Protein AF-A0A433KD95-F1 (afdb_monomer_lite)

Secondary structure (DSSP, 8-state):
-PPPHHHHHHHHHHHHHHHHHTSTT--HHHHHHHHHHHHHHHHT-TT--HHHHHHHHHHHHHHHHHHHHT-SSTHHHHHHHT-TTS-HHHHHHHHHHHHHSPTT-HHHHHHHHHHHHTT-THHHHSB------------SS------------BHHHHHHHHHHHS-GGGHHHHHHHHHHH---HHHHHHHHHHHHHTTT-TT--HHHHHHHGGGTT-HHHHHHHHHHHHHHHHTT--SHHHHHHHHTTGGGHHHHHHHHHHTHHHHHSTTTHHHHHHHHHHHHHHTPPPTT--S---TT--HHHHHHHTT-HHHHHHHHHT--HHHHH--BTTB-HHHHHHHTT-HHHHHHHHHHHHHTT-----B-TTS-BHHHHHHHTT-HHHHHHHHHTT--TT---TTS--HHHHHHS---TTTTSBTTBPP-TT----SSGGGTHHHHHHHHHHHHTTSS-HHHHHHHHHH-HHHHH-HHHHHHHHHHHHHHHHHHHHHHHHTSGGGGS-------

Radius of gyration: 33.16 Å; chains: 1; bounding box: 65×56×104 Å

pLDDT: mean 85.85, std 14.9, range [34.12, 98.81]

Foldseek 3Di:
DDDPPQVVVVVVVLVVLLVQLPDPPDDLVNSLVVLVVVLVVQVVDPVDDVVVNVLSVLLNLLSVLLVVQVEPCSSLLVCLLSDPPFDPLLSVLLSQLSNPDHRHLNLLNVLSSLCRNLNNSNLQSDFPPPDDPPDDPPDVDDPDPDDDDDDTDGSSVLSVLQSVLDDSLCSVVVSVLCSVAVDDPLLSVLVSLLSVLCPPPPLPDNVLVNLCSVQSNDSVLSNLVSLLVNLCVVQVVRDDVLSVLCSVPSVLSLLSSVLCVQCVVLCNDPVRVVVSSVCSVVFSVLLDADPPDPDDRQSQDGSLQRCLLVVPPVSNVVCLVSDALSQQPRDGQQDGSLFSCLLLLQPVSNVVSLVSCLVRLHDQAGAHPFQDGSLLSCLLLVVVVSNVSVVVSVHDQCGATNVRDGSVCSNPDQDDVCQCDDVSDHDDFDDQAGPRNVCSVCLLNVLSSCVSLVVDDPVRLVVQCVVDPVLSVDSRVVSSSSCVVRVNVVSVSSVVSVPDPPVPDDCPPPDD

Sequence (512 aa):
MSASASVIKKKILHDKLILIINREFIQLDEIDQIVQEELHYYGSNPDMVSYELDLLTHLGHLVSFIRQRQFTNPLWALHIFLDKNTRPETNKALISAILMTQEKDDKSYEVICRLAQENKLEYYTNISMVPPVRIYRRSEHDEYDEYDEYTEWYFLFELFSLTRIAPPELIPIIADWLIETTPSIMHFSAIINFLNTMRGTLVVHQKIFKELMSCFHSTAQIETLESVFKFLLKHDLLHEKVLQLVISRLEHINSIRTFFTVYHLELQQNHTQLSILEFLPLYCQLTQVSAESYDDKISSNTPLHLSVIERNRANLETSLSLANHKLLIRASYENTALLLACKLGDRAAARLILAKMRELDCDVNQQDSHGMSALHWACFYHFDDLIEELRVAGANDQLKNTDGKDCFFFYHHRFTLRDFKRNGREIIDGEVKLENPGLTDLCFHMEKIALNLNLTTPDELMTLYRSDELAQIRSASRFQLFFLAFRTRLVDWLEKQHGSEAQATLSLTGPS

Structure (mmCIF, N/CA/C/O backbone):
data_AF-A0A433KD95-F1
#
_entry.id   AF-A0A433KD95-F1
#
loop_
_atom_site.group_PDB
_atom_site.id
_atom_site.type_symbol
_atom_site.label_atom_id
_atom_site.label_alt_id
_atom_site.label_comp_id
_atom_site.label_asym_id
_atom_site.label_entity_id
_atom_site.label_seq_id
_atom_site.pdbx_PDB_ins_code
_atom_site.Cartn_x
_atom_site.Cartn_y
_atom_site.Cartn_z
_atom_site.occupancy
_atom_site.B_iso_or_equiv
_atom_site.auth_seq_id
_atom_site.auth_comp_id
_atom_site.auth_asym_id
_atom_site.auth_atom_id
_atom_site.pdbx_PDB_model_num
ATOM 1 N N . MET A 1 1 ? 4.679 7.798 62.118 1.00 36.31 1 MET A N 1
ATOM 2 C CA . MET A 1 1 ? 4.401 9.236 61.911 1.00 36.31 1 MET A CA 1
ATOM 3 C C . MET A 1 1 ? 2.937 9.361 61.522 1.00 36.31 1 MET A C 1
ATOM 5 O O . MET A 1 1 ? 2.501 8.623 60.650 1.00 36.31 1 MET A O 1
ATOM 9 N N . SER A 1 2 ? 2.164 10.133 62.287 1.00 44.69 2 SER A N 1
ATOM 10 C CA . SER A 1 2 ? 0.696 10.101 62.302 1.00 44.69 2 SER A CA 1
ATOM 11 C C . SER A 1 2 ? 0.087 10.638 61.007 1.00 44.69 2 SER A C 1
ATOM 13 O O . SER A 1 2 ? 0.398 11.758 60.608 1.00 44.69 2 SER A O 1
ATOM 15 N N . ALA A 1 3 ? -0.823 9.876 60.396 1.00 42.84 3 ALA A N 1
ATOM 16 C CA . ALA A 1 3 ? -1.754 10.425 59.414 1.00 42.84 3 ALA A CA 1
ATOM 17 C C . ALA A 1 3 ? -2.521 11.597 60.058 1.00 42.84 3 ALA A C 1
ATOM 19 O O . ALA A 1 3 ? -2.964 11.478 61.202 1.00 42.84 3 ALA A O 1
ATOM 20 N N . SER A 1 4 ? -2.638 12.736 59.368 1.00 60.84 4 SER A N 1
ATOM 21 C CA . SER A 1 4 ? -3.397 13.889 59.869 1.00 60.84 4 SER A CA 1
ATOM 22 C C . SER A 1 4 ? -4.862 13.500 60.124 1.00 60.84 4 SER A C 1
ATOM 24 O O . SER A 1 4 ? -5.412 12.636 59.441 1.00 60.84 4 SER A O 1
ATOM 26 N N . ALA A 1 5 ? -5.529 14.147 61.086 1.00 60.56 5 ALA A N 1
ATOM 27 C CA . ALA A 1 5 ? -6.934 13.872 61.416 1.00 60.56 5 ALA A CA 1
ATOM 28 C C . ALA A 1 5 ? -7.887 13.989 60.202 1.00 60.56 5 ALA A C 1
ATOM 30 O O . ALA A 1 5 ? -8.896 13.287 60.142 1.00 60.56 5 ALA A O 1
ATOM 31 N N . SER A 1 6 ? -7.535 14.815 59.208 1.00 55.44 6 SER A N 1
ATOM 32 C CA . SER A 1 6 ? -8.237 14.923 57.921 1.00 55.44 6 SER A CA 1
ATOM 33 C C . SER A 1 6 ? -8.138 13.650 57.070 1.00 55.44 6 SER A C 1
ATOM 35 O O . SER A 1 6 ? -9.139 13.182 56.542 1.00 55.44 6 SER A O 1
ATOM 37 N N . VAL A 1 7 ? -6.962 13.018 56.997 1.00 58.00 7 VAL A N 1
ATOM 38 C CA . VAL A 1 7 ? -6.760 11.760 56.252 1.00 58.00 7 VAL A CA 1
ATOM 39 C C . VAL A 1 7 ? -7.570 10.617 56.871 1.00 58.00 7 VAL A C 1
ATOM 41 O O . VAL A 1 7 ? -8.087 9.762 56.152 1.00 58.00 7 VAL A O 1
ATOM 44 N N . ILE A 1 8 ? -7.722 10.617 58.198 1.00 62.28 8 ILE A N 1
ATOM 45 C CA . ILE A 1 8 ? -8.523 9.624 58.925 1.00 62.28 8 ILE A CA 1
ATOM 46 C C . ILE A 1 8 ? -10.022 9.825 58.649 1.00 62.28 8 ILE A C 1
ATOM 48 O O . ILE A 1 8 ? -10.702 8.857 58.314 1.00 62.28 8 ILE A O 1
ATOM 52 N N . LYS A 1 9 ? -10.533 11.064 58.721 1.00 64.56 9 LYS A N 1
ATOM 53 C CA . LYS A 1 9 ? -11.945 11.381 58.426 1.00 64.56 9 LYS A CA 1
ATOM 54 C C . LYS A 1 9 ? -12.329 11.067 56.974 1.00 64.56 9 LYS A C 1
ATOM 56 O O . LYS A 1 9 ? -13.332 10.387 56.762 1.00 64.56 9 LYS A O 1
ATOM 61 N N . LYS A 1 10 ? -11.490 11.447 56.002 1.00 62.03 10 LYS A N 1
ATOM 62 C CA . LYS A 1 10 ? -11.648 11.093 54.581 1.00 62.03 10 LYS A CA 1
ATOM 63 C C . LYS A 1 10 ? -11.792 9.585 54.375 1.00 62.03 10 LYS A C 1
ATOM 65 O O . LYS A 1 10 ? -12.674 9.135 53.649 1.00 62.03 10 LYS A O 1
ATOM 70 N N . LYS A 1 11 ? -10.934 8.796 55.028 1.00 65.56 11 LYS A N 1
ATOM 71 C CA . LYS A 1 11 ? -10.944 7.333 54.917 1.00 65.56 11 LYS A CA 1
ATOM 72 C C . LYS A 1 11 ? -12.232 6.723 55.483 1.00 65.56 11 LYS A C 1
ATOM 74 O O . LYS A 1 11 ? -12.790 5.829 54.861 1.00 65.56 11 LYS A O 1
ATOM 79 N N . ILE A 1 12 ? -12.739 7.250 56.601 1.00 77.25 12 ILE A N 1
ATOM 80 C CA . ILE A 1 12 ? -13.977 6.777 57.242 1.00 77.25 12 ILE A CA 1
ATOM 81 C C . ILE A 1 12 ? -15.208 7.020 56.357 1.00 77.25 12 ILE A C 1
ATOM 83 O O . ILE A 1 12 ? -15.992 6.094 56.157 1.00 77.25 12 ILE A O 1
ATOM 87 N N . LEU A 1 13 ? -15.378 8.232 55.812 1.00 78.25 13 LEU A N 1
ATOM 88 C CA . LEU A 1 13 ? -16.517 8.550 54.937 1.00 78.25 13 LEU A CA 1
ATOM 89 C C . LEU A 1 13 ? -16.493 7.695 53.665 1.00 78.25 13 LEU A C 1
ATOM 91 O O . LEU A 1 13 ? -17.499 7.113 53.270 1.00 78.25 13 LEU A O 1
ATOM 95 N N . HIS A 1 14 ? -15.321 7.577 53.051 1.00 80.38 14 HIS A N 1
ATOM 96 C CA . HIS A 1 14 ? -15.147 6.817 51.824 1.00 80.38 14 HIS A CA 1
ATOM 97 C C . HIS A 1 14 ? -15.387 5.310 52.025 1.00 80.38 14 HIS A C 1
ATOM 99 O O . HIS A 1 14 ? -16.093 4.689 51.234 1.00 80.38 14 HIS A O 1
ATOM 105 N N . ASP A 1 15 ? -14.855 4.717 53.100 1.00 81.44 15 ASP A N 1
ATOM 106 C CA . ASP A 1 15 ? -15.092 3.304 53.424 1.00 81.44 15 ASP A CA 1
ATOM 107 C C . ASP A 1 15 ? -16.580 3.056 53.788 1.00 81.44 15 ASP A C 1
ATOM 109 O O . ASP A 1 15 ? -17.129 2.012 53.433 1.00 81.44 15 ASP A O 1
ATOM 113 N N . LYS A 1 16 ? -17.271 4.028 54.414 1.00 83.69 16 LYS A N 1
ATOM 114 C CA . LYS A 1 16 ? -18.727 3.980 54.669 1.00 83.69 16 LYS A CA 1
ATOM 115 C C . LYS A 1 16 ? -19.535 3.953 53.367 1.00 83.69 16 LYS A C 1
ATOM 117 O O . LYS A 1 16 ? -20.417 3.108 53.231 1.00 83.69 16 LYS A O 1
ATOM 122 N N . LEU A 1 17 ? -19.226 4.838 52.415 1.00 84.44 17 LEU A N 1
ATOM 123 C CA . LEU A 1 17 ? -19.910 4.907 51.117 1.00 84.44 17 LEU A CA 1
ATOM 124 C C . LEU A 1 17 ? -19.720 3.620 50.305 1.00 84.44 17 LEU A C 1
ATOM 126 O O . LEU A 1 17 ? -20.696 3.076 49.800 1.00 84.44 17 LEU A O 1
ATOM 130 N N . ILE A 1 18 ? -18.500 3.071 50.256 1.00 83.88 18 ILE A N 1
ATOM 131 C CA . ILE A 1 18 ? -18.233 1.781 49.594 1.00 83.88 18 ILE A CA 1
ATOM 132 C C . ILE A 1 18 ? -19.111 0.671 50.183 1.00 83.88 18 ILE A C 1
ATOM 134 O O . ILE A 1 18 ? -19.707 -0.112 49.447 1.00 83.88 18 ILE A O 1
ATOM 138 N N . LEU A 1 19 ? -19.208 0.602 51.513 1.00 83.44 19 LEU A N 1
ATOM 139 C CA . LEU A 1 19 ? -19.973 -0.439 52.199 1.00 83.44 19 LEU A CA 1
ATOM 140 C C . LEU A 1 19 ? -21.472 -0.345 51.890 1.00 83.44 19 LEU A C 1
ATOM 142 O O . LEU A 1 19 ? -22.134 -1.373 51.797 1.00 83.44 19 LEU A O 1
ATOM 146 N N . ILE A 1 20 ? -21.993 0.870 51.709 1.00 82.81 20 ILE A N 1
ATOM 147 C CA . ILE A 1 20 ? -23.382 1.115 51.309 1.00 82.81 20 ILE A CA 1
ATOM 148 C C . ILE A 1 20 ? -23.613 0.644 49.874 1.00 82.81 20 ILE A C 1
ATOM 150 O O . ILE A 1 20 ? -24.505 -0.166 49.652 1.00 82.81 20 ILE A O 1
ATOM 154 N N . ILE A 1 21 ? -22.794 1.093 48.920 1.00 84.50 21 ILE A N 1
ATOM 155 C CA . ILE A 1 21 ? -22.991 0.779 47.494 1.00 84.50 21 ILE A CA 1
ATOM 156 C C . ILE A 1 21 ? -22.796 -0.720 47.213 1.00 84.50 21 ILE A C 1
ATOM 158 O O . ILE A 1 21 ? -23.447 -1.269 46.333 1.00 84.50 21 ILE A O 1
ATOM 162 N N . ASN A 1 22 ? -21.969 -1.410 48.002 1.00 84.12 22 ASN A N 1
ATOM 163 C CA . ASN A 1 22 ? -21.770 -2.857 47.895 1.00 84.12 22 ASN A CA 1
ATOM 164 C C . ASN A 1 22 ? -22.878 -3.704 48.556 1.00 84.12 22 ASN A C 1
ATOM 166 O O . ASN A 1 22 ? -22.757 -4.930 48.580 1.00 84.12 22 ASN A O 1
ATOM 170 N N . ARG A 1 23 ? -23.930 -3.105 49.135 1.00 84.81 23 ARG A N 1
ATOM 171 C CA . ARG A 1 23 ? -25.052 -3.880 49.691 1.00 84.81 23 ARG A CA 1
ATOM 172 C C . ARG A 1 23 ? -25.816 -4.579 48.570 1.00 84.81 23 ARG A C 1
ATOM 174 O O . ARG A 1 23 ? -26.182 -3.958 47.575 1.00 84.81 23 ARG A O 1
ATOM 181 N N . GLU A 1 24 ? -26.103 -5.864 48.762 1.00 71.88 24 GLU A N 1
ATOM 182 C CA . GLU A 1 24 ? -26.959 -6.610 47.840 1.00 71.88 24 GLU A CA 1
ATOM 183 C C . GLU A 1 24 ? -28.331 -5.927 47.717 1.00 71.88 24 GLU A C 1
ATOM 185 O O . GLU A 1 24 ? -28.947 -5.575 48.723 1.00 71.88 24 GLU A O 1
ATOM 190 N N . PHE A 1 25 ? -28.806 -5.758 46.479 1.00 73.62 25 PHE A N 1
ATOM 191 C CA . PHE A 1 25 ? -30.112 -5.174 46.137 1.00 73.62 25 PHE A CA 1
ATOM 192 C C . PHE A 1 25 ? -30.322 -3.695 46.506 1.00 73.62 25 PHE A C 1
ATOM 194 O O . PHE A 1 25 ? -31.468 -3.244 46.525 1.00 73.62 25 PHE A O 1
ATOM 201 N N . ILE A 1 26 ? -29.258 -2.924 46.760 1.00 81.19 26 ILE A N 1
ATOM 202 C CA . ILE A 1 26 ? -29.408 -1.492 47.042 1.00 81.19 26 ILE A CA 1
ATOM 203 C C . ILE A 1 26 ? -30.013 -0.735 45.852 1.00 81.19 26 ILE A C 1
ATOM 205 O O . ILE A 1 26 ? -29.600 -0.909 44.702 1.00 81.19 26 ILE A O 1
ATOM 209 N N . GLN A 1 27 ? -30.994 0.123 46.132 1.00 82.44 27 GLN A N 1
ATOM 210 C CA . GLN A 1 27 ? -31.609 0.980 45.120 1.00 82.44 27 GLN A CA 1
ATOM 211 C C . GLN A 1 27 ? -30.909 2.338 45.034 1.00 82.44 27 GLN A C 1
ATOM 213 O O . GLN A 1 27 ? -30.426 2.873 46.031 1.00 82.44 27 GLN A O 1
ATOM 218 N N . LEU A 1 28 ? -30.892 2.932 43.836 1.00 84.12 28 LEU A N 1
ATOM 219 C CA . LEU A 1 28 ? -30.319 4.267 43.612 1.00 84.12 28 LEU A CA 1
ATOM 220 C C . LEU A 1 28 ? -30.952 5.340 44.507 1.00 84.12 28 LEU A C 1
ATOM 222 O O . LEU A 1 28 ? -30.243 6.241 44.943 1.00 84.12 28 LEU A O 1
ATOM 226 N N . ASP A 1 29 ? -32.250 5.236 44.800 1.00 82.31 29 ASP A N 1
ATOM 227 C CA . ASP A 1 29 ? -32.950 6.202 45.653 1.00 82.31 29 ASP A CA 1
ATOM 228 C C . ASP A 1 29 ? -32.486 6.134 47.115 1.00 82.31 29 ASP A C 1
ATOM 230 O O . ASP A 1 29 ? -32.384 7.166 47.775 1.00 82.31 29 ASP A O 1
ATOM 234 N N . GLU A 1 30 ? -32.118 4.945 47.606 1.00 83.50 30 GLU A N 1
ATOM 235 C CA . GLU A 1 30 ? -31.513 4.796 48.936 1.00 83.50 30 GLU A CA 1
ATOM 236 C C . GLU A 1 30 ? -30.118 5.430 48.980 1.00 83.50 30 GLU A C 1
ATOM 238 O O . GLU A 1 30 ? -29.758 6.085 49.958 1.00 83.50 30 GLU A O 1
ATOM 243 N N . ILE A 1 31 ? -29.334 5.275 47.906 1.00 84.31 31 ILE A N 1
ATOM 244 C CA . ILE A 1 31 ? -28.013 5.904 47.788 1.00 84.31 31 ILE A CA 1
ATOM 245 C C . ILE A 1 31 ? -28.157 7.430 47.749 1.00 84.31 31 ILE A C 1
ATOM 247 O O . ILE A 1 31 ? -27.443 8.117 48.476 1.00 84.31 31 ILE A O 1
ATOM 251 N N . ASP A 1 32 ? -29.083 7.959 46.942 1.00 85.06 32 ASP A N 1
ATOM 252 C CA . ASP A 1 32 ? -29.354 9.400 46.838 1.00 85.06 32 ASP A CA 1
ATOM 253 C C . ASP A 1 32 ? -29.741 9.977 48.207 1.00 85.06 32 ASP A C 1
ATOM 255 O O . ASP A 1 32 ? -29.135 10.947 48.661 1.00 85.06 32 ASP A O 1
ATOM 259 N N . GLN A 1 33 ? -30.664 9.323 48.923 1.00 84.88 33 GLN A N 1
ATOM 260 C CA . GLN A 1 33 ? -31.073 9.746 50.262 1.00 84.88 33 GLN A CA 1
ATOM 261 C C . GLN A 1 33 ? -29.882 9.823 51.228 1.00 84.88 33 GLN A C 1
ATOM 263 O O . GLN A 1 33 ? -29.701 10.840 51.900 1.00 84.88 33 GLN A O 1
ATOM 268 N N . ILE A 1 34 ? -29.037 8.789 51.270 1.00 83.94 34 ILE A N 1
ATOM 269 C CA . ILE A 1 34 ? -27.879 8.768 52.170 1.00 83.94 34 ILE A CA 1
ATOM 270 C C . ILE A 1 34 ? -26.863 9.854 51.791 1.00 83.94 34 ILE A C 1
ATOM 272 O O . ILE A 1 34 ? -26.316 10.518 52.671 1.00 83.94 34 ILE A O 1
ATOM 276 N N . VAL A 1 35 ? -26.615 10.080 50.498 1.00 85.06 35 VAL A N 1
ATOM 277 C CA . VAL A 1 35 ? -25.706 11.146 50.047 1.00 85.06 35 VAL A CA 1
ATOM 278 C C . VAL A 1 35 ? -26.226 12.525 50.466 1.00 85.06 35 VAL A C 1
ATOM 280 O O . VAL A 1 35 ? -25.432 13.343 50.930 1.00 85.06 35 VAL A O 1
ATOM 283 N N . GLN A 1 36 ? -27.537 12.777 50.380 1.00 83.69 36 GLN A N 1
ATOM 284 C CA . GLN A 1 36 ? -28.142 14.035 50.840 1.00 83.69 36 GLN A CA 1
ATOM 285 C C . GLN A 1 36 ? -28.063 14.212 52.365 1.00 83.69 36 GLN A C 1
ATOM 287 O O . GLN A 1 36 ? -27.760 15.308 52.843 1.00 83.69 36 GLN A O 1
ATOM 292 N N . GLU A 1 37 ? -28.295 13.149 53.139 1.00 84.50 37 GLU A N 1
ATOM 293 C CA . GLU A 1 37 ? -28.171 13.172 54.603 1.00 84.50 37 GLU A CA 1
ATOM 294 C C . GLU A 1 37 ? -26.735 13.502 55.042 1.00 84.50 37 GLU A C 1
ATOM 296 O O . GLU A 1 37 ? -26.525 14.374 55.892 1.00 84.50 37 GLU A O 1
ATOM 301 N N . GLU A 1 38 ? -25.734 12.873 54.418 1.00 83.00 38 GLU A N 1
ATOM 302 C CA . GLU A 1 38 ? -24.328 13.179 54.690 1.00 83.00 38 GLU A CA 1
ATOM 303 C C . GLU A 1 38 ? -23.977 14.604 54.231 1.00 83.00 38 GLU A C 1
ATOM 305 O O . GLU A 1 38 ? -23.366 15.351 54.993 1.00 83.00 38 GLU A O 1
ATOM 310 N N . LEU A 1 39 ? -24.409 15.042 53.041 1.00 83.56 39 LEU A N 1
ATOM 311 C CA . LEU A 1 39 ? -24.209 16.424 52.577 1.00 83.56 39 LEU A CA 1
ATOM 312 C C . LEU A 1 39 ? -24.733 17.450 53.586 1.00 83.56 39 LEU A C 1
ATOM 314 O O . LEU A 1 39 ? -24.042 18.425 53.884 1.00 83.56 39 LEU A O 1
ATOM 318 N N . HIS A 1 40 ? -25.921 17.222 54.150 1.00 82.38 40 HIS A N 1
ATOM 319 C CA . HIS A 1 40 ? -26.503 18.104 55.157 1.00 82.38 40 HIS A CA 1
ATOM 320 C C . HIS A 1 40 ? -25.695 18.109 56.465 1.00 82.38 40 HIS A C 1
ATOM 322 O O . HIS A 1 40 ? -25.435 19.173 57.037 1.00 82.38 40 HIS A O 1
ATOM 328 N N . TYR A 1 41 ? -25.254 16.931 56.919 1.00 80.31 41 TYR A N 1
ATOM 329 C CA . TYR A 1 41 ? -24.437 16.778 58.124 1.00 80.31 41 TYR A CA 1
ATOM 330 C C . TYR A 1 41 ? -23.082 17.491 58.001 1.00 80.31 41 TYR A C 1
ATOM 332 O O . TYR A 1 41 ? -22.682 18.235 58.900 1.00 80.31 41 TYR A O 1
ATOM 340 N N . TYR A 1 42 ? -22.386 17.299 56.879 1.00 75.06 42 TYR A N 1
ATOM 341 C CA . TYR A 1 42 ? -21.072 17.893 56.629 1.00 75.06 42 TYR A CA 1
ATOM 342 C C . TYR A 1 42 ? -21.155 19.383 56.258 1.00 75.06 42 TYR A C 1
ATOM 344 O O . TYR A 1 42 ? -20.295 20.151 56.683 1.00 75.06 42 TYR A O 1
ATOM 352 N N . GLY A 1 43 ? -22.197 19.821 55.541 1.00 71.06 43 GLY A N 1
ATOM 353 C CA . GLY A 1 43 ? -22.407 21.229 55.173 1.00 71.06 43 GLY A CA 1
ATOM 354 C C . GLY A 1 43 ? -22.770 22.143 56.350 1.00 71.06 43 GLY A C 1
ATOM 355 O O . GLY A 1 43 ? -22.545 23.349 56.288 1.00 71.06 43 GLY A O 1
ATOM 356 N N . SER A 1 44 ? -23.280 21.576 57.445 1.00 72.81 44 SER A N 1
ATOM 357 C CA . SER A 1 44 ? -23.646 22.318 58.661 1.00 72.81 44 SER A CA 1
ATOM 358 C C . SER A 1 44 ? -22.481 22.487 59.654 1.00 72.81 44 SER A C 1
ATOM 360 O O . SER A 1 44 ? -22.676 23.057 60.728 1.00 72.81 44 SER A O 1
ATOM 362 N N . ASN A 1 45 ? -21.279 21.983 59.336 1.00 70.06 45 ASN A N 1
ATOM 363 C CA . ASN A 1 45 ? -20.145 21.919 60.259 1.00 70.06 45 ASN A CA 1
ATOM 364 C C . ASN A 1 45 ? -19.002 22.880 59.840 1.00 70.06 45 ASN A C 1
ATOM 366 O O . ASN A 1 45 ? -18.349 22.626 58.828 1.00 70.06 45 ASN A O 1
ATOM 370 N N . PRO A 1 46 ? -18.718 23.965 60.593 1.00 58.41 46 PRO A N 1
ATOM 371 C CA . PRO A 1 46 ? -17.765 25.010 60.185 1.00 58.41 46 PRO A CA 1
ATOM 372 C C . PRO A 1 46 ? -16.289 24.578 60.128 1.00 58.41 46 PRO A C 1
ATOM 374 O O . PRO A 1 46 ? -15.492 25.222 59.453 1.00 58.41 46 PRO A O 1
ATOM 377 N N . ASP A 1 47 ? -15.914 23.501 60.827 1.00 60.53 47 ASP A N 1
ATOM 378 C CA . ASP A 1 47 ? -14.520 23.055 61.011 1.00 60.53 47 ASP A CA 1
ATOM 379 C C . ASP A 1 47 ? -13.997 22.132 59.882 1.00 60.53 47 ASP A C 1
ATOM 381 O O . ASP A 1 47 ? -13.037 21.375 60.073 1.00 60.53 47 ASP A O 1
ATOM 385 N N . MET A 1 48 ? -14.650 22.116 58.716 1.00 58.59 48 MET A N 1
ATOM 386 C CA . MET A 1 48 ? -14.453 21.080 57.693 1.00 58.59 48 MET A CA 1
ATOM 387 C C . MET A 1 48 ? -13.578 21.476 56.499 1.00 58.59 48 MET A C 1
ATOM 389 O O . MET A 1 48 ? -13.493 22.624 56.070 1.00 58.59 48 MET A O 1
ATOM 393 N N . VAL A 1 49 ? -12.922 20.441 55.971 1.00 60.88 49 VAL A N 1
ATOM 394 C CA . VAL A 1 49 ? -11.975 20.440 54.854 1.00 60.88 49 VAL A CA 1
ATOM 395 C C . VAL A 1 49 ? -12.771 20.415 53.542 1.00 60.88 49 VAL A C 1
ATOM 397 O O . VAL A 1 49 ? -13.716 19.644 53.416 1.00 60.88 49 VAL A O 1
ATOM 400 N N . SER A 1 50 ? -12.400 21.236 52.551 1.00 68.81 50 SER A N 1
ATOM 401 C CA . SER A 1 50 ? -13.147 21.374 51.280 1.00 68.81 50 SER A CA 1
ATOM 402 C C . SER A 1 50 ? -13.355 20.052 50.523 1.00 68.81 50 SER A C 1
ATOM 404 O O . SER A 1 50 ? -14.279 19.915 49.730 1.00 68.81 50 SER A O 1
ATOM 406 N N . TYR A 1 51 ? -12.504 19.062 50.788 1.00 74.12 51 TYR A N 1
ATOM 407 C CA . TYR A 1 51 ? -12.426 17.814 50.046 1.00 74.12 51 TYR A CA 1
ATOM 408 C C . TYR A 1 51 ? -13.631 16.877 50.245 1.00 74.12 51 TYR A C 1
ATOM 410 O O . TYR A 1 51 ? -14.132 16.316 49.273 1.00 74.12 51 TYR A O 1
ATOM 418 N N . GLU A 1 52 ? -14.094 16.656 51.479 1.00 78.69 52 GLU A N 1
ATOM 419 C CA . GLU A 1 52 ? -15.224 15.757 51.759 1.00 78.69 52 GLU A CA 1
ATOM 420 C C . GLU A 1 52 ? -16.534 16.296 51.170 1.00 78.69 52 GLU A C 1
ATOM 422 O O . GLU A 1 52 ? -17.342 15.528 50.645 1.00 78.69 52 GLU A O 1
ATOM 427 N N . LEU A 1 53 ? -16.709 17.619 51.209 1.00 81.06 53 LEU A N 1
ATOM 428 C CA . LEU A 1 53 ? -17.853 18.297 50.609 1.00 81.06 53 LEU A CA 1
ATOM 429 C C . LEU A 1 53 ? -17.827 18.176 49.078 1.00 81.06 53 LEU A C 1
ATOM 431 O O . LEU A 1 53 ? -18.851 17.861 48.470 1.00 81.06 53 LEU A O 1
ATOM 435 N N . ASP A 1 54 ? -16.651 18.341 48.461 1.00 82.50 54 ASP A N 1
ATOM 436 C CA . ASP A 1 54 ? -16.466 18.124 47.025 1.00 82.50 54 ASP A CA 1
ATOM 437 C C . ASP A 1 54 ? -16.799 16.678 46.635 1.00 82.50 54 ASP A C 1
ATOM 439 O O . ASP A 1 54 ? -17.518 16.458 45.662 1.00 82.50 54 ASP A O 1
ATOM 443 N N . LEU A 1 55 ? -16.313 15.681 47.385 1.00 84.69 55 LEU A N 1
ATOM 444 C CA . LEU A 1 55 ? -16.583 14.263 47.116 1.00 84.69 55 LEU A CA 1
ATOM 445 C C . LEU A 1 55 ? -18.088 13.965 47.117 1.00 84.69 55 LEU A C 1
ATOM 447 O O . LEU A 1 55 ? -18.594 13.361 46.172 1.00 84.69 55 LEU A O 1
ATOM 451 N N . LEU A 1 56 ? -18.792 14.396 48.166 1.00 86.44 56 LEU A N 1
ATOM 452 C CA . LEU A 1 56 ? -20.227 14.167 48.314 1.00 86.44 56 LEU A CA 1
ATOM 453 C C . LEU A 1 56 ? -21.044 14.905 47.246 1.00 86.44 56 LEU A C 1
ATOM 455 O O . LEU A 1 56 ? -22.002 14.346 46.719 1.00 86.44 56 LEU A O 1
ATOM 459 N N . THR A 1 57 ? -20.642 16.123 46.877 1.00 88.31 57 THR A N 1
ATOM 460 C CA . THR A 1 57 ? -21.314 16.907 45.828 1.00 88.31 57 THR A CA 1
ATOM 461 C C . THR A 1 57 ? -21.180 16.229 44.465 1.00 88.31 57 THR A C 1
ATOM 463 O O . THR A 1 57 ? -22.168 16.031 43.758 1.00 88.31 57 THR A O 1
ATOM 466 N N . HIS A 1 58 ? -19.964 15.813 44.105 1.00 89.81 58 HIS A N 1
ATOM 467 C CA . HIS A 1 58 ? -19.702 15.092 42.860 1.00 89.81 58 HIS A CA 1
ATOM 468 C C . HIS A 1 58 ? -20.432 13.740 42.814 1.00 89.81 58 HIS A C 1
ATOM 470 O O . HIS A 1 58 ? -21.028 13.407 41.789 1.00 89.81 58 HIS A O 1
ATOM 476 N N . LEU A 1 59 ? -20.446 12.993 43.924 1.00 89.94 59 LEU A N 1
ATOM 477 C CA . LEU A 1 59 ? -21.194 11.740 44.030 1.00 89.94 59 LEU A CA 1
ATOM 478 C C . LEU A 1 59 ? -22.706 11.970 43.887 1.00 89.94 59 LEU A C 1
ATOM 480 O O . LEU A 1 59 ? -23.366 11.227 43.167 1.00 89.94 59 LEU A O 1
ATOM 484 N N . GLY A 1 60 ? -23.249 13.022 44.506 1.00 89.69 60 GLY A N 1
ATOM 485 C CA . GLY A 1 60 ? -24.659 13.396 44.374 1.00 89.69 60 GLY A CA 1
ATOM 486 C C . GLY A 1 60 ? -25.049 13.724 42.930 1.00 89.69 60 GLY A C 1
ATOM 487 O O . GLY A 1 60 ? -26.065 13.234 42.436 1.00 89.69 60 GLY A O 1
ATOM 488 N N . HIS A 1 61 ? -24.215 14.482 42.207 1.00 92.19 61 HIS A N 1
ATOM 489 C CA . HIS A 1 61 ? -24.421 14.722 40.774 1.00 92.19 61 HIS A CA 1
ATOM 490 C C . HIS A 1 61 ? -24.422 13.417 39.972 1.00 92.19 61 HIS A C 1
ATOM 492 O O . HIS A 1 61 ? -25.320 13.196 39.160 1.00 92.19 61 HIS A O 1
ATOM 498 N N . LEU A 1 62 ? -23.450 12.536 40.225 1.00 93.12 62 LEU A N 1
ATOM 499 C CA . LEU A 1 62 ? -23.332 11.256 39.535 1.00 93.12 62 LEU A CA 1
ATOM 500 C C . LEU A 1 62 ? -24.575 10.376 39.737 1.00 93.12 62 LEU A C 1
ATOM 502 O O . LEU A 1 62 ? -25.141 9.891 38.759 1.00 93.12 62 LEU A O 1
ATOM 506 N N . VAL A 1 63 ? -25.029 10.213 40.984 1.00 92.19 63 VAL A N 1
ATOM 507 C CA . VAL A 1 63 ? -26.236 9.441 41.329 1.00 92.19 63 VAL A CA 1
ATOM 508 C C . VAL A 1 63 ? -27.467 10.023 40.632 1.00 92.19 63 VAL A C 1
ATOM 510 O O . VAL A 1 63 ? -28.232 9.284 40.009 1.00 92.19 63 VAL A O 1
ATOM 513 N N . SER A 1 64 ? -27.626 11.349 40.667 1.00 92.06 64 SER A N 1
ATOM 514 C CA . SER A 1 64 ? -28.741 12.040 40.015 1.00 92.06 64 SER A CA 1
ATOM 515 C C . SER A 1 64 ? -28.765 11.799 38.502 1.00 92.06 64 SER A C 1
ATOM 517 O O . SER A 1 64 ? -29.809 11.437 37.953 1.00 92.06 64 SER A O 1
ATOM 519 N N . PHE A 1 65 ? -27.620 11.926 37.822 1.00 93.38 65 PHE A N 1
ATOM 520 C CA . PHE A 1 65 ? -27.540 11.696 36.379 1.00 93.38 65 PHE A CA 1
ATOM 521 C C . PHE A 1 65 ? -27.779 10.229 36.017 1.00 93.38 65 PHE A C 1
ATOM 523 O O . PHE A 1 65 ? -28.574 9.955 35.123 1.00 93.38 65 PHE A O 1
ATOM 530 N N . ILE A 1 66 ? -27.180 9.276 36.736 1.00 91.50 66 ILE A N 1
ATOM 531 C CA . ILE A 1 66 ? -27.414 7.840 36.510 1.00 91.50 66 ILE A CA 1
ATOM 532 C C . ILE A 1 66 ? -28.904 7.502 36.648 1.00 91.50 66 ILE A C 1
ATOM 534 O O . ILE A 1 66 ? -29.458 6.806 35.793 1.00 91.50 66 ILE A O 1
ATOM 538 N N . ARG A 1 67 ? -29.576 8.045 37.672 1.00 89.62 67 ARG A N 1
ATOM 539 C CA . ARG A 1 67 ? -31.020 7.862 37.872 1.00 89.62 67 ARG A CA 1
ATOM 540 C C . ARG A 1 67 ? -31.834 8.405 36.699 1.00 89.62 67 ARG A C 1
ATOM 542 O O . ARG A 1 67 ? -32.741 7.727 36.227 1.00 89.62 67 ARG A O 1
ATOM 549 N N . GLN A 1 68 ? -31.508 9.601 36.207 1.00 90.69 68 GLN A N 1
ATOM 550 C CA . GLN A 1 68 ? -32.198 10.199 35.058 1.00 90.69 68 GLN A CA 1
ATOM 551 C C . GLN A 1 68 ? -32.013 9.387 33.766 1.00 90.69 68 GLN A C 1
ATOM 553 O O . GLN A 1 68 ? -32.921 9.352 32.940 1.00 90.69 68 GLN A O 1
ATOM 558 N N . ARG A 1 69 ? -30.856 8.737 33.581 1.00 91.19 69 ARG A N 1
ATOM 559 C CA . ARG A 1 69 ? -30.511 8.017 32.343 1.00 91.19 69 ARG A CA 1
ATOM 560 C C . ARG A 1 69 ? -31.015 6.571 32.282 1.00 91.19 69 ARG A C 1
ATOM 562 O O . ARG A 1 69 ? -31.109 6.046 31.178 1.00 91.19 69 ARG A O 1
ATOM 569 N N . GLN A 1 70 ? -31.383 5.953 33.409 1.00 90.94 70 GLN A N 1
ATOM 570 C CA . GLN A 1 70 ? -31.976 4.601 33.477 1.00 90.94 70 GLN A CA 1
ATOM 571 C C . GLN A 1 70 ? -31.129 3.495 32.805 1.00 90.94 70 GLN A C 1
ATOM 573 O O . GLN A 1 70 ? -31.648 2.699 32.023 1.00 90.94 70 GLN A O 1
ATOM 578 N N . PHE A 1 71 ? -29.825 3.442 33.092 1.00 91.88 71 PHE A N 1
ATOM 579 C CA . PHE A 1 71 ? -28.951 2.368 32.596 1.00 91.88 71 PHE A CA 1
ATOM 580 C C . PHE A 1 71 ? -29.278 1.009 33.222 1.00 91.88 71 PHE A C 1
ATOM 582 O O . PHE A 1 71 ? -29.741 0.935 34.361 1.00 91.88 71 PHE A O 1
ATOM 589 N N . THR A 1 72 ? -28.946 -0.071 32.516 1.00 90.38 72 THR A N 1
ATOM 590 C CA . THR A 1 72 ? -29.169 -1.450 32.976 1.00 90.38 72 THR A CA 1
ATOM 591 C C . THR A 1 72 ? -28.269 -1.831 34.161 1.00 90.38 72 THR A C 1
ATOM 593 O O . THR A 1 72 ? -28.698 -2.574 35.043 1.00 90.38 72 THR A O 1
ATOM 596 N N . ASN A 1 73 ? -27.038 -1.305 34.230 1.00 89.44 73 ASN A N 1
ATOM 597 C CA . ASN A 1 73 ? -26.103 -1.533 35.344 1.00 89.44 73 ASN A CA 1
ATOM 598 C C . ASN A 1 73 ? -25.646 -0.210 35.992 1.00 89.44 73 ASN A C 1
ATOM 600 O O . ASN A 1 73 ? -24.494 0.190 35.834 1.00 89.44 73 ASN A O 1
ATOM 604 N N . PRO A 1 74 ? -26.521 0.489 36.728 1.00 88.38 74 PRO A N 1
ATOM 605 C CA . PRO A 1 74 ? -26.252 1.848 37.195 1.00 88.38 74 PRO A CA 1
ATOM 606 C C . PRO A 1 74 ? -25.141 1.948 38.253 1.00 88.38 74 PRO A C 1
ATOM 608 O O . PRO A 1 74 ? -24.548 3.012 38.424 1.00 88.38 74 PRO A O 1
ATOM 611 N N . LEU A 1 75 ? -24.850 0.862 38.975 1.00 92.31 75 LEU A N 1
ATOM 612 C CA . LEU A 1 75 ? -23.886 0.874 40.079 1.00 92.31 75 LEU A CA 1
ATOM 613 C C . LEU A 1 75 ? -22.430 0.880 39.599 1.00 92.31 75 LEU A C 1
ATOM 615 O O . LEU A 1 75 ? -21.544 1.281 40.351 1.00 92.31 75 LEU A O 1
ATOM 619 N N . TRP A 1 76 ? -22.162 0.485 38.351 1.00 93.88 76 TRP A N 1
ATOM 620 C CA . TRP A 1 76 ? -20.798 0.353 37.839 1.00 93.88 76 TRP A CA 1
ATOM 621 C C . TRP A 1 76 ? -20.013 1.668 37.921 1.00 93.88 76 TRP A C 1
ATOM 623 O O . TRP A 1 76 ? -18.934 1.712 38.512 1.00 93.88 76 TRP A O 1
ATOM 633 N N . ALA A 1 77 ? -20.589 2.763 37.423 1.00 93.38 77 ALA A N 1
ATOM 634 C CA . ALA A 1 77 ? -19.981 4.089 37.512 1.00 93.38 77 ALA A CA 1
ATOM 635 C C . ALA A 1 77 ? -19.763 4.552 38.964 1.00 93.38 77 ALA A C 1
ATOM 637 O O . ALA A 1 77 ? -18.763 5.209 39.251 1.00 93.38 77 ALA A O 1
ATOM 638 N N . LEU A 1 78 ? -20.653 4.186 39.894 1.00 93.44 78 LEU A N 1
ATOM 639 C CA . LEU A 1 78 ? -20.498 4.522 41.313 1.00 93.44 78 LEU A CA 1
ATOM 640 C C . LEU A 1 78 ? -19.327 3.765 41.949 1.00 93.44 78 LEU A C 1
ATOM 642 O O . LEU A 1 78 ? -18.546 4.357 42.694 1.00 93.44 78 LEU A O 1
ATOM 646 N N . HIS A 1 79 ? -19.170 2.480 41.621 1.00 93.62 79 HIS A N 1
ATOM 647 C CA . HIS A 1 79 ? -18.019 1.694 42.062 1.00 93.62 79 HIS A CA 1
ATOM 648 C C . HIS A 1 79 ? -16.707 2.270 41.529 1.00 93.62 79 HIS A C 1
ATOM 650 O O . HIS A 1 79 ? -15.751 2.370 42.289 1.00 93.62 79 HIS A O 1
ATOM 656 N N . ILE A 1 80 ? -16.673 2.699 40.262 1.00 93.25 80 ILE A N 1
ATOM 657 C CA . ILE A 1 80 ? -15.490 3.341 39.671 1.00 93.25 80 ILE A CA 1
ATOM 658 C C . ILE A 1 80 ? -15.175 4.652 40.392 1.00 93.25 80 ILE A C 1
ATOM 660 O O . ILE A 1 80 ? -14.026 4.894 40.751 1.00 93.25 80 ILE A O 1
ATOM 664 N N . PHE A 1 81 ? -16.189 5.482 40.643 1.00 93.00 81 PHE A N 1
ATOM 665 C CA . PHE A 1 81 ? -16.009 6.780 41.290 1.00 93.00 81 PHE A CA 1
ATOM 666 C C . PHE A 1 81 ? -15.402 6.668 42.698 1.00 93.00 81 PHE A C 1
ATOM 668 O O . PHE A 1 81 ? -14.594 7.509 43.103 1.00 93.00 81 PHE A O 1
ATOM 675 N N . LEU A 1 82 ? -15.784 5.618 43.433 1.00 91.12 82 LEU A N 1
ATOM 676 C CA . LEU A 1 82 ? -15.275 5.293 44.766 1.00 91.12 82 LEU A CA 1
ATOM 677 C C . LEU A 1 82 ? -14.083 4.322 44.749 1.00 91.12 82 LEU A C 1
ATOM 679 O O . LEU A 1 82 ? -13.669 3.858 45.812 1.00 91.12 82 LEU A O 1
ATOM 683 N N . ASP A 1 83 ? -13.524 3.965 43.594 1.00 89.88 83 ASP A N 1
ATOM 684 C CA . ASP A 1 83 ? -12.319 3.139 43.564 1.00 89.88 83 ASP A CA 1
ATOM 685 C C . ASP A 1 83 ? -11.104 3.990 43.962 1.00 89.88 83 ASP A C 1
ATOM 687 O O . ASP A 1 83 ? -10.913 5.121 43.512 1.00 89.88 83 ASP A O 1
ATOM 691 N N . LYS A 1 84 ? -10.247 3.435 44.823 1.00 87.06 84 LYS A N 1
ATOM 692 C CA . LYS A 1 84 ? -9.043 4.114 45.325 1.00 87.06 84 LYS A CA 1
ATOM 693 C C . LYS A 1 84 ? -8.006 4.357 44.221 1.00 87.06 84 LYS A C 1
ATOM 695 O O . LYS A 1 84 ? -7.132 5.203 44.404 1.00 87.06 84 LYS A O 1
ATOM 700 N N . ASN A 1 85 ? -8.091 3.621 43.115 1.00 91.06 85 ASN A N 1
ATOM 701 C CA . ASN A 1 85 ? -7.212 3.730 41.956 1.00 91.06 85 ASN A CA 1
ATOM 702 C C . ASN A 1 85 ? -7.732 4.718 40.898 1.00 91.06 85 ASN A C 1
ATOM 704 O O . ASN A 1 85 ? -7.000 5.038 39.957 1.00 91.06 85 ASN A O 1
ATOM 708 N N . THR A 1 86 ? -8.962 5.221 41.035 1.00 92.38 86 THR A N 1
ATOM 709 C CA . THR A 1 86 ? -9.520 6.204 40.101 1.00 92.38 86 THR A CA 1
ATOM 710 C C . THR A 1 86 ? -8.968 7.595 40.393 1.00 92.38 86 THR A C 1
ATOM 712 O O . THR A 1 86 ? -8.968 8.078 41.528 1.00 92.38 86 THR A O 1
ATOM 715 N N . ARG A 1 87 ? -8.474 8.265 39.351 1.00 93.06 87 ARG A N 1
ATOM 716 C CA . ARG A 1 87 ? -7.920 9.617 39.441 1.00 93.06 87 ARG A CA 1
ATOM 717 C C . ARG A 1 87 ? -9.032 10.661 39.604 1.00 93.06 87 ARG A C 1
ATOM 719 O O . ARG A 1 87 ? -10.122 10.493 39.050 1.00 93.06 87 ARG A O 1
ATOM 726 N N . PRO A 1 88 ? -8.773 11.780 40.303 1.00 89.88 88 PRO A N 1
ATOM 727 C CA . PRO A 1 88 ? -9.735 12.876 40.423 1.00 89.88 88 PRO A CA 1
ATOM 728 C C . PRO A 1 88 ? -10.215 13.433 39.074 1.00 89.88 88 PRO A C 1
ATOM 730 O O . PRO A 1 88 ? -11.380 13.805 38.938 1.00 89.88 88 PRO A O 1
ATOM 733 N N . GLU A 1 89 ? -9.333 13.483 38.078 1.00 90.62 89 GLU A N 1
ATOM 734 C CA . GLU A 1 89 ? -9.621 13.932 36.715 1.00 90.62 89 GLU A CA 1
ATOM 735 C C . GLU A 1 89 ? -10.607 12.983 36.025 1.00 90.62 89 GLU A C 1
ATOM 737 O O . GLU A 1 89 ? -11.639 13.428 35.522 1.00 90.62 89 GLU A O 1
ATOM 742 N N . THR A 1 90 ? -10.362 11.673 36.116 1.00 93.44 90 THR A N 1
ATOM 743 C CA . THR A 1 90 ? -11.283 10.629 35.653 1.00 93.44 90 THR A CA 1
ATOM 744 C C . THR A 1 90 ? -12.651 10.734 36.322 1.00 93.44 90 THR A C 1
ATOM 746 O O . THR A 1 90 ? -13.666 10.595 35.649 1.00 93.44 90 THR A O 1
ATOM 749 N N . ASN A 1 91 ? -12.714 11.036 37.622 1.00 92.62 91 ASN A N 1
ATOM 750 C CA . ASN A 1 91 ? -13.985 11.218 38.329 1.00 92.62 91 ASN A CA 1
ATOM 751 C C . ASN A 1 91 ? -14.800 12.398 37.777 1.00 92.62 91 ASN A C 1
ATOM 753 O O . ASN A 1 91 ? -16.010 12.281 37.580 1.00 92.62 91 ASN A O 1
ATOM 757 N N . LYS A 1 92 ? -14.145 13.524 37.472 1.00 91.50 92 LYS A N 1
ATOM 758 C CA . LYS A 1 92 ? -14.797 14.675 36.821 1.00 91.50 92 LYS A CA 1
ATOM 759 C C . LYS A 1 92 ? -15.231 14.349 35.391 1.00 91.50 92 LYS A C 1
ATOM 761 O O . LYS A 1 92 ? -16.339 14.712 34.985 1.00 91.50 92 LYS A O 1
ATOM 766 N N . ALA A 1 93 ? -14.379 13.643 34.649 1.00 92.44 93 ALA A N 1
ATOM 767 C CA . ALA A 1 93 ? -14.665 13.160 33.304 1.00 92.44 93 ALA A CA 1
ATOM 768 C C . ALA A 1 93 ? -15.879 12.218 33.294 1.00 92.44 93 ALA A C 1
ATOM 770 O O . ALA A 1 93 ? -16.773 12.387 32.475 1.00 92.44 93 ALA A O 1
ATOM 771 N N . LEU A 1 94 ? -15.963 11.290 34.251 1.00 94.94 94 LEU A N 1
ATOM 772 C CA . LEU A 1 94 ? -17.052 10.321 34.392 1.00 94.94 94 LEU A CA 1
ATOM 773 C C . LEU A 1 94 ? -18.404 11.007 34.594 1.00 94.94 94 LEU A C 1
ATOM 775 O O . LEU A 1 94 ? -19.365 10.691 33.894 1.00 94.94 94 LEU A O 1
ATOM 779 N N . ILE A 1 95 ? -18.464 11.992 35.493 1.00 93.38 95 ILE A N 1
ATOM 780 C CA . ILE A 1 95 ? -19.677 12.788 35.732 1.00 93.38 95 ILE A CA 1
ATOM 781 C C . ILE A 1 95 ? -20.091 13.533 34.462 1.00 93.38 95 ILE A C 1
ATOM 783 O O . ILE A 1 95 ? -21.254 13.477 34.064 1.00 93.38 95 ILE A O 1
ATOM 787 N N . SER A 1 96 ? -19.133 14.202 33.814 1.00 91.56 96 SER A N 1
ATOM 788 C CA . SER A 1 96 ? -19.380 14.981 32.596 1.00 91.56 96 SER A CA 1
ATOM 789 C C . SER A 1 96 ? -19.848 14.091 31.444 1.00 91.56 96 SER A C 1
ATOM 791 O O . SER A 1 96 ? -20.801 14.427 30.746 1.00 91.56 96 SER A O 1
ATOM 793 N N . ALA A 1 97 ? -19.230 12.920 31.277 1.00 93.06 97 ALA A N 1
ATOM 794 C CA . ALA A 1 97 ? -19.581 11.980 30.228 1.00 93.06 97 ALA A CA 1
ATOM 795 C C . ALA A 1 97 ? -20.988 11.411 30.426 1.00 93.06 97 ALA A C 1
ATOM 797 O O . ALA A 1 97 ? -21.788 11.435 29.494 1.00 93.06 97 ALA A O 1
ATOM 798 N N . ILE A 1 98 ? -21.322 10.972 31.646 1.00 94.12 98 ILE A N 1
ATOM 799 C CA . ILE A 1 98 ? -22.658 10.454 31.976 1.00 94.12 98 ILE A CA 1
ATOM 800 C C . ILE A 1 98 ? -23.724 11.536 31.795 1.00 94.12 98 ILE A C 1
ATOM 802 O O . ILE A 1 98 ? -24.786 11.257 31.235 1.00 94.12 98 ILE A O 1
ATOM 806 N N . LEU A 1 99 ? -23.438 12.782 32.181 1.00 92.94 99 LEU A N 1
ATOM 807 C CA . LEU A 1 99 ? -24.329 13.908 31.912 1.00 92.94 99 LEU A CA 1
ATOM 808 C C . LEU A 1 99 ? -24.634 14.052 30.412 1.00 92.94 99 LEU A C 1
ATOM 810 O O . LEU A 1 99 ? -25.774 14.344 30.059 1.00 92.94 99 LEU A O 1
ATOM 814 N N . MET A 1 100 ? -23.659 13.820 29.532 1.00 90.44 100 MET A N 1
ATOM 815 C CA . MET A 1 100 ? -23.807 13.980 28.079 1.00 90.44 100 MET A CA 1
ATOM 816 C C . MET A 1 100 ? -24.412 12.762 27.354 1.00 90.44 100 MET A C 1
ATOM 818 O O . MET A 1 100 ? -24.749 12.874 26.176 1.00 90.44 100 MET A O 1
ATOM 822 N N . THR A 1 101 ? -24.575 11.613 28.020 1.00 92.06 101 THR A N 1
ATOM 823 C CA . THR A 1 101 ? -25.225 10.422 27.428 1.00 92.06 101 THR A CA 1
ATOM 824 C C . THR A 1 101 ? -26.733 10.599 27.205 1.00 92.06 101 THR A C 1
ATOM 826 O O . THR A 1 101 ? -27.370 11.481 27.785 1.00 92.06 101 THR A O 1
ATOM 829 N N . GLN A 1 102 ? -27.328 9.733 26.378 1.00 91.12 102 GLN A N 1
ATOM 830 C CA . GLN A 1 102 ? -28.782 9.652 26.192 1.00 91.12 102 GLN A CA 1
ATOM 831 C C . GLN A 1 102 ? -29.434 8.678 27.191 1.00 91.12 102 GLN A C 1
ATOM 833 O O . GLN A 1 102 ? -28.767 7.848 27.806 1.00 91.12 102 GLN A O 1
ATOM 838 N N . GLU A 1 103 ? -30.753 8.786 27.372 1.00 92.38 103 GLU A N 1
ATOM 839 C CA . GLU A 1 103 ? -31.521 7.840 28.196 1.00 92.38 103 GLU A CA 1
ATOM 840 C C . GLU A 1 103 ? -31.445 6.424 27.593 1.00 92.38 103 GLU A C 1
ATOM 842 O O . GLU A 1 103 ? -31.626 6.259 26.386 1.00 92.38 103 GLU A O 1
ATOM 847 N N . LYS A 1 104 ? -31.184 5.411 28.431 1.00 91.44 104 LYS A N 1
ATOM 848 C CA . LYS A 1 104 ? -31.040 3.987 28.060 1.00 91.44 104 LYS A CA 1
ATOM 849 C C . LYS A 1 104 ? -29.921 3.693 27.052 1.00 91.44 104 LYS A C 1
ATOM 851 O O . LYS A 1 104 ? -29.951 2.671 26.366 1.00 91.44 104 LYS A O 1
ATOM 856 N N . ASP A 1 105 ? -28.911 4.557 26.964 1.00 93.38 105 ASP A N 1
ATOM 857 C CA . ASP A 1 105 ? -27.723 4.315 26.140 1.00 93.38 105 ASP A CA 1
ATOM 858 C C . ASP A 1 105 ? -26.682 3.458 26.881 1.00 93.38 105 ASP A C 1
ATOM 860 O O . ASP A 1 105 ? -25.614 3.926 27.286 1.00 93.38 105 ASP A O 1
ATOM 864 N N . ASP A 1 106 ? -27.007 2.176 27.064 1.00 94.38 106 ASP A N 1
ATOM 865 C CA . ASP A 1 106 ? -26.135 1.219 27.758 1.00 94.38 106 ASP A CA 1
ATOM 866 C C . ASP A 1 106 ? -24.797 1.003 27.034 1.00 94.38 106 ASP A C 1
ATOM 868 O O . ASP A 1 106 ? -23.778 0.754 27.677 1.00 94.38 106 ASP A O 1
ATOM 872 N N . LYS A 1 107 ? -24.770 1.145 25.700 1.00 95.12 107 LYS A N 1
ATOM 873 C CA . LYS A 1 107 ? -23.550 0.970 24.898 1.00 95.12 107 LYS A CA 1
ATOM 874 C C . LYS A 1 107 ? -22.534 2.066 25.197 1.00 95.12 107 LYS A C 1
ATOM 876 O O . LYS A 1 107 ? -21.375 1.764 25.471 1.00 95.12 107 LYS A O 1
ATOM 881 N N . SER A 1 108 ? -22.954 3.332 25.166 1.00 95.56 108 SER A N 1
ATOM 882 C CA . SER A 1 108 ? -22.067 4.442 25.533 1.00 95.56 108 SER A CA 1
ATOM 883 C C . SER A 1 108 ? -21.685 4.389 27.008 1.00 95.56 108 SER A C 1
ATOM 885 O O . SER A 1 108 ? -20.526 4.633 27.340 1.00 95.56 108 SER A O 1
ATOM 887 N N . TYR A 1 109 ? -22.626 4.024 27.884 1.00 96.12 109 TYR A N 1
ATOM 888 C CA . TYR A 1 109 ? -22.363 3.864 29.312 1.00 96.12 109 TYR A CA 1
ATOM 889 C C . TYR A 1 109 ? -21.281 2.816 29.597 1.00 96.12 109 TYR A C 1
ATOM 891 O O . TYR A 1 109 ? -20.363 3.084 30.374 1.00 96.12 109 TYR A O 1
ATOM 899 N N . GLU A 1 110 ? -21.333 1.657 28.934 1.00 96.38 110 GLU A N 1
ATOM 900 C CA . GLU A 1 110 ? -20.314 0.616 29.076 1.00 96.38 110 GLU A CA 1
ATOM 901 C C . GLU A 1 110 ? -18.925 1.112 28.648 1.00 96.38 110 GLU A C 1
ATOM 903 O O . GLU A 1 110 ? -17.957 0.926 29.389 1.00 96.38 110 GLU A O 1
ATOM 908 N N . VAL A 1 111 ? -18.809 1.785 27.495 1.00 96.06 111 VAL A N 1
ATOM 909 C CA . VAL A 1 111 ? -17.511 2.314 27.038 1.00 96.06 111 VAL A CA 1
ATOM 910 C C . VAL A 1 111 ? -16.973 3.374 27.998 1.00 96.06 111 VAL A C 1
ATOM 912 O O . VAL A 1 111 ? -15.794 3.331 28.348 1.00 96.06 111 VAL A O 1
ATOM 915 N N . ILE A 1 112 ? -17.827 4.287 28.472 1.00 96.25 112 ILE A N 1
ATOM 916 C CA . ILE A 1 112 ? -17.458 5.292 29.480 1.00 96.25 112 ILE A CA 1
ATOM 917 C C . ILE A 1 112 ? -16.897 4.611 30.734 1.00 96.25 112 ILE A C 1
ATOM 919 O O . ILE A 1 112 ? -15.832 5.001 31.214 1.00 96.25 112 ILE A O 1
ATOM 923 N N . CYS A 1 113 ? -17.588 3.593 31.255 1.00 96.69 113 CYS A N 1
ATOM 924 C CA . CYS A 1 113 ? -17.175 2.899 32.473 1.00 96.69 113 CYS A CA 1
ATOM 925 C C . CYS A 1 113 ? -15.833 2.178 32.290 1.00 96.69 113 CYS A C 1
ATOM 927 O O . CYS A 1 113 ? -14.943 2.339 33.123 1.00 96.69 113 CYS A O 1
ATOM 929 N N . ARG A 1 114 ? -15.640 1.457 31.180 1.00 96.50 114 ARG A N 1
ATOM 930 C CA . ARG A 1 114 ? -14.367 0.779 30.871 1.00 96.50 114 ARG A CA 1
ATOM 931 C C . ARG A 1 114 ? -13.203 1.763 30.737 1.00 96.50 114 ARG A C 1
ATOM 933 O O . ARG A 1 114 ? -12.144 1.555 31.320 1.00 96.50 114 ARG A O 1
ATOM 940 N N . LEU A 1 115 ? -13.408 2.877 30.031 1.00 95.31 115 LEU A N 1
ATOM 941 C CA . LEU A 1 115 ? -12.395 3.931 29.907 1.00 95.31 115 LEU A CA 1
ATOM 942 C C . LEU A 1 115 ? -12.070 4.589 31.251 1.00 95.31 115 LEU A C 1
ATOM 944 O O . LEU A 1 115 ? -10.920 4.956 31.497 1.00 95.31 115 LEU A O 1
ATOM 948 N N . ALA A 1 116 ? -13.069 4.765 32.117 1.00 95.69 116 ALA A N 1
ATOM 949 C CA . ALA A 1 116 ? -12.869 5.330 33.444 1.00 95.69 116 ALA A CA 1
ATOM 950 C C . ALA A 1 116 ? -12.094 4.376 34.365 1.00 95.69 116 ALA A C 1
ATOM 952 O O . ALA A 1 116 ? -11.200 4.829 35.074 1.00 95.69 116 ALA A O 1
ATOM 953 N N . GLN A 1 117 ? -12.357 3.066 34.308 1.00 95.81 117 GLN A N 1
ATOM 954 C CA . GLN A 1 117 ? -11.607 2.063 35.081 1.00 95.81 117 GLN A CA 1
ATOM 955 C C . GLN A 1 117 ? -10.097 2.138 34.830 1.00 95.81 117 GLN A C 1
ATOM 957 O O . GLN A 1 117 ? -9.310 2.079 35.770 1.00 95.81 117 GLN A O 1
ATOM 962 N N . GLU A 1 118 ? -9.697 2.358 33.578 1.00 95.25 118 GLU A N 1
ATOM 963 C CA . GLU A 1 118 ? -8.287 2.459 33.183 1.00 95.25 118 GLU A CA 1
ATOM 964 C C . GLU A 1 118 ? -7.725 3.892 33.250 1.00 95.25 118 GLU A C 1
ATOM 966 O O . GLU A 1 118 ? -6.603 4.151 32.811 1.00 95.25 118 GLU A O 1
ATOM 971 N N . ASN A 1 119 ? -8.481 4.850 33.804 1.00 94.31 119 ASN A N 1
ATOM 972 C CA . ASN A 1 119 ? -8.119 6.271 33.849 1.00 94.31 119 ASN A CA 1
ATOM 973 C C . ASN A 1 119 ? -7.772 6.864 32.465 1.00 94.31 119 ASN A C 1
ATOM 975 O O . ASN A 1 119 ? -6.822 7.634 32.321 1.00 94.31 119 ASN A O 1
ATOM 979 N N . LYS A 1 120 ? -8.533 6.486 31.432 1.00 93.00 120 LYS A N 1
ATOM 980 C CA . LYS A 1 120 ? -8.376 6.954 30.042 1.00 93.00 120 LYS A CA 1
ATOM 981 C C . LYS A 1 120 ? -9.505 7.867 29.565 1.00 93.00 120 LYS A C 1
ATOM 983 O O . LYS A 1 120 ? -9.392 8.463 28.497 1.00 93.00 120 LYS A O 1
ATOM 988 N N . LEU A 1 121 ? -10.586 7.993 30.336 1.00 93.06 121 LEU A N 1
ATOM 989 C CA . LEU A 1 121 ? -11.782 8.740 29.931 1.00 93.06 121 LEU A CA 1
ATOM 990 C C . LEU A 1 121 ? -11.526 10.242 29.725 1.00 93.06 121 LEU A C 1
ATOM 992 O O . LEU A 1 121 ? -12.104 10.842 28.821 1.00 93.06 121 LEU A O 1
ATOM 996 N N . GLU A 1 122 ? -10.636 10.830 30.526 1.00 89.69 122 GLU A N 1
ATOM 997 C CA . GLU A 1 122 ? -10.306 12.263 30.507 1.00 89.69 122 GLU A CA 1
ATOM 998 C C . GLU A 1 122 ? -9.905 12.784 29.118 1.00 89.69 122 GLU A C 1
ATOM 1000 O O . GLU A 1 122 ? -10.270 13.898 28.742 1.00 89.69 122 GLU A O 1
ATOM 1005 N N . TYR A 1 123 ? -9.225 11.951 28.324 1.00 85.19 123 TYR A N 1
ATOM 1006 C CA . TYR A 1 123 ? -8.828 12.275 26.955 1.00 85.19 123 TYR A CA 1
ATOM 1007 C C . TYR A 1 123 ? -10.030 12.607 26.059 1.00 85.19 123 TYR A C 1
ATOM 1009 O O . TYR A 1 123 ? -9.951 13.510 25.232 1.00 85.19 123 TYR A O 1
ATOM 1017 N N . TYR A 1 124 ? -11.155 11.914 26.248 1.00 86.44 124 TYR A N 1
ATOM 1018 C CA . TYR A 1 124 ? -12.345 12.051 25.406 1.00 86.44 124 TYR A CA 1
ATOM 1019 C C . TYR A 1 124 ? -13.284 13.162 25.882 1.00 86.44 124 TYR A C 1
ATOM 1021 O O . TYR A 1 124 ? -14.041 13.719 25.087 1.00 86.44 124 TYR A O 1
ATOM 1029 N N . THR A 1 125 ? -13.247 13.486 27.175 1.00 85.06 125 THR A N 1
ATOM 1030 C CA . THR A 1 125 ? -14.136 14.477 27.800 1.00 85.06 125 THR A CA 1
ATOM 1031 C C . THR A 1 125 ? -13.557 15.883 27.832 1.00 85.06 125 THR A C 1
ATOM 1033 O O . THR A 1 125 ? -14.291 16.829 28.096 1.00 85.06 125 THR A O 1
ATOM 1036 N N . ASN A 1 126 ? -12.254 16.043 27.605 1.00 79.69 126 ASN A N 1
ATOM 1037 C CA . ASN A 1 126 ? -11.653 17.363 27.477 1.00 79.69 126 ASN A CA 1
ATOM 1038 C C . ASN A 1 126 ? -12.012 17.971 26.115 1.00 79.69 126 ASN A C 1
ATOM 1040 O O . ASN A 1 126 ? -12.021 17.278 25.098 1.00 79.69 126 ASN A O 1
ATOM 1044 N N . ILE A 1 127 ? -12.279 19.279 26.090 1.00 67.81 127 ILE A N 1
ATOM 1045 C CA . ILE A 1 127 ? -12.418 20.021 24.833 1.00 67.81 127 ILE A CA 1
ATOM 1046 C C . ILE A 1 127 ? -11.070 19.943 24.120 1.00 67.81 127 ILE A C 1
ATOM 1048 O O . ILE A 1 127 ? -10.052 20.385 24.663 1.00 67.81 127 ILE A O 1
ATOM 1052 N N . SER A 1 128 ? -11.040 19.379 22.912 1.00 58.72 128 SER A N 1
ATOM 1053 C CA . SER A 1 128 ? -9.826 19.381 22.106 1.00 58.72 128 SER A CA 1
ATOM 1054 C C . SER A 1 128 ? -9.548 20.811 21.647 1.00 58.72 128 SER A C 1
ATOM 1056 O O . SER A 1 128 ? -10.121 21.285 20.669 1.00 58.72 128 SER A O 1
ATOM 1058 N N . MET A 1 129 ? -8.672 21.513 22.367 1.00 50.03 129 MET A N 1
ATOM 1059 C CA . MET A 1 129 ? -8.091 22.780 21.931 1.00 50.03 129 MET A CA 1
ATOM 1060 C C . MET A 1 129 ? -7.103 22.485 20.800 1.00 50.03 129 MET A C 1
ATOM 1062 O O . MET A 1 129 ? -5.906 22.343 21.040 1.00 50.03 129 MET A O 1
ATOM 1066 N N . VAL A 1 130 ? -7.586 22.336 19.568 1.00 44.12 130 VAL A N 1
ATOM 1067 C CA . VAL A 1 130 ? -6.710 22.389 18.395 1.00 44.12 130 VAL A CA 1
ATOM 1068 C C . VAL A 1 130 ? -6.672 23.852 17.952 1.00 44.12 130 VAL A C 1
ATOM 1070 O O . VAL A 1 130 ? -7.612 24.301 17.299 1.00 44.12 130 VAL A O 1
ATOM 1073 N N . PRO A 1 131 ? -5.646 24.645 18.318 1.00 36.78 131 PRO A N 1
ATOM 1074 C CA . PRO A 1 131 ? -5.469 25.948 17.696 1.00 36.78 131 PRO A CA 1
ATOM 1075 C C . PRO A 1 131 ? -5.228 25.723 16.195 1.00 36.78 131 PRO A C 1
ATOM 1077 O O . PRO A 1 131 ? -4.406 24.872 15.840 1.00 36.78 131 PRO A O 1
ATOM 1080 N N . PRO A 1 132 ? -5.911 26.450 15.295 1.00 43.59 132 PRO A N 1
ATOM 1081 C CA . PRO A 1 132 ? -5.696 26.278 13.868 1.00 43.59 132 PRO A CA 1
ATOM 1082 C C . PRO A 1 132 ? -4.245 26.636 13.533 1.00 43.59 132 PRO A C 1
ATOM 1084 O O . PRO A 1 132 ? -3.792 27.761 13.770 1.00 43.59 132 PRO A O 1
ATOM 1087 N N . VAL A 1 133 ? -3.497 25.690 12.959 1.00 39.94 133 VAL A N 1
ATOM 1088 C CA . VAL A 1 133 ? -2.261 26.030 12.251 1.00 39.94 133 VAL A CA 1
ATOM 1089 C C . VAL A 1 133 ? -2.683 26.875 11.053 1.00 39.94 133 VAL A C 1
ATOM 1091 O O . VAL A 1 133 ? -3.340 26.388 10.138 1.00 39.94 133 VAL A O 1
ATOM 1094 N N . ARG A 1 134 ? -2.327 28.161 11.071 1.00 44.38 134 ARG A N 1
ATOM 1095 C CA . ARG A 1 134 ? -2.530 29.080 9.945 1.00 44.38 134 ARG A CA 1
ATOM 1096 C C . ARG A 1 134 ? -1.636 28.647 8.784 1.00 44.38 134 ARG A C 1
ATOM 1098 O O . ARG A 1 134 ? -0.476 29.048 8.716 1.00 44.38 134 ARG A O 1
ATOM 1105 N N . ILE A 1 135 ? -2.149 27.816 7.886 1.00 38.56 135 ILE A N 1
ATOM 1106 C CA . ILE A 1 135 ? -1.462 27.485 6.637 1.00 38.56 135 ILE A CA 1
ATOM 1107 C C . ILE A 1 135 ? -1.930 28.490 5.587 1.00 38.56 135 ILE A C 1
ATOM 1109 O O . ILE A 1 135 ? -3.031 28.385 5.060 1.00 38.56 135 ILE A O 1
ATOM 1113 N N . TYR A 1 136 ? -1.089 29.477 5.281 1.00 43.06 136 TYR A N 1
ATOM 1114 C CA . TYR A 1 136 ? -1.303 30.342 4.124 1.00 43.06 136 TYR A CA 1
ATOM 1115 C C . TYR A 1 136 ? -1.038 29.529 2.854 1.00 43.06 136 TYR A C 1
ATOM 1117 O O . TYR A 1 136 ? 0.117 29.256 2.522 1.00 43.06 136 TYR A O 1
ATOM 1125 N N . ARG A 1 137 ? -2.086 29.145 2.120 1.00 39.59 137 ARG A N 1
ATOM 1126 C CA . ARG A 1 137 ? -1.925 28.738 0.721 1.00 39.59 137 ARG A CA 1
ATOM 1127 C C . ARG A 1 137 ? -1.912 30.008 -0.116 1.00 39.59 137 ARG A C 1
ATOM 1129 O O . ARG A 1 137 ? -2.951 30.592 -0.386 1.00 39.59 137 ARG A O 1
ATOM 1136 N N . ARG A 1 138 ? -0.723 30.461 -0.511 1.00 37.31 138 ARG A N 1
ATOM 1137 C CA . ARG A 1 138 ? -0.600 31.489 -1.549 1.00 37.31 138 ARG A CA 1
ATOM 1138 C C . ARG A 1 138 ? -0.934 30.818 -2.885 1.00 37.31 138 ARG A C 1
ATOM 1140 O O . ARG A 1 138 ? -0.073 30.174 -3.474 1.00 37.31 138 ARG A O 1
ATOM 1147 N N . SER A 1 139 ? -2.194 30.893 -3.300 1.00 40.94 139 SER A N 1
ATOM 1148 C CA . SER A 1 139 ? -2.579 30.701 -4.698 1.00 40.94 139 SER A CA 1
ATOM 1149 C C . SER A 1 139 ? -2.428 32.053 -5.394 1.00 40.94 139 SER A C 1
ATOM 1151 O O . SER A 1 139 ? -2.963 33.043 -4.906 1.00 40.94 139 SER A O 1
ATOM 1153 N N . GLU A 1 140 ? -1.665 32.134 -6.487 1.00 46.81 140 GLU A N 1
ATOM 1154 C CA . GLU A 1 140 ? -1.538 33.376 -7.270 1.00 46.81 140 GLU A CA 1
ATOM 1155 C C . GLU A 1 140 ? -2.786 33.681 -8.114 1.00 46.81 140 GLU A C 1
ATOM 1157 O O . GLU A 1 140 ? -2.896 34.779 -8.657 1.00 46.81 140 GLU A O 1
ATOM 1162 N N . HIS A 1 141 ? -3.759 32.771 -8.180 1.00 47.91 141 HIS A N 1
ATOM 1163 C CA . HIS A 1 141 ? -4.998 32.945 -8.930 1.00 47.91 141 HIS A CA 1
ATOM 1164 C C . HIS A 1 141 ? -6.152 32.334 -8.131 1.00 47.91 141 HIS A C 1
ATOM 1166 O O . HIS A 1 141 ? -6.250 31.116 -8.073 1.00 47.91 141 HIS A O 1
ATOM 1172 N N . ASP A 1 142 ? -6.912 33.170 -7.416 1.00 38.91 142 ASP A N 1
ATOM 1173 C CA . ASP A 1 142 ? -8.363 33.064 -7.160 1.00 38.91 142 ASP A CA 1
ATOM 1174 C C . ASP A 1 142 ? -8.749 34.023 -6.014 1.00 38.91 142 ASP A C 1
ATOM 1176 O O . ASP A 1 142 ? -8.292 33.892 -4.880 1.00 38.91 142 ASP A O 1
ATOM 1180 N N . GLU A 1 143 ? -9.576 35.029 -6.320 1.00 46.22 143 GLU A N 1
ATOM 1181 C CA . GLU A 1 143 ? -10.185 35.938 -5.339 1.00 46.22 143 GLU A CA 1
ATOM 1182 C C . GLU A 1 143 ? -11.400 35.264 -4.685 1.00 46.22 143 GLU A C 1
ATOM 1184 O O . GLU A 1 143 ? -12.515 35.583 -5.060 1.00 46.22 143 GLU A O 1
ATOM 1189 N N . TYR A 1 144 ? -11.207 34.351 -3.728 1.00 41.44 144 TYR A N 1
ATOM 1190 C CA . TYR A 1 144 ? -12.146 34.091 -2.621 1.00 41.44 144 TYR A CA 1
ATOM 1191 C C . TYR A 1 144 ? -11.397 33.333 -1.514 1.00 41.44 144 TYR A C 1
ATOM 1193 O O . TYR A 1 144 ? -11.120 32.142 -1.637 1.00 41.44 144 TYR A O 1
ATOM 1201 N N . ASP A 1 145 ? -11.068 34.027 -0.422 1.00 38.78 145 ASP A N 1
ATOM 1202 C CA . ASP A 1 145 ? -10.621 33.388 0.817 1.00 38.78 145 ASP A CA 1
ATOM 1203 C C . ASP A 1 145 ? -11.839 32.719 1.485 1.00 38.78 145 ASP A C 1
ATOM 1205 O O . ASP A 1 145 ? -12.594 33.364 2.216 1.00 38.78 145 ASP A O 1
ATOM 1209 N N . GLU A 1 146 ? -12.072 31.432 1.218 1.00 39.69 146 GLU A N 1
ATOM 1210 C CA . GLU A 1 146 ? -12.965 30.616 2.049 1.00 39.69 146 GLU A CA 1
ATOM 1211 C C . GLU A 1 146 ? -12.246 30.277 3.365 1.00 39.69 146 GLU A C 1
ATOM 1213 O O . GLU A 1 146 ? -11.241 29.563 3.391 1.00 39.69 146 GLU A O 1
ATOM 1218 N N . TYR A 1 147 ? -12.753 30.826 4.471 1.00 44.03 147 TYR A N 1
ATOM 1219 C CA . TYR A 1 147 ? -12.329 30.484 5.825 1.00 44.03 147 TYR A CA 1
ATOM 1220 C C . TYR A 1 147 ? -13.289 29.455 6.421 1.00 44.03 147 TYR A C 1
ATOM 1222 O O . TYR A 1 147 ? -14.482 29.731 6.538 1.00 44.03 147 TYR A O 1
ATOM 1230 N N . ASP A 1 148 ? -12.756 28.330 6.892 1.00 39.28 148 ASP A N 1
ATOM 1231 C CA . ASP A 1 148 ? -13.486 27.423 7.778 1.00 39.28 148 ASP A CA 1
ATOM 1232 C C . ASP A 1 148 ? -13.199 27.781 9.248 1.00 39.28 148 ASP A C 1
ATOM 1234 O O . ASP A 1 148 ? -12.081 27.615 9.747 1.00 39.28 148 ASP A O 1
ATOM 1238 N N . GLU A 1 149 ? -14.217 28.271 9.959 1.00 37.00 149 GLU A N 1
ATOM 1239 C CA . GLU A 1 149 ? -14.245 28.326 11.424 1.00 37.00 149 GLU A CA 1
ATOM 1240 C C . GLU A 1 149 ? -14.623 26.945 11.977 1.00 37.00 149 GLU A C 1
ATOM 1242 O O . GLU A 1 149 ? -15.657 26.394 11.606 1.00 37.00 149 GLU A O 1
ATOM 1247 N N . TYR A 1 150 ? -13.843 26.403 12.918 1.00 45.59 150 TYR A N 1
ATOM 1248 C CA . TYR A 1 150 ? -14.286 25.258 13.722 1.00 45.59 150 TYR A CA 1
ATOM 1249 C C . TYR A 1 150 ? -14.335 25.606 15.213 1.00 45.59 150 TYR A C 1
ATOM 1251 O O . TYR A 1 150 ? -13.397 26.163 15.785 1.00 45.59 150 TYR A O 1
ATOM 1259 N N . THR A 1 151 ? -15.477 25.265 15.812 1.00 46.97 151 THR A N 1
ATOM 1260 C CA . THR A 1 151 ? -15.878 25.427 17.215 1.00 46.97 151 THR A CA 1
ATOM 1261 C C . THR A 1 151 ? -15.243 24.379 18.133 1.00 46.97 151 THR A C 1
ATOM 1263 O O . THR A 1 151 ? -14.898 23.286 17.691 1.00 46.97 151 THR A O 1
ATOM 1266 N N . GLU A 1 152 ? -15.145 24.687 19.429 1.00 54.44 152 GLU A N 1
ATOM 1267 C CA . GLU A 1 152 ? -14.818 23.733 20.500 1.00 54.44 152 GLU A CA 1
ATOM 1268 C C . GLU A 1 152 ? -15.558 22.390 20.316 1.00 54.44 152 GLU A C 1
ATOM 1270 O O . GLU A 1 152 ? -16.778 22.370 20.144 1.00 54.44 152 GLU A O 1
ATOM 1275 N N . TRP A 1 153 ? -14.830 21.266 20.341 1.00 65.88 153 TRP A N 1
ATOM 1276 C CA . TRP A 1 153 ? -15.387 19.932 20.074 1.00 65.88 153 TRP A CA 1
ATOM 1277 C C . TRP A 1 153 ? -14.981 18.928 21.155 1.00 65.88 153 TRP A C 1
ATOM 1279 O O . TRP A 1 153 ? -13.826 18.897 21.589 1.00 65.88 153 TRP A O 1
ATOM 1289 N N . TYR A 1 154 ? -15.926 18.087 21.576 1.00 70.38 154 TYR A N 1
ATOM 1290 C CA . TYR A 1 154 ? -15.660 16.965 22.475 1.00 70.38 154 TYR A CA 1
ATOM 1291 C C . TYR A 1 154 ? -15.469 15.689 21.658 1.00 70.38 154 TYR A C 1
ATOM 1293 O O . TYR A 1 154 ? -16.379 15.260 20.948 1.00 70.38 154 TYR A O 1
ATOM 1301 N N . PHE A 1 155 ? -14.327 15.019 21.829 1.00 80.19 155 PHE A N 1
ATOM 1302 C CA . PHE A 1 155 ? -14.088 13.683 21.259 1.00 80.19 155 PHE A CA 1
ATOM 1303 C C . PHE A 1 155 ? -15.141 12.661 21.716 1.00 80.19 155 PHE A C 1
ATOM 1305 O O . PHE A 1 155 ? -15.438 11.697 21.012 1.00 80.19 155 PHE A O 1
ATOM 1312 N N . LEU A 1 156 ? -15.758 12.904 22.872 1.00 86.00 156 LEU A N 1
ATOM 1313 C CA . LEU A 1 156 ? -16.872 12.130 23.396 1.00 86.00 156 LEU A CA 1
ATOM 1314 C C . LEU A 1 156 ? -18.065 12.022 22.424 1.00 86.00 156 LEU A C 1
ATOM 1316 O O . LEU A 1 156 ? -18.731 10.991 22.400 1.00 86.00 156 LEU A O 1
ATOM 1320 N N . PHE A 1 157 ? -18.335 13.027 21.586 1.00 87.62 157 PHE A N 1
ATOM 1321 C CA . PHE A 1 157 ? -19.436 12.934 20.617 1.00 87.62 157 PHE A CA 1
ATOM 1322 C C . PHE A 1 157 ? -19.143 11.961 19.471 1.00 87.62 157 PHE A C 1
ATOM 1324 O O . PHE A 1 157 ? -20.054 11.286 18.981 1.00 87.62 157 PHE A O 1
ATOM 1331 N N . GLU A 1 158 ? -17.876 11.820 19.086 1.00 87.38 158 GLU A N 1
ATOM 1332 C CA . GLU A 1 158 ? -17.450 10.798 18.127 1.00 87.38 158 GLU A CA 1
ATOM 1333 C C . GLU A 1 158 ? -17.544 9.404 18.735 1.00 87.38 158 GLU A C 1
ATOM 1335 O O . GLU A 1 158 ? -18.017 8.468 18.088 1.00 87.38 158 GLU A O 1
ATOM 1340 N N . LEU A 1 159 ? -17.188 9.282 20.017 1.00 89.81 159 LEU A N 1
ATOM 1341 C CA . LEU A 1 159 ? -17.381 8.057 20.783 1.00 89.81 159 LEU A CA 1
ATOM 1342 C C . LEU A 1 159 ? -18.854 7.631 20.790 1.00 89.81 159 LEU A C 1
ATOM 1344 O O . LEU A 1 159 ? -19.155 6.478 20.493 1.00 89.81 159 LEU A O 1
ATOM 1348 N N . PHE A 1 160 ? -19.771 8.560 21.066 1.00 92.19 160 PHE A N 1
ATOM 1349 C CA . PHE A 1 160 ? -21.213 8.293 21.047 1.00 92.19 160 PHE A CA 1
ATOM 1350 C C . PHE A 1 160 ? -21.729 7.950 19.649 1.00 92.19 160 PHE A C 1
ATOM 1352 O O . PHE A 1 160 ? -22.593 7.090 19.473 1.00 92.19 160 PHE A O 1
ATOM 1359 N N . SER A 1 161 ? -21.185 8.595 18.619 1.00 90.94 161 SER A N 1
ATOM 1360 C CA . SER A 1 161 ? -21.518 8.266 17.234 1.00 90.94 161 SER A CA 1
ATOM 1361 C C . SER A 1 161 ? -21.081 6.844 16.877 1.00 90.94 161 SER A C 1
ATOM 1363 O O . SER A 1 161 ? -21.853 6.106 16.257 1.00 90.94 161 SER A O 1
ATOM 1365 N N . LEU A 1 162 ? -19.892 6.438 17.329 1.00 91.62 162 LEU A N 1
ATOM 1366 C CA . LEU A 1 162 ? -19.354 5.095 17.158 1.00 91.62 162 LEU A CA 1
ATOM 1367 C C . LEU A 1 162 ? -20.189 4.042 17.902 1.00 91.62 162 LEU A C 1
ATOM 1369 O O . LEU A 1 162 ? -20.629 3.070 17.285 1.00 91.62 162 LEU A O 1
ATOM 1373 N N . THR A 1 163 ? -20.465 4.239 19.195 1.00 93.12 163 THR A N 1
ATOM 1374 C CA . THR A 1 163 ? -21.248 3.297 20.019 1.00 93.12 163 THR A CA 1
ATOM 1375 C C . THR A 1 163 ? -22.665 3.131 19.489 1.00 93.12 163 THR A C 1
ATOM 1377 O O . THR A 1 163 ? -23.195 2.020 19.493 1.00 93.12 163 THR A O 1
ATOM 1380 N N . ARG A 1 164 ? -23.278 4.196 18.957 1.00 92.00 164 ARG A N 1
ATOM 1381 C CA . ARG A 1 164 ? -24.611 4.148 18.341 1.00 92.00 164 ARG A CA 1
ATOM 1382 C C . ARG A 1 164 ? -24.670 3.175 17.164 1.00 92.00 164 ARG A C 1
ATOM 1384 O O . ARG A 1 164 ? -25.645 2.428 17.056 1.00 92.00 164 ARG A O 1
ATOM 1391 N N . ILE A 1 165 ? -23.643 3.162 16.315 1.00 90.44 165 ILE A N 1
ATOM 1392 C CA . ILE A 1 165 ? -23.579 2.332 15.101 1.00 90.44 165 ILE A CA 1
ATOM 1393 C C . ILE A 1 165 ? -23.082 0.916 15.416 1.00 90.44 165 ILE A C 1
ATOM 1395 O O . ILE A 1 165 ? -23.558 -0.045 14.812 1.00 90.44 165 ILE A O 1
ATOM 1399 N N . ALA A 1 166 ? -22.164 0.776 16.373 1.00 90.31 166 ALA A N 1
ATOM 1400 C CA . ALA A 1 166 ? -21.589 -0.507 16.748 1.00 90.31 166 ALA A CA 1
ATOM 1401 C C . ALA A 1 166 ? -22.640 -1.475 17.344 1.00 90.31 166 ALA A C 1
ATOM 1403 O O . ALA A 1 166 ? -23.442 -1.071 18.200 1.00 90.31 166 ALA A O 1
ATOM 1404 N N . PRO A 1 167 ? -22.642 -2.758 16.930 1.00 89.31 167 PRO A N 1
ATOM 1405 C CA . PRO A 1 167 ? -23.371 -3.821 17.618 1.00 89.31 167 PRO A CA 1
ATOM 1406 C C . PRO A 1 167 ? -22.913 -3.977 19.081 1.00 89.31 167 PRO A C 1
ATOM 1408 O O . PRO A 1 167 ? -21.724 -3.776 19.354 1.00 89.31 167 PRO A O 1
ATOM 1411 N N . PRO A 1 168 ? -23.808 -4.353 20.019 1.00 89.69 168 PRO A N 1
ATOM 1412 C CA . PRO A 1 168 ? -23.465 -4.538 21.433 1.00 89.69 168 PRO A CA 1
ATOM 1413 C C . PRO A 1 168 ? -22.270 -5.475 21.665 1.00 89.69 168 PRO A C 1
ATOM 1415 O O . PRO A 1 168 ? -21.438 -5.220 22.527 1.00 89.69 168 PRO A O 1
ATOM 1418 N N . GLU A 1 169 ? -22.129 -6.521 20.851 1.00 88.94 169 GLU A N 1
ATOM 1419 C CA . GLU A 1 169 ? -21.071 -7.530 20.969 1.00 88.94 169 GLU A CA 1
ATOM 1420 C C . GLU A 1 169 ? -19.670 -6.971 20.677 1.00 88.94 169 GLU A C 1
ATOM 1422 O O . GLU A 1 169 ? -18.664 -7.555 21.089 1.00 88.94 169 GLU A O 1
ATOM 1427 N N . LEU A 1 170 ? -19.588 -5.846 19.958 1.00 90.69 170 LEU A N 1
ATOM 1428 C CA . LEU A 1 170 ? -18.325 -5.182 19.631 1.00 90.69 170 LEU A CA 1
ATOM 1429 C C . LEU A 1 170 ? -17.923 -4.130 20.665 1.00 90.69 170 LEU A C 1
ATOM 1431 O O . LEU A 1 170 ? -16.766 -3.718 20.669 1.00 90.69 170 LEU A O 1
ATOM 1435 N N . ILE A 1 171 ? -18.842 -3.706 21.538 1.00 93.06 171 ILE A N 1
ATOM 1436 C CA . ILE A 1 171 ? -18.602 -2.637 22.516 1.00 93.06 171 ILE A CA 1
ATOM 1437 C C . ILE A 1 171 ? -17.394 -2.927 23.421 1.00 93.06 171 ILE A C 1
ATOM 1439 O O . ILE A 1 171 ? -16.538 -2.045 23.529 1.00 93.06 171 ILE A O 1
ATOM 1443 N N . PRO A 1 172 ? -17.222 -4.142 23.982 1.00 93.00 172 PRO A N 1
ATOM 1444 C CA . PRO A 1 172 ? -16.024 -4.464 24.754 1.00 93.00 172 PRO A CA 1
ATOM 1445 C C . PRO A 1 172 ? -14.731 -4.341 23.937 1.00 93.00 172 PRO A C 1
ATOM 1447 O O . PRO A 1 172 ? -13.766 -3.766 24.419 1.00 93.00 172 PRO A O 1
ATOM 1450 N N . ILE A 1 173 ? -14.723 -4.807 22.679 1.00 91.56 173 ILE A N 1
ATOM 1451 C CA . ILE A 1 173 ? -13.531 -4.750 21.812 1.00 91.56 173 ILE A CA 1
ATOM 1452 C C . ILE A 1 173 ? -13.173 -3.305 21.468 1.00 91.56 173 ILE A C 1
ATOM 1454 O O . ILE A 1 173 ? -12.000 -2.941 21.473 1.00 91.56 173 ILE A O 1
ATOM 1458 N N . ILE A 1 174 ? -14.178 -2.482 21.158 1.00 92.12 174 ILE A N 1
ATOM 1459 C CA . ILE A 1 174 ? -13.978 -1.061 20.865 1.00 92.12 174 ILE A CA 1
ATOM 1460 C C . ILE A 1 174 ? -13.395 -0.358 22.093 1.00 92.12 174 ILE A C 1
ATOM 1462 O O . ILE A 1 174 ? -12.454 0.416 21.951 1.00 92.12 174 ILE A O 1
ATOM 1466 N N . ALA A 1 175 ? -13.917 -0.644 23.289 1.00 93.19 175 ALA A N 1
ATOM 1467 C CA . ALA A 1 175 ? -13.392 -0.085 24.528 1.00 93.19 175 ALA A CA 1
ATOM 1468 C C . ALA A 1 175 ? -11.932 -0.500 24.776 1.00 93.19 175 ALA A C 1
ATOM 1470 O O . ALA A 1 175 ? -11.106 0.371 25.037 1.00 93.19 175 ALA A O 1
ATOM 1471 N N . ASP A 1 176 ? -11.605 -1.787 24.626 1.00 92.06 176 ASP A N 1
ATOM 1472 C CA . ASP A 1 176 ? -10.236 -2.294 24.782 1.00 92.06 176 ASP A CA 1
ATOM 1473 C C . ASP A 1 176 ? -9.274 -1.591 23.802 1.00 92.06 176 ASP A C 1
ATOM 1475 O O . ASP A 1 176 ? -8.223 -1.088 24.198 1.00 92.06 176 ASP A O 1
ATOM 1479 N N . TRP A 1 177 ? -9.672 -1.437 22.534 1.00 91.56 177 TRP A N 1
ATOM 1480 C CA . TRP A 1 177 ? -8.880 -0.714 21.534 1.00 91.56 177 TRP A CA 1
ATOM 1481 C C . TRP A 1 177 ? -8.673 0.769 21.892 1.00 91.56 177 TRP A C 1
ATOM 1483 O O . TRP A 1 177 ? -7.558 1.280 21.787 1.00 91.56 177 TRP A O 1
ATOM 1493 N N . LEU A 1 178 ? -9.717 1.464 22.359 1.00 91.81 178 LEU A N 1
ATOM 1494 C CA . LEU A 1 178 ? -9.638 2.869 22.788 1.00 91.81 178 LEU A CA 1
ATOM 1495 C C . LEU A 1 178 ? -8.681 3.080 23.971 1.00 91.81 178 LEU A C 1
ATOM 1497 O O . LEU A 1 178 ? -8.071 4.148 24.086 1.00 91.81 178 LEU A O 1
ATOM 1501 N N . ILE A 1 179 ? -8.569 2.082 24.852 1.00 91.81 179 ILE A N 1
ATOM 1502 C CA . ILE A 1 179 ? -7.647 2.083 25.994 1.00 91.81 179 ILE A CA 1
ATOM 1503 C C . ILE A 1 179 ? -6.196 1.952 25.509 1.00 91.81 179 ILE A C 1
ATOM 1505 O O . ILE A 1 179 ? -5.308 2.627 26.042 1.00 91.81 179 ILE A O 1
ATOM 1509 N N . GLU A 1 180 ? -5.964 1.126 24.486 1.00 89.62 180 GLU A N 1
ATOM 1510 C CA . GLU A 1 180 ? -4.635 0.806 23.958 1.00 89.62 180 GLU A CA 1
ATOM 1511 C C . GLU A 1 180 ? -4.064 1.871 23.001 1.00 89.62 180 GLU A C 1
ATOM 1513 O O . GLU A 1 180 ? -2.860 2.124 23.041 1.00 89.62 180 GLU A O 1
ATOM 1518 N N . THR A 1 181 ? -4.880 2.501 22.140 1.00 81.19 181 THR A N 1
ATOM 1519 C CA . THR A 1 181 ? -4.359 3.244 20.966 1.00 81.19 181 THR A CA 1
ATOM 1520 C C . THR A 1 181 ? -4.476 4.768 21.010 1.00 81.19 181 THR A C 1
ATOM 1522 O O . THR A 1 181 ? -3.819 5.434 20.210 1.00 81.19 181 THR A O 1
ATOM 1525 N N . THR A 1 182 ? -5.258 5.349 21.932 1.00 80.38 182 THR A N 1
ATOM 1526 C CA . THR A 1 182 ? -5.531 6.809 22.008 1.00 80.38 182 THR A CA 1
ATOM 1527 C C . THR A 1 182 ? -5.805 7.448 20.629 1.00 80.38 182 THR A C 1
ATOM 1529 O O . THR A 1 182 ? -5.016 8.263 20.143 1.00 80.38 182 THR A O 1
ATOM 1532 N N . PRO A 1 183 ? -6.887 7.045 19.945 1.00 83.38 183 PRO A N 1
ATOM 1533 C CA . PRO A 1 183 ? -7.146 7.410 18.558 1.00 83.38 183 PRO A CA 1
ATOM 1534 C C . PRO A 1 183 ? -7.524 8.880 18.358 1.00 83.38 183 PRO A C 1
ATOM 1536 O O . PRO A 1 183 ? -8.218 9.493 19.167 1.00 83.38 183 PRO A O 1
ATOM 1539 N N . SER A 1 184 ? -7.134 9.419 17.201 1.00 84.25 184 SER A N 1
ATOM 1540 C CA . SER A 1 184 ? -7.560 10.748 16.742 1.00 84.25 184 SER A CA 1
ATOM 1541 C C . SER A 1 184 ? -8.981 10.747 16.156 1.00 84.25 184 SER A C 1
ATOM 1543 O O . SER A 1 184 ? -9.518 9.700 15.795 1.00 84.25 184 SER A O 1
ATOM 1545 N N . ILE A 1 185 ? -9.558 11.937 15.955 1.00 82.38 185 ILE A N 1
ATOM 1546 C CA . ILE A 1 185 ? -10.875 12.126 15.316 1.00 82.38 185 ILE A CA 1
ATOM 1547 C C . ILE A 1 185 ? -10.986 11.446 13.941 1.00 82.38 185 ILE A C 1
ATOM 1549 O O . ILE A 1 185 ? -12.014 10.869 13.595 1.00 82.38 185 ILE A O 1
ATOM 1553 N N . MET A 1 186 ? -9.888 11.434 13.181 1.00 83.06 186 MET A N 1
ATOM 1554 C CA . MET A 1 186 ? -9.838 10.798 11.865 1.00 83.06 186 MET A CA 1
ATOM 1555 C C . MET A 1 186 ? -10.005 9.277 11.960 1.00 83.06 186 MET A C 1
ATOM 1557 O O . MET A 1 186 ? -10.610 8.674 11.077 1.00 83.06 186 MET A O 1
ATOM 1561 N N . HIS A 1 187 ? -9.523 8.653 13.040 1.00 88.06 187 HIS A N 1
ATOM 1562 C CA . HIS A 1 187 ? -9.739 7.224 13.268 1.00 88.06 187 HIS A CA 1
ATOM 1563 C C . HIS A 1 187 ? -11.216 6.941 13.544 1.00 88.06 187 HIS A C 1
ATOM 1565 O O . HIS A 1 187 ? -11.767 6.023 12.947 1.00 88.06 187 HIS A O 1
ATOM 1571 N N . PHE A 1 188 ? -11.880 7.748 14.380 1.00 86.94 188 PHE A N 1
ATOM 1572 C CA . PHE A 1 188 ? -13.317 7.598 14.631 1.00 86.94 188 PHE A CA 1
ATOM 1573 C C . PHE A 1 188 ? -14.130 7.678 13.341 1.00 86.94 188 PHE A C 1
ATOM 1575 O O . PHE A 1 188 ? -14.906 6.766 13.062 1.00 86.94 188 PHE A O 1
ATOM 1582 N N . SER A 1 189 ? -13.898 8.713 12.529 1.00 87.94 189 SER A N 1
ATOM 1583 C CA . SER A 1 189 ? -14.582 8.888 11.244 1.00 87.94 189 SER A CA 1
ATOM 1584 C C . SER A 1 189 ? -14.382 7.679 10.320 1.00 87.94 189 SER A C 1
ATOM 1586 O O . SER A 1 189 ? -15.353 7.117 9.807 1.00 87.94 189 SER A O 1
ATOM 1588 N N . ALA A 1 190 ? -13.142 7.197 10.182 1.00 89.25 190 ALA A N 1
ATOM 1589 C CA . ALA A 1 190 ? -12.837 6.032 9.355 1.00 89.25 190 ALA A CA 1
ATOM 1590 C C . ALA A 1 190 ? -13.527 4.748 9.861 1.00 89.25 190 ALA A C 1
ATOM 1592 O O . ALA A 1 190 ? -14.105 4.001 9.072 1.00 89.25 190 ALA A O 1
ATOM 1593 N N . ILE A 1 191 ? -13.534 4.498 11.176 1.00 90.62 191 ILE A N 1
ATOM 1594 C CA . ILE A 1 191 ? -14.191 3.317 11.766 1.00 90.62 191 ILE A CA 1
ATOM 1595 C C . ILE A 1 191 ? -15.710 3.404 11.619 1.00 90.62 191 ILE A C 1
ATOM 1597 O O . ILE A 1 191 ? -16.359 2.410 11.296 1.00 90.62 191 ILE A O 1
ATOM 1601 N N . ILE A 1 192 ? -16.286 4.585 11.838 1.00 90.75 192 ILE A N 1
ATOM 1602 C CA . ILE A 1 192 ? -17.717 4.835 11.658 1.00 90.75 192 ILE A CA 1
ATOM 1603 C C . ILE A 1 192 ? -18.125 4.543 10.209 1.00 90.75 192 ILE A C 1
ATOM 1605 O O . ILE A 1 192 ? -19.107 3.832 9.981 1.00 90.75 192 ILE A O 1
ATOM 1609 N N . ASN A 1 193 ? -17.356 5.024 9.229 1.00 90.88 193 ASN A N 1
ATOM 1610 C CA . ASN A 1 193 ? -17.593 4.750 7.809 1.00 90.88 193 ASN A CA 1
ATOM 1611 C C . ASN A 1 193 ? -17.474 3.256 7.483 1.00 90.88 193 ASN A C 1
ATOM 1613 O O . ASN A 1 193 ? -18.345 2.696 6.807 1.00 90.88 193 ASN A O 1
ATOM 1617 N N . PHE A 1 194 ? -16.464 2.585 8.040 1.00 91.25 194 PHE A N 1
ATOM 1618 C CA . PHE A 1 194 ? -16.303 1.141 7.920 1.00 91.25 194 PHE A CA 1
ATOM 1619 C C . PHE A 1 194 ? -17.510 0.372 8.483 1.00 91.25 194 PHE A C 1
ATOM 1621 O O . PHE A 1 194 ? -18.106 -0.446 7.784 1.00 91.25 194 PHE A O 1
ATOM 1628 N N . LEU A 1 195 ? -17.936 0.658 9.716 1.00 90.06 195 LEU A N 1
ATOM 1629 C CA . LEU A 1 195 ? -19.081 -0.014 10.339 1.00 90.06 195 LEU A CA 1
ATOM 1630 C C . LEU A 1 195 ? -20.393 0.259 9.595 1.00 90.06 195 LEU A C 1
ATOM 1632 O O . LEU A 1 195 ? -21.208 -0.650 9.442 1.00 90.06 195 LEU A O 1
ATOM 1636 N N . ASN A 1 196 ? -20.589 1.479 9.090 1.00 90.19 196 ASN A N 1
ATOM 1637 C CA . ASN A 1 196 ? -21.746 1.818 8.261 1.00 90.19 196 ASN A CA 1
ATOM 1638 C C . ASN A 1 196 ? -21.759 1.034 6.946 1.00 90.19 196 ASN A C 1
ATOM 1640 O O . ASN A 1 196 ? -22.807 0.532 6.551 1.00 90.19 196 ASN A O 1
ATOM 1644 N N . THR A 1 197 ? -20.603 0.889 6.297 1.00 88.75 197 THR A N 1
ATOM 1645 C CA . THR A 1 197 ? -20.444 0.062 5.092 1.00 88.75 197 THR A CA 1
ATOM 1646 C C . THR A 1 197 ? -20.815 -1.393 5.359 1.00 88.75 197 THR A C 1
ATOM 1648 O O . THR A 1 197 ? -21.455 -2.039 4.534 1.00 88.75 197 THR A O 1
ATOM 1651 N N . MET A 1 198 ? -20.437 -1.907 6.528 1.00 85.62 198 MET A N 1
ATOM 1652 C CA . MET A 1 198 ? -20.697 -3.289 6.923 1.00 85.62 198 MET A CA 1
ATOM 1653 C C . MET A 1 198 ? -22.090 -3.507 7.528 1.00 85.62 198 MET A C 1
ATOM 1655 O O . MET A 1 198 ? -22.448 -4.639 7.877 1.00 85.62 198 MET A O 1
ATOM 1659 N N . ARG A 1 199 ? -22.894 -2.449 7.666 1.00 84.06 199 ARG A N 1
ATOM 1660 C CA . ARG A 1 199 ? -24.194 -2.500 8.332 1.00 84.06 199 ARG A CA 1
ATOM 1661 C C . ARG A 1 199 ? -25.141 -3.454 7.606 1.00 84.06 199 ARG A C 1
ATOM 1663 O O . ARG A 1 199 ? -25.364 -3.336 6.408 1.00 84.06 199 ARG A O 1
ATOM 1670 N N . GLY A 1 200 ? -25.731 -4.387 8.352 1.00 75.69 200 GLY A N 1
ATOM 1671 C CA . GLY A 1 200 ? -26.653 -5.388 7.803 1.00 75.69 200 GLY A CA 1
ATOM 1672 C C . GLY A 1 200 ? -25.972 -6.621 7.202 1.00 75.69 200 GLY A C 1
ATOM 1673 O O . GLY A 1 200 ? -26.666 -7.527 6.750 1.00 75.69 200 GLY A O 1
ATOM 1674 N N . THR A 1 201 ? -24.639 -6.700 7.235 1.00 76.50 201 THR A N 1
ATOM 1675 C CA . THR A 1 201 ? -23.907 -7.925 6.888 1.00 76.50 201 THR A CA 1
ATOM 1676 C C . THR A 1 201 ? -23.693 -8.797 8.131 1.00 76.50 201 THR A C 1
ATOM 1678 O O . THR A 1 201 ? -23.429 -8.291 9.220 1.00 76.50 201 THR A O 1
ATOM 1681 N N . LEU A 1 202 ? -23.752 -10.126 7.976 1.00 62.69 202 LEU A N 1
ATOM 1682 C CA . LEU A 1 202 ? -23.471 -11.103 9.050 1.00 62.69 202 LEU A CA 1
ATOM 1683 C C . LEU A 1 202 ? -21.973 -11.216 9.400 1.00 62.69 202 LEU A C 1
ATOM 1685 O O . LEU A 1 202 ? -21.573 -12.029 10.228 1.00 62.69 202 LEU A O 1
ATOM 1689 N N . VAL A 1 203 ? -21.131 -10.433 8.730 1.00 64.62 203 VAL A N 1
ATOM 1690 C CA . VAL A 1 203 ? -19.678 -10.629 8.680 1.00 64.62 203 VAL A CA 1
ATOM 1691 C C . VAL A 1 203 ? -18.964 -9.961 9.844 1.00 64.62 203 VAL A C 1
ATOM 1693 O O . VAL A 1 203 ? -17.868 -10.378 10.218 1.00 64.62 203 VAL A O 1
ATOM 1696 N N . VAL A 1 204 ? -19.597 -8.977 10.482 1.00 65.38 204 VAL A N 1
ATOM 1697 C CA . VAL A 1 204 ? -19.036 -8.309 11.660 1.00 65.38 204 VAL A CA 1
ATOM 1698 C C . VAL A 1 204 ? -19.318 -9.130 12.920 1.00 65.38 204 VAL A C 1
ATOM 1700 O O . VAL A 1 204 ? -19.998 -8.695 13.843 1.00 65.38 204 VAL A O 1
ATOM 1703 N N . HIS A 1 205 ? -18.802 -10.357 12.948 1.00 75.56 205 HIS A N 1
ATOM 1704 C CA . HIS A 1 205 ? -18.775 -11.167 14.158 1.00 75.56 205 HIS A CA 1
ATOM 1705 C C . HIS A 1 205 ? -17.629 -10.698 15.063 1.00 75.56 205 HIS A C 1
ATOM 1707 O O . HIS A 1 205 ? -16.556 -10.339 14.575 1.00 75.56 205 HIS A O 1
ATOM 1713 N N . GLN A 1 206 ? -17.817 -10.777 16.383 1.00 81.19 206 GLN A N 1
ATOM 1714 C CA . GLN A 1 206 ? -16.851 -10.348 17.404 1.00 81.19 206 GLN A CA 1
ATOM 1715 C C . GLN A 1 206 ? -15.412 -10.836 17.126 1.00 81.19 206 GLN A C 1
ATOM 1717 O O . GLN A 1 206 ? -14.456 -10.068 17.203 1.00 81.19 206 GLN A O 1
ATOM 1722 N N . LYS A 1 207 ? -15.264 -12.109 16.733 1.00 83.38 207 LYS A N 1
ATOM 1723 C CA . LYS A 1 207 ? -13.975 -12.722 16.370 1.00 83.38 207 LYS A CA 1
ATOM 1724 C C . LYS A 1 207 ? -13.295 -12.034 15.178 1.00 83.38 207 LYS A C 1
ATOM 1726 O O . LYS A 1 207 ? -12.128 -11.680 15.277 1.00 83.38 207 LYS A O 1
ATOM 1731 N N . ILE A 1 208 ? -14.028 -11.829 14.082 1.00 84.38 208 ILE A N 1
ATOM 1732 C CA . ILE A 1 208 ? -13.498 -11.192 12.868 1.00 84.38 208 ILE A CA 1
ATOM 1733 C C . ILE A 1 208 ? -13.135 -9.742 13.169 1.00 84.38 208 ILE A C 1
ATOM 1735 O O . ILE A 1 208 ? -12.042 -9.304 12.836 1.00 84.38 208 ILE A O 1
ATOM 1739 N N . PHE A 1 209 ? -14.018 -9.006 13.849 1.00 85.81 209 PHE A N 1
ATOM 1740 C CA . PHE A 1 209 ? -13.762 -7.608 14.182 1.00 85.81 209 PHE A CA 1
ATOM 1741 C C . PHE A 1 209 ? -12.497 -7.443 15.031 1.00 85.81 209 PHE A C 1
ATOM 1743 O O . PHE A 1 209 ? -11.700 -6.551 14.762 1.00 85.81 209 PHE A O 1
ATOM 1750 N N . LYS A 1 210 ? -12.261 -8.349 15.990 1.00 87.06 210 LYS A N 1
ATOM 1751 C CA . LYS A 1 210 ? -11.018 -8.371 16.770 1.00 87.06 210 LYS A CA 1
ATOM 1752 C C . LYS A 1 210 ? -9.778 -8.537 15.888 1.00 87.06 210 LYS A C 1
ATOM 1754 O O . LYS A 1 210 ? -8.788 -7.855 16.117 1.00 87.06 210 LYS A O 1
ATOM 1759 N N . GLU A 1 211 ? -9.830 -9.410 14.884 1.00 88.38 211 GLU A N 1
ATOM 1760 C CA . GLU A 1 211 ? -8.730 -9.595 13.927 1.00 88.38 211 GLU A CA 1
ATOM 1761 C C . GLU A 1 211 ? -8.526 -8.337 13.056 1.00 88.38 211 GLU A C 1
ATOM 1763 O O . GLU A 1 211 ? -7.390 -7.948 12.803 1.00 88.38 211 GLU A O 1
ATOM 1768 N N . LEU A 1 212 ? -9.600 -7.629 12.680 1.00 88.81 212 LEU A N 1
ATOM 1769 C CA . LEU A 1 212 ? -9.524 -6.373 11.918 1.00 88.81 212 LEU A CA 1
ATOM 1770 C C . LEU A 1 212 ? -8.894 -5.202 12.699 1.00 88.81 212 LEU A C 1
ATOM 1772 O O . LEU A 1 212 ? -8.399 -4.261 12.073 1.00 88.81 212 LEU A O 1
ATOM 1776 N N . MET A 1 213 ? -8.869 -5.251 14.039 1.00 85.00 213 MET A N 1
ATOM 1777 C CA . MET A 1 213 ? -8.290 -4.187 14.878 1.00 85.00 213 MET A CA 1
ATOM 1778 C C . MET A 1 213 ? -6.816 -3.918 14.594 1.00 85.00 213 MET A C 1
ATOM 1780 O O . MET A 1 213 ? -6.378 -2.781 14.758 1.00 85.00 213 MET A O 1
ATOM 1784 N N . SER A 1 214 ? -6.061 -4.898 14.087 1.00 83.94 214 SER A N 1
ATOM 1785 C CA . SER A 1 214 ? -4.661 -4.678 13.703 1.00 83.94 214 SER A CA 1
ATOM 1786 C C . SER A 1 214 ? -4.499 -3.637 12.587 1.00 83.94 214 SER A C 1
ATOM 1788 O O . SER A 1 214 ? -3.418 -3.080 12.422 1.00 83.94 214 SER A O 1
ATOM 1790 N N . CYS A 1 215 ? -5.551 -3.361 11.807 1.00 83.62 215 CYS A N 1
ATOM 1791 C CA . CYS A 1 215 ? -5.554 -2.321 10.775 1.00 83.62 215 CYS A CA 1
ATOM 1792 C C . CYS A 1 215 ? -5.992 -0.947 11.299 1.00 83.62 215 CYS A C 1
ATOM 1794 O O . CYS A 1 215 ? -5.938 0.030 10.556 1.00 83.62 215 CYS A O 1
ATOM 1796 N N . PHE A 1 216 ? -6.467 -0.847 12.544 1.00 85.56 216 PHE A N 1
ATOM 1797 C CA . PHE A 1 216 ? -7.118 0.367 13.051 1.00 85.56 216 PHE A CA 1
ATOM 1798 C C . PHE A 1 216 ? -6.131 1.373 13.661 1.00 85.56 216 PHE A C 1
ATOM 1800 O O . PHE A 1 216 ? -6.536 2.410 14.176 1.00 85.56 216 PHE A O 1
ATOM 1807 N N . HIS A 1 217 ? -4.827 1.109 13.560 1.00 82.62 217 HIS A N 1
ATOM 1808 C CA . HIS A 1 217 ? -3.769 2.029 13.991 1.00 82.62 217 HIS A CA 1
ATOM 1809 C C . HIS A 1 217 ? -3.471 3.144 12.977 1.00 82.62 217 HIS A C 1
ATOM 1811 O O . HIS A 1 217 ? -2.781 4.105 13.305 1.00 82.62 217 HIS A O 1
ATOM 1817 N N . SER A 1 218 ? -3.941 3.007 11.734 1.00 85.44 218 SER A N 1
ATOM 1818 C CA . SER A 1 218 ? -3.730 3.990 10.673 1.00 85.44 218 SER A CA 1
ATOM 1819 C C . SER A 1 218 ? -5.028 4.230 9.919 1.00 85.44 218 SER A C 1
ATOM 1821 O O . SER A 1 218 ? -5.617 3.300 9.372 1.00 85.44 218 SER A O 1
ATOM 1823 N N . THR A 1 219 ? -5.437 5.492 9.819 1.00 87.00 219 THR A N 1
ATOM 1824 C CA . THR A 1 219 ? -6.625 5.907 9.056 1.00 87.00 219 THR A CA 1
ATOM 1825 C C . THR A 1 219 ? -6.596 5.383 7.620 1.00 87.00 219 THR A C 1
ATOM 1827 O O . THR A 1 219 ? -7.570 4.799 7.158 1.00 87.00 219 THR A O 1
ATOM 1830 N N . ALA A 1 220 ? -5.440 5.460 6.955 1.00 87.88 220 ALA A N 1
ATOM 1831 C CA . ALA A 1 220 ? -5.256 4.954 5.597 1.00 87.88 220 ALA A CA 1
ATOM 1832 C C . ALA A 1 220 ? -5.464 3.431 5.488 1.00 87.88 220 ALA A C 1
ATOM 1834 O O . ALA A 1 220 ? -5.964 2.940 4.472 1.00 87.88 220 ALA A O 1
ATOM 1835 N N . GLN A 1 221 ? -5.093 2.659 6.516 1.00 89.31 221 GLN A N 1
ATOM 1836 C CA . GLN A 1 221 ? -5.338 1.213 6.540 1.00 89.31 221 GLN A CA 1
ATOM 1837 C C . GLN A 1 221 ? -6.822 0.897 6.737 1.00 89.31 221 GLN A C 1
ATOM 1839 O O . GLN A 1 221 ? -7.324 -0.001 6.064 1.00 89.31 221 GLN A O 1
ATOM 1844 N N . ILE A 1 222 ? -7.529 1.653 7.584 1.00 90.62 222 ILE A N 1
ATOM 1845 C CA . ILE A 1 222 ? -8.980 1.514 7.790 1.00 90.62 222 ILE A CA 1
ATOM 1846 C C . ILE A 1 222 ? -9.734 1.817 6.493 1.00 90.62 222 ILE A C 1
ATOM 1848 O O . ILE A 1 222 ? -10.565 1.022 6.067 1.00 90.62 222 ILE A O 1
ATOM 1852 N N . GLU A 1 223 ? -9.395 2.911 5.811 1.00 90.75 223 GLU A N 1
ATOM 1853 C CA . GLU A 1 223 ? -9.989 3.282 4.519 1.00 90.75 223 GLU A CA 1
ATOM 1854 C C . GLU A 1 223 ? -9.685 2.242 3.428 1.00 90.75 223 GLU A C 1
ATOM 1856 O O . GLU A 1 223 ? -10.539 1.888 2.611 1.00 90.75 223 GLU A O 1
ATOM 1861 N N . THR A 1 224 ? -8.463 1.699 3.421 1.00 91.88 224 THR A N 1
ATOM 1862 C CA . THR A 1 224 ? -8.082 0.618 2.500 1.00 91.88 224 THR A CA 1
ATOM 1863 C C . THR A 1 224 ? -8.904 -0.637 2.784 1.00 91.88 224 THR A C 1
ATOM 1865 O O . THR A 1 224 ? -9.447 -1.225 1.846 1.00 91.88 224 THR A O 1
ATOM 1868 N N . LEU A 1 225 ? -9.052 -1.018 4.054 1.00 92.44 225 LEU A N 1
ATOM 1869 C CA . LEU A 1 225 ? -9.888 -2.136 4.480 1.00 92.44 225 LEU A CA 1
ATOM 1870 C C . LEU A 1 225 ? -11.348 -1.924 4.068 1.00 92.44 225 LEU A C 1
ATOM 1872 O O . LEU A 1 225 ? -11.942 -2.805 3.450 1.00 92.44 225 LEU A O 1
ATOM 1876 N N . GLU A 1 226 ? -11.905 -0.743 4.325 1.00 92.50 226 GLU A N 1
ATOM 1877 C CA . GLU A 1 226 ? -13.251 -0.369 3.898 1.00 92.50 226 GLU A CA 1
ATOM 1878 C C . GLU A 1 226 ? -13.415 -0.516 2.382 1.00 92.50 226 GLU A C 1
ATOM 1880 O O . GLU A 1 226 ? -14.391 -1.111 1.930 1.00 92.50 226 GLU A O 1
ATOM 1885 N N . SER A 1 227 ? -12.447 -0.057 1.581 1.00 93.69 227 SER A N 1
ATOM 1886 C CA . SER A 1 227 ? -12.497 -0.197 0.119 1.00 93.69 227 SER A CA 1
ATOM 1887 C C . SER A 1 227 ? -12.513 -1.661 -0.340 1.00 93.69 227 SER A C 1
ATOM 1889 O O . SER A 1 227 ? -13.264 -2.012 -1.254 1.00 93.69 227 SER A O 1
ATOM 1891 N N . VAL A 1 228 ? -11.736 -2.530 0.321 1.00 93.56 228 VAL A N 1
ATOM 1892 C CA . VAL A 1 228 ? -11.709 -3.973 0.043 1.00 93.56 228 VAL A CA 1
ATOM 1893 C C . VAL A 1 228 ? -13.060 -4.588 0.386 1.00 93.56 228 VAL A C 1
ATOM 1895 O O . VAL A 1 228 ? -13.641 -5.291 -0.432 1.00 93.56 228 VAL A O 1
ATOM 1898 N N . PHE A 1 229 ? -13.613 -4.286 1.557 1.00 92.19 229 PHE A N 1
ATOM 1899 C CA . PHE A 1 229 ? -14.901 -4.835 1.972 1.00 92.19 229 PHE A CA 1
ATOM 1900 C C . PHE A 1 229 ? -16.070 -4.311 1.127 1.00 92.19 229 PHE A C 1
ATOM 1902 O O . PHE A 1 229 ? -16.953 -5.092 0.777 1.00 92.19 229 PHE A O 1
ATOM 1909 N N . LYS A 1 230 ? -16.043 -3.040 0.699 1.00 92.00 230 LYS A N 1
ATOM 1910 C CA . LYS A 1 230 ? -16.987 -2.488 -0.292 1.00 92.00 230 LYS A CA 1
ATOM 1911 C C . LYS A 1 230 ? -16.954 -3.274 -1.592 1.00 92.00 230 LYS A C 1
ATOM 1913 O O . LYS A 1 230 ? -18.005 -3.612 -2.131 1.00 92.00 230 LYS A O 1
ATOM 1918 N N . PHE A 1 231 ? -15.756 -3.568 -2.090 1.00 91.31 231 PHE A N 1
ATOM 1919 C CA . PHE A 1 231 ? -15.580 -4.384 -3.284 1.00 91.31 231 PHE A CA 1
ATOM 1920 C C . PHE A 1 231 ? -16.179 -5.781 -3.088 1.00 91.31 231 PHE A C 1
ATOM 1922 O O . PHE A 1 231 ? -16.964 -6.234 -3.917 1.00 91.31 231 PHE A O 1
ATOM 1929 N N . LEU A 1 232 ? -15.846 -6.446 -1.978 1.00 91.62 232 LEU A N 1
ATOM 1930 C CA . LEU A 1 232 ? -16.331 -7.795 -1.689 1.00 91.62 232 LEU A CA 1
ATOM 1931 C C . LEU A 1 232 ? -17.858 -7.844 -1.591 1.00 91.62 232 LEU A C 1
ATOM 1933 O O . LEU A 1 232 ? -18.476 -8.742 -2.157 1.00 91.62 232 LEU A O 1
ATOM 1937 N N . LEU A 1 233 ? -18.460 -6.864 -0.913 1.00 90.75 233 LEU A N 1
ATOM 1938 C CA . LEU A 1 233 ? -19.908 -6.739 -0.771 1.00 90.75 233 LEU A CA 1
ATOM 1939 C C . LEU A 1 233 ? -20.591 -6.494 -2.121 1.00 90.75 233 LEU A C 1
ATOM 1941 O O . LEU A 1 233 ? -21.590 -7.132 -2.427 1.00 90.75 233 LEU A O 1
ATOM 1945 N N . LYS A 1 234 ? -20.040 -5.599 -2.949 1.00 90.38 234 LYS A N 1
ATOM 1946 C CA . LYS A 1 234 ? -20.599 -5.251 -4.265 1.00 90.38 234 LYS A CA 1
ATOM 1947 C C . LYS A 1 234 ? -20.614 -6.429 -5.248 1.00 90.38 234 LYS A C 1
ATOM 1949 O O . LYS A 1 234 ? -21.401 -6.414 -6.192 1.00 90.38 234 LYS A O 1
ATOM 1954 N N . HIS A 1 235 ? -19.724 -7.401 -5.066 1.00 87.50 235 HIS A N 1
ATOM 1955 C CA . HIS A 1 235 ? -19.527 -8.523 -5.987 1.00 87.50 235 HIS A CA 1
ATOM 1956 C C . HIS A 1 235 ? -19.887 -9.885 -5.379 1.00 87.50 235 HIS A C 1
ATOM 1958 O O . HIS A 1 235 ? -19.444 -10.903 -5.900 1.00 87.50 235 HIS A O 1
ATOM 1964 N N . ASP A 1 236 ? -20.656 -9.912 -4.285 1.00 87.50 236 ASP A N 1
ATOM 1965 C CA . ASP A 1 236 ? -21.102 -11.138 -3.601 1.00 87.50 236 ASP A CA 1
ATOM 1966 C C . ASP A 1 236 ? -19.955 -12.079 -3.165 1.00 87.50 236 ASP A C 1
ATOM 1968 O O . ASP A 1 236 ? -20.133 -13.280 -2.969 1.00 87.50 236 ASP A O 1
ATOM 1972 N N . LEU A 1 237 ? -18.757 -11.524 -2.956 1.00 88.38 237 LEU A N 1
ATOM 1973 C CA . LEU A 1 237 ? -17.553 -12.247 -2.521 1.00 88.38 237 LEU A CA 1
ATOM 1974 C C . LEU A 1 237 ? -17.403 -12.290 -0.996 1.00 88.38 237 LEU A C 1
ATOM 1976 O O . LEU A 1 237 ? -16.428 -12.825 -0.465 1.00 88.38 237 LEU A O 1
ATOM 1980 N N . LEU A 1 238 ? -18.340 -11.688 -0.267 1.00 87.75 238 LEU A N 1
ATOM 1981 C CA . LEU A 1 238 ? -18.267 -11.524 1.177 1.00 87.75 238 LEU A CA 1
ATOM 1982 C C . LEU A 1 238 ? -18.748 -12.785 1.923 1.00 87.75 238 LEU A C 1
ATOM 1984 O O . LEU A 1 238 ? -19.755 -12.770 2.629 1.00 87.75 238 LEU A O 1
ATOM 1988 N N . HIS A 1 239 ? -18.015 -13.889 1.769 1.00 85.81 239 HIS A N 1
ATOM 1989 C CA . HIS A 1 239 ? -18.290 -15.172 2.422 1.00 85.81 239 HIS A CA 1
ATOM 1990 C C . HIS A 1 239 ? -17.060 -15.727 3.158 1.00 85.81 239 HIS A C 1
ATOM 1992 O O . HIS A 1 239 ? -15.925 -15.309 2.923 1.00 85.81 239 HIS A O 1
ATOM 1998 N N . GLU A 1 240 ? -17.272 -16.715 4.032 1.00 85.81 240 GLU A N 1
ATOM 1999 C CA . GLU A 1 240 ? -16.282 -17.184 5.016 1.00 85.81 240 GLU A CA 1
ATOM 2000 C C . GLU A 1 240 ? -14.900 -17.499 4.418 1.00 85.81 240 GLU A C 1
ATOM 2002 O O . GLU A 1 240 ? -13.892 -17.001 4.912 1.00 85.81 240 GLU A O 1
ATOM 2007 N N . LYS A 1 241 ? -14.837 -18.254 3.313 1.00 86.81 241 LYS A N 1
ATOM 2008 C CA . LYS A 1 241 ? -13.559 -18.608 2.665 1.00 86.81 241 LYS A CA 1
ATOM 2009 C C . LYS A 1 241 ? -12.738 -17.389 2.218 1.00 86.81 241 LYS A C 1
ATOM 2011 O O . LYS A 1 241 ? -11.531 -17.361 2.432 1.00 86.81 241 LYS A O 1
ATOM 2016 N N . VAL A 1 242 ? -13.372 -16.383 1.610 1.00 90.00 242 VAL A N 1
ATOM 2017 C CA . VAL A 1 242 ? -12.678 -15.168 1.141 1.00 90.00 242 VAL A CA 1
ATOM 2018 C C . VAL A 1 242 ? -12.244 -14.318 2.327 1.00 90.00 242 VAL A C 1
ATOM 2020 O O . VAL A 1 242 ? -11.122 -13.819 2.349 1.00 90.00 242 VAL A O 1
ATOM 2023 N N . LEU A 1 243 ? -13.091 -14.217 3.351 1.00 89.31 243 LEU A N 1
ATOM 2024 C CA . LEU A 1 243 ? -12.752 -13.516 4.585 1.00 89.31 243 LEU A CA 1
ATOM 2025 C C . LEU A 1 243 ? -11.542 -14.146 5.273 1.00 89.31 243 LEU A C 1
ATOM 2027 O O . LEU A 1 243 ? -10.621 -13.425 5.631 1.00 89.31 243 LEU A O 1
ATOM 2031 N N . GLN A 1 244 ? -11.479 -15.474 5.383 1.00 89.12 244 GLN A N 1
ATOM 2032 C CA . GLN A 1 244 ? -10.311 -16.167 5.939 1.00 89.12 244 GLN A CA 1
ATOM 2033 C C . GLN A 1 244 ? -9.028 -15.865 5.142 1.00 89.12 244 GLN A C 1
ATOM 2035 O O . GLN A 1 244 ? -7.968 -15.638 5.734 1.00 89.12 244 GLN A O 1
ATOM 2040 N N . LEU A 1 245 ? -9.108 -15.803 3.807 1.00 91.38 245 LEU A N 1
ATOM 2041 C CA . LEU A 1 245 ? -7.966 -15.453 2.954 1.00 91.38 245 LEU A CA 1
ATOM 2042 C C . LEU A 1 245 ? -7.488 -14.009 3.161 1.00 91.38 245 LEU A C 1
ATOM 2044 O O . LEU A 1 245 ? -6.277 -13.780 3.216 1.00 91.38 245 LEU A O 1
ATOM 2048 N N . VAL A 1 246 ? -8.424 -13.062 3.284 1.00 92.56 246 VAL A N 1
ATOM 2049 C CA . VAL A 1 246 ? -8.138 -11.633 3.493 1.00 92.56 246 VAL A CA 1
ATOM 2050 C C . VAL A 1 246 ? -7.619 -11.376 4.907 1.00 92.56 246 VAL A C 1
ATOM 2052 O O . VAL A 1 246 ? -6.583 -10.735 5.071 1.00 92.56 246 VAL A O 1
ATOM 2055 N N . ILE A 1 247 ? -8.299 -11.904 5.927 1.00 90.94 247 ILE A N 1
ATOM 2056 C CA . ILE A 1 247 ? -7.984 -11.632 7.333 1.00 90.94 247 ILE A CA 1
ATOM 2057 C C . ILE A 1 247 ? -6.625 -12.225 7.732 1.00 90.94 247 ILE A C 1
ATOM 2059 O O . ILE A 1 247 ? -5.843 -11.583 8.427 1.00 90.94 247 ILE A O 1
ATOM 2063 N N . SER A 1 248 ? -6.267 -13.401 7.207 1.00 91.88 248 SER A N 1
ATOM 2064 C CA . SER A 1 248 ? -4.937 -13.988 7.443 1.00 91.88 248 SER A CA 1
ATOM 2065 C C . SER A 1 248 ? -3.773 -13.188 6.833 1.00 91.88 248 SER A C 1
ATOM 2067 O O . SER A 1 248 ? -2.621 -13.565 7.027 1.00 91.88 248 SER A O 1
ATOM 2069 N N . ARG A 1 249 ? -4.044 -12.109 6.081 1.00 92.75 249 ARG A N 1
ATOM 2070 C CA . ARG A 1 249 ? -3.045 -11.298 5.358 1.00 92.75 249 ARG A CA 1
ATOM 2071 C C . ARG A 1 249 ? -3.250 -9.793 5.529 1.00 92.75 249 ARG A C 1
ATOM 2073 O O . ARG A 1 249 ? -2.818 -9.016 4.678 1.00 92.75 249 ARG A O 1
ATOM 2080 N N . LEU A 1 250 ? -3.880 -9.356 6.619 1.00 91.00 250 LEU A N 1
ATOM 2081 C CA . LEU A 1 250 ? -4.141 -7.931 6.873 1.00 91.00 250 LEU A CA 1
ATOM 2082 C C . LEU A 1 250 ? -2.874 -7.061 6.888 1.00 91.00 250 LEU A C 1
ATOM 2084 O O . LEU A 1 250 ? -2.924 -5.900 6.485 1.00 91.00 250 LEU A O 1
ATOM 2088 N N . GLU A 1 251 ? -1.716 -7.625 7.240 1.00 89.19 251 GLU A N 1
ATOM 2089 C CA . GLU A 1 251 ? -0.412 -6.948 7.132 1.00 89.19 251 GLU A CA 1
ATOM 2090 C C . GLU A 1 251 ? -0.060 -6.503 5.691 1.00 89.19 251 GLU A C 1
ATOM 2092 O O . GLU A 1 251 ? 0.759 -5.604 5.476 1.00 89.19 251 GLU A O 1
ATOM 2097 N N . HIS A 1 252 ? -0.723 -7.089 4.688 1.00 91.00 252 HIS A N 1
ATOM 2098 C CA . HIS A 1 252 ? -0.587 -6.796 3.262 1.00 91.00 252 HIS A CA 1
ATOM 2099 C C . HIS A 1 252 ? -1.844 -6.146 2.663 1.00 91.00 252 HIS A C 1
ATOM 2101 O O . HIS A 1 252 ? -2.097 -6.283 1.466 1.00 91.00 252 HIS A O 1
ATOM 2107 N N . ILE A 1 253 ? -2.638 -5.409 3.451 1.00 91.88 253 ILE A N 1
ATOM 2108 C CA . ILE A 1 253 ? -3.936 -4.865 3.009 1.00 91.88 253 ILE A CA 1
ATOM 2109 C C . ILE A 1 253 ? -3.872 -4.034 1.713 1.00 91.88 253 ILE A C 1
ATOM 2111 O O . ILE A 1 253 ? -4.775 -4.103 0.880 1.00 91.88 253 ILE A O 1
ATOM 2115 N N . ASN A 1 254 ? -2.774 -3.310 1.475 1.00 91.62 254 ASN A N 1
ATOM 2116 C CA . ASN A 1 254 ? -2.566 -2.563 0.228 1.00 91.62 254 ASN A CA 1
ATOM 2117 C C . ASN A 1 254 ? -2.385 -3.477 -0.994 1.00 91.62 254 ASN A C 1
ATOM 2119 O O . ASN A 1 254 ? -2.917 -3.185 -2.072 1.00 91.62 254 ASN A O 1
ATOM 2123 N N . SER A 1 255 ? -1.679 -4.597 -0.823 1.00 93.56 255 SER A N 1
ATOM 2124 C CA . SER A 1 255 ? -1.530 -5.630 -1.849 1.00 93.56 255 SER A CA 1
ATOM 2125 C C . SER A 1 255 ? -2.869 -6.304 -2.123 1.00 93.56 255 SER A C 1
ATOM 2127 O O . SER A 1 255 ? -3.226 -6.469 -3.285 1.00 93.56 255 SER A O 1
ATOM 2129 N N . ILE A 1 256 ? -3.652 -6.592 -1.076 1.00 95.12 256 ILE A N 1
ATOM 2130 C CA . ILE A 1 256 ? -5.010 -7.144 -1.187 1.00 95.12 256 ILE A CA 1
ATOM 2131 C C . ILE A 1 256 ? -5.918 -6.191 -1.978 1.00 95.12 256 ILE A C 1
ATOM 2133 O O . ILE A 1 256 ? -6.549 -6.600 -2.952 1.00 95.12 256 ILE A O 1
ATOM 2137 N N . ARG A 1 257 ? -5.946 -4.898 -1.623 1.00 94.69 257 ARG A N 1
ATOM 2138 C CA . ARG A 1 257 ? -6.707 -3.878 -2.368 1.00 94.69 257 ARG A CA 1
ATOM 2139 C C . ARG A 1 257 ? -6.299 -3.838 -3.835 1.00 94.69 257 ARG A C 1
ATOM 2141 O O . ARG A 1 257 ? -7.150 -3.796 -4.725 1.00 94.69 257 ARG A O 1
ATOM 2148 N N . THR A 1 258 ? -4.994 -3.851 -4.091 1.00 94.38 258 THR A N 1
ATOM 2149 C CA . THR A 1 258 ? -4.464 -3.825 -5.454 1.00 94.38 258 THR A CA 1
ATOM 2150 C C . THR A 1 258 ? -4.866 -5.078 -6.228 1.00 94.38 258 THR A C 1
ATOM 2152 O O . THR A 1 258 ? -5.322 -4.954 -7.359 1.00 94.38 258 THR A O 1
ATOM 2155 N N . PHE A 1 259 ? -4.780 -6.257 -5.613 1.00 95.94 259 PHE A N 1
ATOM 2156 C CA . PHE A 1 259 ? -5.202 -7.526 -6.198 1.00 95.94 259 PHE A CA 1
ATOM 2157 C C . PHE A 1 259 ? -6.670 -7.483 -6.642 1.00 9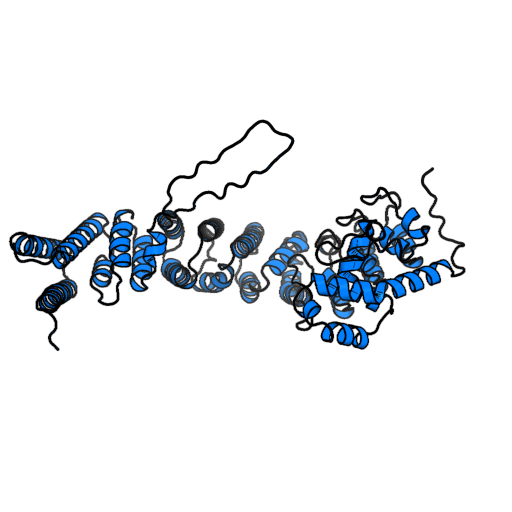5.94 259 PHE A C 1
ATOM 2159 O O . PHE A 1 259 ? -6.960 -7.714 -7.814 1.00 95.94 259 PHE A O 1
ATOM 2166 N N . PHE A 1 260 ? -7.588 -7.093 -5.752 1.00 94.69 260 PHE A N 1
ATOM 2167 C CA . PHE A 1 260 ? -9.013 -6.990 -6.092 1.00 94.69 260 PHE A CA 1
ATOM 2168 C C . PHE A 1 260 ? -9.282 -5.965 -7.201 1.00 94.69 260 PHE A C 1
ATOM 2170 O O . PHE A 1 260 ? -10.135 -6.179 -8.058 1.00 94.69 260 PHE A O 1
ATOM 2177 N N . THR A 1 261 ? -8.513 -4.875 -7.239 1.00 93.44 261 THR A N 1
ATOM 2178 C CA . THR A 1 261 ? -8.614 -3.866 -8.305 1.00 93.44 261 THR A CA 1
ATOM 2179 C C . THR A 1 261 ? -8.153 -4.415 -9.661 1.00 93.44 261 THR A C 1
ATOM 2181 O O . THR A 1 261 ? -8.807 -4.191 -10.686 1.00 93.44 261 THR A O 1
ATOM 2184 N N . VAL A 1 262 ? -7.025 -5.132 -9.668 1.00 95.19 262 VAL A N 1
ATOM 2185 C CA . VAL A 1 262 ? -6.398 -5.702 -10.867 1.00 95.19 262 VAL A CA 1
ATOM 2186 C C . VAL A 1 262 ? -7.250 -6.821 -11.456 1.00 95.19 262 VAL A C 1
ATOM 2188 O O . VAL A 1 262 ? -7.502 -6.803 -12.657 1.00 95.19 262 VAL A O 1
ATOM 2191 N N . TYR A 1 263 ? -7.743 -7.742 -10.629 1.00 95.25 263 TYR A N 1
ATOM 2192 C CA . TYR A 1 263 ? -8.487 -8.924 -11.077 1.00 95.25 263 TYR A CA 1
ATOM 2193 C C . TYR A 1 263 ? -10.011 -8.771 -10.981 1.00 95.25 263 TYR A C 1
ATOM 2195 O O . TYR A 1 263 ? -10.747 -9.755 -10.931 1.00 95.25 263 TYR A O 1
ATOM 2203 N N . HIS A 1 264 ? -10.513 -7.532 -10.920 1.00 92.81 264 HIS A N 1
ATOM 2204 C CA . HIS A 1 264 ? -11.941 -7.269 -10.726 1.00 92.81 264 HIS A CA 1
ATOM 2205 C C . HIS A 1 264 ? -12.832 -8.003 -11.736 1.00 92.81 264 HIS A C 1
ATOM 2207 O O . HIS A 1 264 ? -13.883 -8.507 -11.360 1.00 92.81 264 HIS A O 1
ATOM 2213 N N . LEU A 1 265 ? -12.447 -8.039 -13.016 1.00 92.06 265 LEU A N 1
ATOM 2214 C CA . LEU A 1 265 ? -13.286 -8.632 -14.063 1.00 92.06 265 LEU A CA 1
ATOM 2215 C C . LEU A 1 265 ? 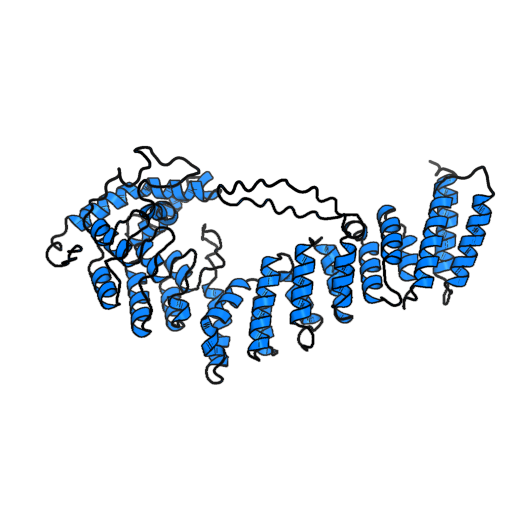-13.305 -10.160 -13.957 1.00 92.06 265 LEU A C 1
ATOM 2217 O O . LEU A 1 265 ? -14.354 -10.781 -14.080 1.00 92.06 265 LEU A O 1
ATOM 2221 N N . GLU A 1 266 ? -12.159 -10.765 -13.672 1.00 93.56 266 GLU A N 1
ATOM 2222 C CA . GLU A 1 266 ? -11.987 -12.208 -13.545 1.00 93.56 266 GLU A CA 1
ATOM 2223 C C . GLU A 1 266 ? -12.640 -12.752 -12.268 1.00 93.56 266 GLU A C 1
ATOM 2225 O O . GLU A 1 266 ? -13.123 -13.883 -12.247 1.00 93.56 266 GLU A O 1
ATOM 2230 N N . LEU A 1 267 ? -12.714 -11.936 -11.215 1.00 92.88 267 LEU A N 1
ATOM 2231 C CA . LEU A 1 267 ? -13.415 -12.267 -9.974 1.00 92.88 267 LEU A CA 1
ATOM 2232 C C . LEU A 1 267 ? -14.945 -12.200 -10.098 1.00 92.88 267 LEU A C 1
ATOM 2234 O O . LEU A 1 267 ? -15.639 -12.811 -9.288 1.00 92.88 267 LEU A O 1
ATOM 2238 N N . GLN A 1 268 ? -15.476 -11.498 -11.104 1.00 88.94 268 GLN A N 1
ATOM 2239 C CA . GLN A 1 268 ? -16.915 -11.482 -11.409 1.00 88.94 268 GLN A CA 1
ATOM 2240 C C . GLN A 1 268 ? -17.374 -12.715 -12.193 1.00 88.94 268 GLN A C 1
ATOM 2242 O O . GLN A 1 268 ? -18.564 -13.012 -12.257 1.00 88.94 268 GLN A O 1
ATOM 2247 N N . GLN A 1 269 ? -16.442 -13.424 -12.821 1.00 88.25 269 GLN A N 1
ATOM 2248 C CA . GLN A 1 269 ? -16.732 -14.578 -13.657 1.00 88.25 269 GLN A CA 1
ATOM 2249 C C . GLN A 1 269 ? -16.705 -15.852 -12.804 1.00 88.25 269 GLN A C 1
ATOM 2251 O O . GLN A 1 269 ? -15.649 -16.274 -12.333 1.00 88.25 269 GLN A O 1
ATOM 2256 N N . ASN A 1 270 ? -17.856 -16.514 -12.643 1.00 82.75 270 ASN A N 1
ATOM 2257 C CA . ASN A 1 27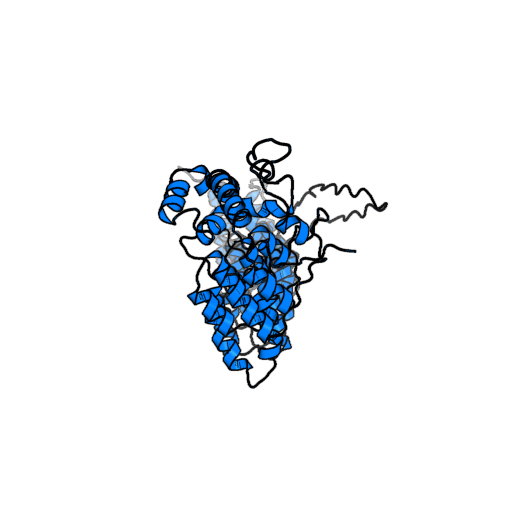0 ? -18.002 -17.684 -11.759 1.00 82.75 270 ASN A CA 1
ATOM 2258 C C . ASN A 1 270 ? -16.989 -18.815 -12.025 1.00 82.75 270 ASN A C 1
ATOM 2260 O O . ASN A 1 270 ? -16.615 -19.534 -11.105 1.00 82.75 270 ASN A O 1
ATOM 2264 N N . HIS A 1 271 ? -16.548 -18.989 -13.273 1.00 87.50 271 HIS A N 1
ATOM 2265 C CA . HIS A 1 271 ? -15.641 -20.072 -13.660 1.00 87.50 271 HIS A CA 1
ATOM 2266 C C . HIS A 1 271 ? -14.159 -19.781 -13.357 1.00 87.50 271 HIS A C 1
ATOM 2268 O O . HIS A 1 271 ? -13.393 -20.726 -13.203 1.00 87.50 271 HIS A O 1
ATOM 2274 N N . THR A 1 272 ? -13.753 -18.510 -13.235 1.00 87.94 272 THR A N 1
ATOM 2275 C CA . THR A 1 272 ? -12.373 -18.102 -12.894 1.00 87.94 272 THR A CA 1
ATOM 2276 C C . THR A 1 272 ? -12.225 -17.598 -11.461 1.00 87.94 272 THR A C 1
ATOM 2278 O O . THR A 1 272 ? -11.113 -17.553 -10.941 1.00 87.94 272 THR A O 1
ATOM 2281 N N . GLN A 1 273 ? -13.324 -17.228 -10.802 1.00 88.69 273 GLN A N 1
ATOM 2282 C CA . GLN A 1 273 ? -13.320 -16.599 -9.481 1.00 88.69 273 GLN A CA 1
ATOM 2283 C C . GLN A 1 273 ? -12.492 -17.375 -8.443 1.00 88.69 273 GLN A C 1
ATOM 2285 O O . GLN A 1 273 ? -11.622 -16.793 -7.798 1.00 88.69 273 GLN A O 1
ATOM 2290 N N . LEU A 1 274 ? -12.715 -18.688 -8.308 1.00 86.94 274 LEU A N 1
ATOM 2291 C CA . LEU A 1 274 ? -11.991 -19.518 -7.337 1.00 86.94 274 LEU A CA 1
ATOM 2292 C C . LEU A 1 274 ? -10.495 -19.611 -7.655 1.00 86.94 274 LEU A C 1
ATOM 2294 O O . LEU A 1 274 ? -9.682 -19.367 -6.769 1.00 86.94 274 LEU A O 1
ATOM 2298 N N . SER A 1 275 ? -10.133 -19.884 -8.913 1.00 89.88 275 SER A N 1
ATOM 2299 C CA . SER A 1 275 ? -8.725 -19.979 -9.319 1.00 89.88 275 SER A CA 1
ATOM 2300 C C . SER A 1 275 ? -7.978 -18.666 -9.107 1.00 89.88 275 SER A C 1
ATOM 2302 O O . SER A 1 275 ? -6.835 -18.671 -8.670 1.00 89.88 275 SER A O 1
ATOM 2304 N N . ILE A 1 276 ? -8.631 -17.526 -9.359 1.00 93.88 276 ILE A N 1
ATOM 2305 C CA . ILE A 1 276 ? -8.024 -16.219 -9.111 1.00 93.88 276 ILE A CA 1
ATOM 2306 C C . ILE A 1 276 ? -7.828 -16.005 -7.609 1.00 93.88 276 ILE A C 1
ATOM 2308 O O . ILE A 1 276 ? -6.738 -15.627 -7.192 1.00 93.88 276 ILE A O 1
ATOM 2312 N N . LEU A 1 277 ? -8.834 -16.292 -6.775 1.00 92.56 277 LEU A N 1
ATOM 2313 C CA . LEU A 1 277 ? -8.719 -16.157 -5.317 1.00 92.56 277 LEU A CA 1
ATOM 2314 C C . LEU A 1 277 ? -7.591 -17.014 -4.719 1.00 92.56 277 LEU A C 1
ATOM 2316 O O . LEU A 1 277 ? -6.936 -16.572 -3.775 1.00 92.56 277 LEU A O 1
ATOM 2320 N N . GLU A 1 278 ? -7.320 -18.195 -5.281 1.00 91.75 278 GLU A N 1
ATOM 2321 C CA . GLU A 1 278 ? -6.193 -19.052 -4.882 1.00 91.75 278 GLU A CA 1
ATOM 2322 C C . GLU A 1 278 ? -4.822 -18.400 -5.125 1.00 91.75 278 GLU A C 1
ATOM 2324 O O . GLU A 1 278 ? -3.845 -18.761 -4.467 1.00 91.75 278 GLU A O 1
ATOM 2329 N N . PHE A 1 279 ? -4.739 -17.390 -5.996 1.00 92.69 279 PHE A N 1
ATOM 2330 C CA . PHE A 1 279 ? -3.508 -16.643 -6.256 1.00 92.69 279 PHE A CA 1
ATOM 2331 C C . PHE A 1 279 ? -3.263 -15.502 -5.273 1.00 92.69 279 PHE A C 1
ATOM 2333 O O . PHE A 1 279 ? -2.135 -15.020 -5.200 1.00 92.69 279 PHE A O 1
ATOM 2340 N N . LEU A 1 280 ? -4.262 -15.070 -4.495 1.00 95.31 280 LEU A N 1
ATOM 2341 C CA . LEU A 1 280 ? -4.101 -13.961 -3.548 1.00 95.31 280 LEU A CA 1
ATOM 2342 C C . LEU A 1 280 ? -2.912 -14.164 -2.579 1.00 95.31 280 LEU A C 1
ATOM 2344 O O . LEU A 1 280 ? -2.133 -13.224 -2.406 1.00 95.31 280 LEU A O 1
ATOM 2348 N N . PRO A 1 281 ? -2.694 -15.355 -1.981 1.00 95.38 281 PRO A N 1
ATOM 2349 C CA . PRO A 1 281 ? -1.514 -15.611 -1.159 1.00 95.38 281 PRO A CA 1
ATOM 2350 C C . PRO A 1 281 ? -0.190 -15.386 -1.885 1.00 95.38 281 PRO A C 1
ATOM 2352 O O . PRO A 1 281 ? 0.683 -14.695 -1.359 1.00 95.38 281 PRO A O 1
ATOM 2355 N N . LEU A 1 282 ? -0.062 -15.941 -3.092 1.00 95.88 282 LEU A N 1
ATOM 2356 C CA . LEU A 1 282 ? 1.140 -15.817 -3.909 1.00 95.88 282 LEU A CA 1
ATOM 2357 C C . LEU A 1 282 ? 1.345 -14.367 -4.355 1.00 95.88 282 LEU A C 1
ATOM 2359 O O . LEU A 1 282 ? 2.458 -13.860 -4.295 1.00 95.88 282 LEU A O 1
ATOM 2363 N N . TYR A 1 283 ? 0.272 -13.666 -4.725 1.00 96.44 283 TYR A N 1
ATOM 2364 C CA . TYR A 1 283 ? 0.321 -12.248 -5.059 1.00 96.44 283 TYR A CA 1
ATOM 2365 C C . TYR A 1 283 ? 0.867 -11.425 -3.888 1.00 96.44 283 TYR A C 1
ATOM 2367 O O . TYR A 1 283 ? 1.791 -10.639 -4.073 1.00 96.44 283 TYR A O 1
ATOM 2375 N N . CYS A 1 284 ? 0.351 -11.637 -2.671 1.00 95.06 284 CYS A N 1
ATOM 2376 C CA . CYS A 1 284 ? 0.858 -10.959 -1.479 1.00 95.06 284 CYS A CA 1
ATOM 2377 C C . CYS A 1 284 ? 2.339 -11.275 -1.232 1.00 95.06 284 CYS A C 1
ATOM 2379 O O . CYS A 1 284 ? 3.110 -10.347 -0.994 1.00 95.06 284 CYS A O 1
ATOM 2381 N N . GLN A 1 285 ? 2.751 -12.539 -1.361 1.00 94.25 285 GLN A N 1
ATOM 2382 C CA . GLN A 1 285 ? 4.151 -12.951 -1.221 1.00 94.25 285 GLN A CA 1
ATOM 2383 C C . GLN A 1 285 ? 5.061 -12.258 -2.248 1.00 94.25 285 GLN A C 1
ATOM 2385 O O . GLN A 1 285 ? 6.109 -11.736 -1.886 1.00 94.25 285 GLN A O 1
ATOM 2390 N N . LEU A 1 286 ? 4.648 -12.190 -3.516 1.00 95.38 286 LEU A N 1
ATOM 2391 C CA . LEU A 1 286 ? 5.412 -11.527 -4.579 1.00 95.38 286 LEU A CA 1
ATOM 2392 C C . LEU A 1 286 ? 5.442 -9.993 -4.439 1.00 95.38 286 LEU A C 1
ATOM 2394 O O . LEU A 1 286 ? 6.264 -9.344 -5.078 1.00 95.38 286 LEU A O 1
ATOM 2398 N N . THR A 1 287 ? 4.566 -9.406 -3.612 1.00 93.56 287 THR A N 1
ATOM 2399 C CA . THR A 1 287 ? 4.609 -7.978 -3.234 1.00 93.56 287 THR A CA 1
ATOM 2400 C C . THR A 1 287 ? 5.453 -7.684 -1.986 1.00 93.56 287 THR A C 1
ATOM 2402 O O . THR A 1 287 ? 5.432 -6.560 -1.481 1.00 93.56 287 THR A O 1
ATOM 2405 N N . GLN A 1 288 ? 6.174 -8.669 -1.449 1.00 89.19 288 GLN A N 1
ATOM 2406 C CA . GLN A 1 288 ? 7.096 -8.448 -0.338 1.00 89.19 288 GLN A CA 1
ATOM 2407 C C . GLN A 1 288 ? 8.483 -8.068 -0.859 1.00 89.19 288 GLN A C 1
ATOM 2409 O O . GLN A 1 288 ? 9.003 -8.671 -1.796 1.00 89.19 288 GLN A O 1
ATOM 2414 N N . VAL A 1 289 ? 9.070 -7.056 -0.228 1.00 87.31 289 VAL A N 1
ATOM 2415 C CA . VAL A 1 289 ? 10.455 -6.640 -0.458 1.00 87.31 289 VAL A CA 1
ATOM 2416 C C . VAL A 1 289 ? 11.382 -7.585 0.317 1.00 87.31 289 VAL A C 1
ATOM 2418 O O . VAL A 1 289 ? 11.011 -8.047 1.400 1.00 87.31 289 VAL A O 1
ATOM 2421 N N . SER A 1 290 ? 12.567 -7.885 -0.224 1.00 85.81 290 SER A N 1
ATOM 2422 C CA . SER A 1 290 ? 13.568 -8.704 0.471 1.00 85.81 290 SER A CA 1
ATOM 2423 C C . SER A 1 290 ? 13.967 -8.071 1.809 1.00 85.81 290 SER A C 1
ATOM 2425 O O . SER A 1 290 ? 14.124 -6.856 1.900 1.00 85.81 290 SER A O 1
ATOM 2427 N N . ALA A 1 291 ? 14.194 -8.890 2.842 1.00 84.50 291 ALA A N 1
ATOM 2428 C CA . ALA A 1 291 ? 14.662 -8.414 4.149 1.00 84.50 291 ALA A CA 1
ATOM 2429 C C . ALA A 1 291 ? 16.047 -7.738 4.085 1.00 84.50 291 ALA A C 1
ATOM 2431 O O . ALA A 1 291 ? 16.409 -6.984 4.983 1.00 84.50 291 ALA A O 1
ATOM 2432 N N . GLU A 1 292 ? 16.814 -8.015 3.030 1.00 81.00 292 GLU A N 1
ATOM 2433 C CA . GLU A 1 292 ? 18.135 -7.432 2.777 1.00 81.00 292 GLU A CA 1
ATOM 2434 C C . GLU A 1 292 ? 18.067 -6.139 1.948 1.00 81.00 292 GLU A C 1
ATOM 2436 O O . GLU A 1 292 ? 19.082 -5.463 1.776 1.00 81.00 292 GLU A O 1
ATOM 2441 N N . SER A 1 293 ? 16.886 -5.792 1.426 1.00 85.31 293 SER A N 1
ATOM 2442 C CA . SER A 1 293 ? 16.693 -4.591 0.620 1.00 85.31 293 SER A CA 1
ATOM 2443 C C . SER A 1 293 ? 16.749 -3.344 1.495 1.00 85.31 293 SER A C 1
ATOM 2445 O O . SER A 1 293 ? 16.159 -3.281 2.574 1.00 85.31 293 SER A O 1
ATOM 2447 N N . TYR A 1 294 ? 17.441 -2.324 1.003 1.00 85.19 294 TYR A N 1
ATOM 2448 C CA . TYR A 1 294 ? 17.510 -1.006 1.629 1.00 85.19 294 TYR A CA 1
ATOM 2449 C C . TYR A 1 294 ? 16.479 -0.021 1.054 1.00 85.19 294 TYR A C 1
ATOM 2451 O O . TYR A 1 294 ? 16.473 1.150 1.447 1.00 85.19 294 TYR A O 1
ATOM 2459 N N . ASP A 1 295 ? 15.647 -0.453 0.102 1.00 84.38 295 ASP A N 1
ATOM 2460 C CA . ASP A 1 295 ? 14.621 0.380 -0.526 1.00 84.38 295 ASP A CA 1
ATOM 2461 C C . ASP A 1 295 ? 13.414 0.604 0.391 1.00 84.38 295 ASP A C 1
ATOM 2463 O O . ASP A 1 295 ? 12.996 -0.271 1.152 1.00 84.38 295 ASP A O 1
ATOM 2467 N N . ASP A 1 296 ? 12.812 1.790 0.282 1.00 83.00 296 ASP A N 1
ATOM 2468 C CA . ASP A 1 296 ? 11.591 2.108 1.013 1.00 83.00 296 ASP A CA 1
ATOM 2469 C C . ASP A 1 296 ? 10.422 1.248 0.510 1.00 83.00 296 ASP A C 1
ATOM 2471 O O . ASP A 1 296 ? 10.246 1.007 -0.689 1.00 83.00 296 ASP A O 1
ATOM 2475 N N . LYS A 1 297 ? 9.563 0.799 1.432 1.00 84.69 297 LYS A N 1
ATOM 2476 C CA . LYS A 1 297 ? 8.397 -0.015 1.078 1.00 84.69 297 LYS A CA 1
ATOM 2477 C C . LYS A 1 297 ? 7.343 0.831 0.370 1.00 84.69 297 LYS A C 1
ATOM 2479 O O . LYS A 1 297 ? 6.602 1.590 0.994 1.00 84.69 297 LYS A O 1
ATOM 2484 N N . ILE A 1 298 ? 7.202 0.613 -0.932 1.00 88.56 298 ILE A N 1
ATOM 2485 C CA . ILE A 1 298 ? 6.205 1.294 -1.754 1.00 88.56 298 ILE A CA 1
ATOM 2486 C C . ILE A 1 298 ? 4.934 0.452 -1.874 1.00 88.56 298 ILE A C 1
ATOM 2488 O O . ILE A 1 298 ? 4.913 -0.601 -2.507 1.00 88.56 298 ILE A O 1
ATOM 2492 N N . SER A 1 299 ? 3.839 0.946 -1.295 1.00 85.75 299 SER A N 1
ATOM 2493 C CA . SER A 1 299 ? 2.555 0.230 -1.250 1.00 85.75 299 SER A CA 1
ATOM 2494 C C . SER A 1 299 ? 1.860 0.058 -2.608 1.00 85.75 299 SER A C 1
ATOM 2496 O O . SER A 1 299 ? 0.991 -0.803 -2.738 1.00 85.75 299 SER A O 1
ATOM 2498 N N . SER A 1 300 ? 2.220 0.862 -3.614 1.00 90.50 300 SER A N 1
ATOM 2499 C CA . SER A 1 300 ? 1.681 0.771 -4.975 1.00 90.50 300 SER A CA 1
ATOM 2500 C C . SER A 1 300 ? 2.408 -0.237 -5.866 1.00 90.50 300 SER A C 1
ATOM 2502 O O . SER A 1 300 ? 1.869 -0.585 -6.920 1.00 90.50 300 SER A O 1
ATOM 2504 N N . ASN A 1 301 ? 3.591 -0.721 -5.463 1.00 94.56 301 ASN A N 1
ATOM 2505 C CA . ASN A 1 301 ? 4.353 -1.684 -6.250 1.00 94.56 301 ASN A CA 1
ATOM 2506 C C . ASN A 1 301 ? 3.573 -2.995 -6.392 1.00 94.56 301 ASN A C 1
ATOM 2508 O O . ASN A 1 301 ? 3.116 -3.595 -5.420 1.00 94.56 301 ASN A O 1
ATOM 2512 N N . THR A 1 302 ? 3.428 -3.443 -7.635 1.00 96.56 302 THR A N 1
ATOM 2513 C CA . THR A 1 302 ? 2.855 -4.756 -7.958 1.00 96.56 302 THR A CA 1
ATOM 2514 C C . THR A 1 302 ? 3.958 -5.823 -7.987 1.00 96.56 302 THR A C 1
ATOM 2516 O O . THR A 1 302 ? 5.139 -5.460 -8.024 1.00 96.56 302 THR A O 1
ATOM 2519 N N . PRO A 1 303 ? 3.613 -7.125 -8.048 1.00 97.56 303 PRO A N 1
ATOM 2520 C CA . PRO A 1 303 ? 4.593 -8.196 -8.241 1.00 97.56 303 PRO A CA 1
ATOM 2521 C C . PRO A 1 303 ? 5.560 -7.955 -9.409 1.00 97.56 303 PRO A C 1
ATOM 2523 O O . PRO A 1 303 ? 6.760 -8.185 -9.280 1.00 97.56 303 PRO A O 1
ATOM 2526 N N . LEU A 1 304 ? 5.059 -7.403 -10.524 1.00 98.19 304 LEU A N 1
ATOM 2527 C CA . LEU A 1 304 ? 5.890 -7.074 -11.685 1.00 98.19 304 LEU A CA 1
ATOM 2528 C C . LEU A 1 304 ? 6.935 -5.997 -11.351 1.00 98.19 304 LEU A C 1
ATOM 2530 O O . LEU A 1 304 ? 8.105 -6.174 -11.678 1.00 98.19 304 LEU A O 1
ATOM 2534 N N . HIS A 1 305 ? 6.551 -4.928 -10.645 1.00 97.62 305 HIS A N 1
ATOM 2535 C CA . HIS A 1 305 ? 7.492 -3.873 -10.249 1.00 97.62 305 HIS A CA 1
ATOM 2536 C C . HIS A 1 305 ? 8.576 -4.413 -9.317 1.00 97.62 305 HIS A C 1
ATOM 2538 O O . HIS A 1 305 ? 9.755 -4.175 -9.560 1.00 97.62 305 HIS A O 1
ATOM 2544 N N . LEU A 1 306 ? 8.197 -5.171 -8.281 1.00 96.56 306 LEU A N 1
ATOM 2545 C CA . LEU A 1 306 ? 9.181 -5.712 -7.341 1.00 96.56 306 LEU A CA 1
ATOM 2546 C C . LEU A 1 306 ? 10.116 -6.720 -7.998 1.00 96.56 306 LEU A C 1
ATOM 2548 O O . LEU A 1 306 ? 11.304 -6.711 -7.706 1.00 96.56 306 LEU A O 1
ATOM 2552 N N . SER A 1 307 ? 9.624 -7.542 -8.925 1.00 97.00 307 SER A N 1
ATOM 2553 C CA . SER A 1 307 ? 10.492 -8.475 -9.645 1.00 97.00 307 SER A CA 1
ATOM 2554 C C . SER A 1 307 ? 11.584 -7.772 -10.464 1.00 97.00 307 SER A C 1
ATOM 2556 O O . SER A 1 307 ? 12.702 -8.276 -10.537 1.00 97.00 307 SER A O 1
ATOM 2558 N N . VAL A 1 308 ? 11.287 -6.585 -11.007 1.00 97.56 308 VAL A N 1
ATOM 2559 C CA . VAL A 1 308 ? 12.243 -5.725 -11.722 1.00 97.56 308 VAL A CA 1
ATOM 2560 C C . VAL A 1 308 ? 13.197 -5.025 -10.744 1.00 97.56 308 VAL A C 1
ATOM 2562 O O . VAL A 1 308 ? 14.408 -5.053 -10.941 1.00 97.56 308 VAL A O 1
ATOM 2565 N N . ILE A 1 309 ? 12.671 -4.449 -9.657 1.00 95.25 309 ILE A N 1
ATOM 2566 C CA . ILE A 1 309 ? 13.448 -3.760 -8.605 1.00 95.25 309 ILE A CA 1
ATOM 2567 C C . ILE A 1 309 ? 14.479 -4.699 -7.967 1.00 95.25 309 ILE A C 1
ATOM 2569 O O . ILE A 1 309 ? 15.641 -4.328 -7.819 1.00 95.25 309 ILE A O 1
ATOM 2573 N N . GLU A 1 310 ? 14.066 -5.925 -7.647 1.00 93.25 310 GLU A N 1
ATOM 2574 C CA . GLU A 1 310 ? 14.886 -6.952 -6.992 1.00 93.25 310 GLU A CA 1
ATOM 2575 C C . GLU A 1 310 ? 15.700 -7.792 -7.994 1.00 93.25 310 GLU A C 1
ATOM 2577 O O . GLU A 1 310 ? 16.393 -8.730 -7.599 1.00 93.25 310 GLU A O 1
ATOM 2582 N N . ARG A 1 311 ? 15.607 -7.498 -9.303 1.00 94.50 311 ARG A N 1
ATOM 2583 C CA . ARG A 1 311 ? 16.269 -8.248 -10.391 1.00 94.50 311 ARG A CA 1
ATOM 2584 C C . ARG A 1 311 ? 16.000 -9.760 -10.314 1.00 94.50 311 ARG A C 1
ATOM 2586 O O . ARG A 1 311 ? 16.856 -10.591 -10.628 1.00 94.50 311 ARG A O 1
ATOM 2593 N N . ASN A 1 312 ? 14.796 -10.134 -9.880 1.00 95.44 312 ASN A N 1
ATOM 2594 C CA . ASN A 1 312 ? 14.402 -11.517 -9.647 1.00 95.44 312 ASN A CA 1
ATOM 2595 C C . ASN A 1 312 ? 13.601 -12.056 -10.836 1.00 95.44 312 ASN A C 1
ATOM 2597 O O . ASN A 1 312 ? 12.373 -11.954 -10.898 1.00 95.44 312 ASN A O 1
ATOM 2601 N N . ARG A 1 313 ? 14.319 -12.689 -11.770 1.00 96.44 313 ARG A N 1
ATOM 2602 C CA . ARG A 1 313 ? 13.736 -13.279 -12.980 1.00 96.44 313 ARG A CA 1
ATOM 2603 C C . ARG A 1 313 ? 12.661 -14.331 -12.685 1.00 96.44 313 ARG A C 1
ATOM 2605 O O . ARG A 1 313 ? 11.653 -14.357 -13.380 1.00 96.44 313 ARG A O 1
ATOM 2612 N N . ALA A 1 314 ? 12.845 -15.174 -11.669 1.00 97.06 314 ALA A N 1
ATOM 2613 C CA . ALA A 1 314 ? 11.876 -16.222 -11.341 1.00 97.06 314 ALA A CA 1
ATOM 2614 C C . ALA A 1 314 ? 10.545 -15.626 -10.851 1.00 97.06 314 ALA A C 1
ATOM 2616 O O . ALA A 1 314 ? 9.468 -16.043 -11.284 1.00 97.06 314 ALA A O 1
ATOM 2617 N N . ASN A 1 315 ? 10.612 -14.593 -10.004 1.00 97.56 315 ASN A N 1
ATOM 2618 C CA . ASN A 1 315 ? 9.425 -13.857 -9.572 1.00 97.56 315 ASN A CA 1
ATOM 2619 C C . ASN A 1 315 ? 8.785 -13.091 -10.733 1.00 97.56 315 ASN A C 1
ATOM 2621 O O . ASN A 1 315 ? 7.559 -13.001 -10.779 1.00 97.56 315 ASN A O 1
ATOM 2625 N N . LEU A 1 316 ? 9.580 -12.573 -11.676 1.00 98.50 316 LEU A N 1
ATOM 2626 C CA . LEU A 1 316 ? 9.067 -11.912 -12.877 1.00 98.50 316 LEU A CA 1
ATOM 2627 C C . LEU A 1 316 ? 8.287 -12.897 -13.751 1.00 98.50 316 LEU A C 1
ATOM 2629 O O . LEU A 1 316 ? 7.139 -12.629 -14.089 1.00 98.50 316 LEU A O 1
ATOM 2633 N N . GLU A 1 317 ? 8.866 -14.054 -14.069 1.00 98.31 317 GLU A N 1
ATOM 2634 C CA . GLU A 1 317 ? 8.208 -15.101 -14.861 1.00 98.31 317 GLU A CA 1
ATOM 2635 C C . GLU A 1 317 ? 6.927 -15.603 -14.177 1.00 98.31 317 GLU A C 1
ATOM 2637 O O . GLU A 1 317 ? 5.880 -15.708 -14.818 1.00 98.31 317 GLU A O 1
ATOM 2642 N N . THR A 1 318 ? 6.973 -15.815 -12.859 1.00 98.00 318 THR A N 1
ATOM 2643 C CA . THR A 1 318 ? 5.790 -16.190 -12.067 1.00 98.00 318 THR A CA 1
ATOM 2644 C C . THR A 1 318 ? 4.719 -15.099 -12.129 1.00 98.00 318 THR A C 1
ATOM 2646 O O . THR A 1 318 ? 3.555 -15.386 -12.402 1.00 98.00 318 THR A O 1
ATOM 2649 N N . SER A 1 319 ? 5.099 -13.832 -11.950 1.00 97.81 319 SER A N 1
ATOM 2650 C CA . SER A 1 319 ? 4.17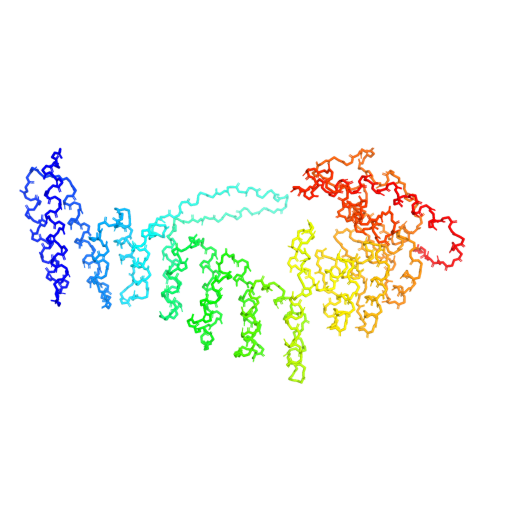3 -12.696 -12.012 1.00 97.81 319 SER A CA 1
ATOM 2651 C C . SER A 1 319 ? 3.555 -12.526 -13.403 1.00 97.81 319 SER A C 1
ATOM 2653 O O . SER A 1 319 ? 2.364 -12.250 -13.510 1.00 97.81 319 SER A O 1
ATOM 2655 N N . LEU A 1 320 ? 4.337 -12.730 -14.470 1.00 98.25 320 LEU A N 1
ATOM 2656 C CA . LEU A 1 320 ? 3.873 -12.670 -15.859 1.00 98.25 320 LEU A CA 1
ATOM 2657 C C . LEU A 1 320 ? 2.927 -13.823 -16.209 1.00 98.25 320 LEU A C 1
ATOM 2659 O O . LEU A 1 320 ? 1.995 -13.623 -16.986 1.00 98.25 320 LEU A O 1
ATOM 2663 N N . SER A 1 321 ? 3.118 -15.006 -15.614 1.00 96.12 321 SER A N 1
ATOM 2664 C CA . SER A 1 321 ? 2.209 -16.146 -15.804 1.00 96.12 321 SER A CA 1
ATOM 2665 C C . SER A 1 321 ? 0.794 -15.879 -15.275 1.00 96.12 321 SER A C 1
ATOM 2667 O O . SER A 1 321 ? -0.170 -16.449 -15.779 1.00 96.12 321 SER A O 1
ATOM 2669 N N . LEU A 1 322 ? 0.673 -14.968 -14.305 1.00 93.75 322 LEU A N 1
ATOM 2670 C CA . LEU A 1 322 ? -0.590 -14.544 -13.702 1.00 93.75 322 LEU A CA 1
ATOM 2671 C C . LEU A 1 322 ? -1.094 -13.205 -14.266 1.00 93.75 322 LEU A C 1
ATOM 2673 O O . LEU A 1 322 ? -2.169 -12.747 -13.893 1.00 93.75 322 LEU A O 1
ATOM 2677 N N . ALA A 1 323 ? -0.330 -12.553 -15.146 1.00 96.31 323 ALA A N 1
ATOM 2678 C CA . ALA A 1 323 ? -0.623 -11.193 -15.569 1.00 96.31 323 ALA A CA 1
ATOM 2679 C C . ALA A 1 323 ? -1.828 -11.110 -16.514 1.00 96.31 323 ALA A C 1
ATOM 2681 O O . ALA A 1 323 ? -1.900 -11.799 -17.531 1.00 96.31 323 ALA A O 1
ATOM 2682 N N . ASN A 1 324 ? -2.734 -10.187 -16.195 1.00 96.00 324 ASN A N 1
ATOM 2683 C CA . ASN A 1 324 ? -3.782 -9.708 -17.087 1.00 96.00 324 ASN A CA 1
ATOM 2684 C C . ASN A 1 324 ? -3.430 -8.309 -17.629 1.00 96.00 324 ASN A C 1
ATOM 2686 O O . ASN A 1 324 ? -2.446 -7.691 -17.209 1.00 96.00 324 ASN A O 1
ATOM 2690 N N . HIS A 1 325 ? -4.274 -7.779 -18.521 1.00 96.75 325 HIS A N 1
ATOM 2691 C CA . HIS A 1 325 ? -4.086 -6.442 -19.091 1.00 96.75 325 HIS A CA 1
ATOM 2692 C C . HIS A 1 325 ? -3.915 -5.377 -17.993 1.00 96.75 325 HIS A C 1
ATOM 2694 O O . HIS A 1 325 ? -2.978 -4.585 -18.030 1.00 96.75 325 HIS A O 1
ATOM 2700 N N . LYS A 1 326 ? -4.776 -5.384 -16.963 1.00 97.12 326 LYS A N 1
ATOM 2701 C CA . LYS A 1 326 ? -4.737 -4.400 -15.867 1.00 97.12 326 LYS A CA 1
ATOM 2702 C C . LYS A 1 326 ? -3.450 -4.450 -15.045 1.00 97.12 326 LYS A C 1
ATOM 2704 O O . LYS A 1 326 ? -3.008 -3.400 -14.591 1.00 97.12 326 LYS A O 1
ATOM 2709 N N . LEU A 1 327 ? -2.863 -5.627 -14.824 1.00 97.62 327 LEU A N 1
ATOM 2710 C CA . LEU A 1 327 ? -1.623 -5.763 -14.062 1.00 97.62 327 LEU A CA 1
ATOM 2711 C C . LEU A 1 327 ? -0.434 -5.168 -14.823 1.00 97.62 327 LEU A C 1
ATOM 2713 O O . LEU A 1 327 ? 0.415 -4.532 -14.201 1.00 97.62 327 LEU A O 1
ATOM 2717 N N . LEU A 1 328 ? -0.391 -5.361 -16.144 1.00 98.25 328 LEU A N 1
ATOM 2718 C CA . LEU A 1 328 ? 0.713 -4.919 -17.002 1.00 98.25 328 LEU A CA 1
ATOM 2719 C C . LEU A 1 328 ? 0.770 -3.397 -17.153 1.00 98.25 328 LEU A C 1
ATOM 2721 O O . LEU A 1 328 ? 1.854 -2.821 -17.091 1.00 98.25 328 LEU A O 1
ATOM 2725 N N . ILE A 1 329 ? -0.388 -2.747 -17.302 1.00 97.25 329 ILE A N 1
ATOM 2726 C CA . ILE A 1 329 ? -0.471 -1.285 -17.461 1.00 97.25 329 ILE A CA 1
ATOM 2727 C C . ILE A 1 329 ? -0.596 -0.530 -16.134 1.00 97.25 329 ILE A C 1
ATOM 2729 O O . ILE A 1 329 ? -0.650 0.698 -16.115 1.00 97.25 329 ILE A O 1
ATOM 2733 N N . ARG A 1 330 ? -0.689 -1.233 -15.000 1.00 96.50 330 ARG A N 1
ATOM 2734 C CA . ARG A 1 330 ? -0.768 -0.569 -13.699 1.00 96.50 330 ARG A CA 1
ATOM 2735 C C . ARG A 1 330 ? 0.554 0.127 -13.407 1.00 96.50 330 ARG A C 1
ATOM 2737 O O . ARG A 1 330 ? 1.593 -0.524 -13.385 1.00 96.50 330 ARG A O 1
ATOM 2744 N N . ALA A 1 331 ? 0.481 1.415 -13.096 1.00 95.81 331 ALA A N 1
ATOM 2745 C CA . ALA A 1 331 ? 1.643 2.198 -12.717 1.00 95.81 331 ALA A CA 1
ATOM 2746 C C . ALA A 1 331 ? 1.864 2.242 -11.194 1.00 95.81 331 ALA A C 1
ATOM 2748 O O . ALA A 1 331 ? 0.910 2.291 -10.410 1.00 95.81 331 ALA A O 1
ATOM 2749 N N . SER A 1 332 ? 3.131 2.277 -10.788 1.00 94.00 332 SER A N 1
ATOM 2750 C CA . SER A 1 332 ? 3.605 2.652 -9.454 1.00 94.00 332 SER A CA 1
ATOM 2751 C C . SER A 1 332 ? 4.561 3.836 -9.604 1.00 94.00 332 SER A C 1
ATOM 2753 O O . SER A 1 332 ? 5.491 3.758 -10.403 1.00 94.00 332 SER A O 1
ATOM 2755 N N . TYR A 1 333 ? 4.312 4.950 -8.904 1.00 90.06 333 TYR A N 1
ATOM 2756 C CA . TYR A 1 333 ? 4.989 6.235 -9.171 1.00 90.06 333 TYR A CA 1
ATOM 2757 C C . TYR A 1 333 ? 5.043 6.569 -10.671 1.00 90.06 333 TYR A C 1
ATOM 2759 O O . TYR A 1 333 ? 6.107 6.843 -11.210 1.00 90.06 333 TYR A O 1
ATOM 2767 N N . GLU A 1 334 ? 3.906 6.444 -11.363 1.00 92.62 334 GLU A N 1
ATOM 2768 C CA . GLU A 1 334 ? 3.773 6.706 -12.812 1.00 92.62 334 GLU A CA 1
ATOM 2769 C C . GLU A 1 334 ? 4.593 5.781 -13.731 1.00 92.62 334 GLU A C 1
ATOM 2771 O O . GLU A 1 334 ? 4.536 5.897 -14.950 1.00 92.62 334 GLU A O 1
ATOM 2776 N N . ASN A 1 335 ? 5.283 4.783 -13.179 1.00 95.25 335 ASN A N 1
ATOM 2777 C CA . ASN A 1 335 ? 6.002 3.783 -13.952 1.00 95.25 335 ASN A CA 1
ATOM 2778 C C . ASN A 1 335 ? 5.165 2.516 -14.079 1.00 95.25 335 ASN A C 1
ATOM 2780 O O . ASN A 1 335 ? 4.800 1.942 -13.060 1.00 95.25 335 ASN A O 1
ATOM 2784 N N . THR A 1 336 ? 4.899 2.045 -15.300 1.00 98.12 336 THR A N 1
ATOM 2785 C CA . THR A 1 336 ? 4.544 0.629 -15.508 1.00 98.12 336 THR A CA 1
ATOM 2786 C C . THR A 1 336 ? 5.773 -0.247 -15.284 1.00 98.12 336 THR A C 1
ATOM 2788 O O . THR A 1 336 ? 6.908 0.234 -15.312 1.00 98.12 336 THR A O 1
ATOM 2791 N N . ALA A 1 337 ? 5.580 -1.558 -15.130 1.00 98.25 337 ALA A N 1
ATOM 2792 C CA . ALA A 1 337 ? 6.707 -2.480 -14.999 1.00 98.25 337 ALA A CA 1
ATOM 2793 C C . ALA A 1 337 ? 7.626 -2.473 -16.239 1.00 98.25 337 ALA A C 1
ATOM 2795 O O . ALA A 1 337 ? 8.841 -2.573 -16.087 1.00 98.25 337 ALA A O 1
ATOM 2796 N N . LEU A 1 338 ? 7.064 -2.303 -17.447 1.00 98.75 338 LEU A N 1
ATOM 2797 C CA . LEU A 1 338 ? 7.843 -2.152 -18.682 1.00 98.75 338 LEU A CA 1
ATOM 2798 C C . LEU A 1 338 ? 8.684 -0.873 -18.653 1.00 98.75 338 LEU A C 1
ATOM 2800 O O . LEU A 1 338 ? 9.888 -0.929 -18.893 1.00 98.75 338 LEU A O 1
ATOM 2804 N N . LEU A 1 339 ? 8.058 0.265 -18.332 1.00 98.44 339 LEU A N 1
ATOM 2805 C CA . LEU A 1 339 ? 8.751 1.549 -18.254 1.00 98.44 339 LEU A CA 1
ATOM 2806 C C . LEU A 1 339 ? 9.869 1.507 -17.209 1.00 98.44 339 LEU A C 1
ATOM 2808 O O . LEU A 1 339 ? 10.987 1.930 -17.493 1.00 98.44 339 LEU A O 1
ATOM 2812 N N . LEU A 1 340 ? 9.594 0.924 -16.040 1.00 98.31 340 LEU A N 1
ATOM 2813 C CA . LEU A 1 340 ? 10.585 0.737 -14.989 1.00 98.31 340 LEU A CA 1
ATOM 2814 C C . LEU A 1 340 ? 11.750 -0.145 -15.460 1.00 98.31 340 LEU A C 1
ATOM 2816 O O . LEU A 1 340 ? 12.899 0.229 -15.265 1.00 98.31 340 LEU A O 1
ATOM 2820 N N . ALA A 1 341 ? 11.487 -1.279 -16.115 1.00 98.62 341 ALA A N 1
ATOM 2821 C CA . ALA A 1 341 ? 12.548 -2.154 -16.618 1.00 98.62 341 ALA A CA 1
ATOM 2822 C C . ALA A 1 341 ? 13.447 -1.438 -17.640 1.00 98.62 341 ALA A C 1
ATOM 2824 O O . ALA A 1 341 ? 14.671 -1.507 -17.528 1.00 98.62 341 ALA A O 1
ATOM 2825 N N . CYS A 1 342 ? 12.858 -0.687 -18.580 1.00 98.50 342 CYS A N 1
ATOM 2826 C CA . CYS A 1 342 ? 13.618 0.134 -19.523 1.00 98.50 342 CYS A CA 1
ATOM 2827 C C . CYS A 1 342 ? 14.439 1.212 -18.803 1.00 98.50 342 CYS A C 1
ATOM 2829 O O . CYS A 1 342 ? 15.627 1.345 -19.080 1.00 98.50 342 CYS A O 1
ATOM 2831 N N . LYS A 1 343 ? 13.836 1.934 -17.850 1.00 97.75 343 LYS A N 1
ATOM 2832 C CA . LYS A 1 343 ? 14.491 2.968 -17.032 1.00 97.75 343 LYS A CA 1
ATOM 2833 C C . LYS A 1 343 ? 15.670 2.433 -16.225 1.00 97.75 343 LYS A C 1
ATOM 2835 O O . LYS A 1 343 ? 16.677 3.113 -16.084 1.00 97.75 343 LYS A O 1
ATOM 2840 N N . LEU A 1 344 ? 15.563 1.212 -15.708 1.00 97.81 344 LEU A N 1
ATOM 2841 C CA . LEU A 1 344 ? 16.630 0.563 -14.949 1.00 97.81 344 LEU A CA 1
ATOM 2842 C C . LEU A 1 344 ? 17.690 -0.107 -15.836 1.00 97.81 344 LEU A C 1
ATOM 2844 O O . LEU A 1 344 ? 18.581 -0.776 -15.310 1.00 97.81 344 LEU A O 1
ATOM 2848 N N . GLY A 1 345 ? 17.588 0.009 -17.162 1.00 97.94 345 GLY A N 1
ATOM 2849 C CA . GLY A 1 345 ? 18.480 -0.674 -18.096 1.00 97.94 345 GLY A CA 1
ATOM 2850 C C . GLY A 1 345 ? 18.348 -2.204 -18.073 1.00 97.94 345 GLY A C 1
ATOM 2851 O O . GLY A 1 345 ? 19.224 -2.895 -18.593 1.00 97.94 345 GLY A O 1
ATOM 2852 N N . ASP A 1 346 ? 17.281 -2.762 -17.486 1.00 98.31 346 ASP A N 1
ATOM 2853 C CA . ASP A 1 346 ? 17.025 -4.207 -17.466 1.00 98.31 346 ASP A CA 1
ATOM 2854 C C . ASP A 1 346 ? 16.386 -4.651 -18.783 1.00 98.31 346 ASP A C 1
ATOM 2856 O O . ASP A 1 346 ? 15.184 -4.917 -18.899 1.00 98.31 346 ASP A O 1
ATOM 2860 N N . ARG A 1 347 ? 17.231 -4.733 -19.811 1.00 97.81 347 ARG A N 1
ATOM 2861 C CA . ARG A 1 347 ? 16.832 -5.152 -21.155 1.00 97.81 347 ARG A CA 1
ATOM 2862 C C . ARG A 1 347 ? 16.152 -6.524 -21.161 1.00 97.81 347 ARG A C 1
ATOM 2864 O O . ARG A 1 347 ? 15.245 -6.749 -21.958 1.00 97.81 347 ARG A O 1
ATOM 2871 N N . ALA A 1 348 ? 16.581 -7.453 -20.307 1.00 98.19 348 ALA A N 1
ATOM 2872 C CA . ALA A 1 348 ? 16.039 -8.808 -20.286 1.00 98.19 348 ALA A CA 1
ATOM 2873 C C . ALA A 1 348 ? 14.620 -8.838 -19.703 1.00 98.19 348 ALA A C 1
ATOM 2875 O O . ALA A 1 348 ? 13.733 -9.455 -20.298 1.00 98.19 348 ALA A O 1
ATOM 2876 N N . ALA A 1 349 ? 14.389 -8.148 -18.581 1.00 98.69 349 ALA A N 1
ATOM 2877 C CA . ALA A 1 349 ? 13.055 -8.014 -18.007 1.00 98.69 349 ALA A CA 1
ATOM 2878 C C . ALA A 1 349 ? 12.114 -7.235 -18.934 1.00 98.69 349 ALA A C 1
ATOM 2880 O O . ALA A 1 349 ? 10.985 -7.673 -19.156 1.00 98.69 349 ALA A O 1
ATOM 2881 N N . ALA A 1 350 ? 12.590 -6.136 -19.533 1.00 98.75 350 ALA A N 1
ATOM 2882 C CA . ALA A 1 350 ? 11.803 -5.324 -20.458 1.00 98.75 350 ALA A CA 1
ATOM 2883 C C . ALA A 1 350 ? 11.257 -6.159 -21.625 1.00 98.75 350 ALA A C 1
ATOM 2885 O O . ALA A 1 350 ? 10.062 -6.108 -21.902 1.00 98.75 350 ALA A O 1
ATOM 2886 N N . ARG A 1 351 ? 12.092 -7.001 -22.252 1.00 98.62 351 ARG A N 1
ATOM 2887 C CA . ARG A 1 351 ? 11.658 -7.883 -23.351 1.00 98.62 351 ARG A CA 1
ATOM 2888 C C . ARG A 1 351 ? 10.630 -8.927 -22.911 1.00 98.62 351 ARG A C 1
ATOM 2890 O O . ARG A 1 351 ? 9.673 -9.172 -23.641 1.00 98.62 351 ARG A O 1
ATOM 2897 N N . LEU A 1 352 ? 10.786 -9.524 -21.724 1.00 98.62 352 LEU A N 1
ATOM 2898 C CA . LEU A 1 352 ? 9.800 -10.476 -21.190 1.00 98.62 352 LEU A CA 1
ATOM 2899 C C . LEU A 1 352 ? 8.440 -9.816 -20.937 1.00 98.62 352 LEU A C 1
ATOM 2901 O O . LEU A 1 352 ? 7.404 -10.366 -21.309 1.00 98.62 352 LEU A O 1
ATOM 2905 N N . ILE A 1 353 ? 8.446 -8.633 -20.319 1.00 98.81 353 ILE A N 1
ATOM 2906 C CA . ILE A 1 353 ? 7.224 -7.875 -20.036 1.00 98.81 353 ILE A CA 1
ATOM 2907 C C . ILE A 1 353 ? 6.572 -7.436 -21.349 1.00 98.81 353 ILE A C 1
ATOM 2909 O O . ILE A 1 353 ? 5.373 -7.631 -21.526 1.00 98.81 353 ILE A O 1
ATOM 2913 N N . LEU A 1 354 ? 7.359 -6.912 -22.291 1.00 98.81 354 LEU A N 1
ATOM 2914 C CA . LEU A 1 354 ? 6.884 -6.465 -23.596 1.00 98.81 354 LEU A CA 1
ATOM 2915 C C . LEU A 1 354 ? 6.258 -7.602 -24.405 1.00 98.81 354 LEU A C 1
ATOM 2917 O O . LEU A 1 354 ? 5.196 -7.414 -24.993 1.00 98.81 354 LEU A O 1
ATOM 2921 N N . ALA A 1 355 ? 6.866 -8.791 -24.406 1.00 98.44 355 ALA A N 1
ATOM 2922 C CA . ALA A 1 355 ? 6.281 -9.965 -25.048 1.00 98.44 355 ALA A CA 1
ATOM 2923 C C . ALA A 1 355 ? 4.882 -10.257 -24.487 1.00 98.44 355 ALA A C 1
ATOM 2925 O O . ALA A 1 355 ? 3.935 -10.422 -25.256 1.00 98.44 355 ALA A O 1
ATOM 2926 N N . LYS A 1 356 ? 4.724 -10.214 -23.156 1.00 98.50 356 LYS A N 1
ATOM 2927 C CA . LYS A 1 356 ? 3.425 -10.433 -22.515 1.00 98.50 356 LYS A CA 1
ATOM 2928 C C . LYS A 1 356 ? 2.422 -9.308 -22.782 1.00 98.50 356 LYS A C 1
ATOM 2930 O O . LYS A 1 356 ? 1.240 -9.577 -22.971 1.00 98.50 356 LYS A O 1
ATOM 2935 N N . MET A 1 357 ? 2.885 -8.060 -22.834 1.00 98.50 357 MET A N 1
ATOM 2936 C CA . MET A 1 357 ? 2.063 -6.903 -23.206 1.00 98.50 357 MET A CA 1
ATOM 2937 C C . MET A 1 357 ? 1.549 -7.009 -24.638 1.00 98.50 357 MET A C 1
ATOM 2939 O O . MET A 1 357 ? 0.379 -6.735 -24.870 1.00 98.50 357 MET A O 1
ATOM 2943 N N . ARG A 1 358 ? 2.373 -7.480 -25.579 1.00 97.69 358 ARG A N 1
ATOM 2944 C CA . ARG A 1 358 ? 1.956 -7.716 -26.968 1.00 97.69 358 ARG A CA 1
ATOM 2945 C C . ARG A 1 358 ? 0.920 -8.831 -27.090 1.00 97.69 358 ARG A C 1
ATOM 2947 O O . ARG A 1 358 ? -0.015 -8.694 -27.867 1.00 97.69 358 ARG A O 1
ATOM 2954 N N . GLU A 1 359 ? 1.062 -9.917 -26.326 1.00 97.44 359 GLU A N 1
ATOM 2955 C CA . GLU A 1 359 ? 0.058 -10.995 -26.289 1.00 97.44 359 GLU A CA 1
ATOM 2956 C C . GLU A 1 359 ? -1.326 -10.499 -25.846 1.00 97.44 359 GLU A C 1
ATOM 2958 O O . GLU A 1 359 ? -2.339 -11.045 -26.278 1.00 97.44 359 GLU A O 1
ATOM 2963 N N . LEU A 1 360 ? -1.361 -9.487 -24.973 1.00 97.06 360 LEU A N 1
ATOM 2964 C CA . LEU A 1 360 ? -2.584 -8.932 -24.390 1.00 97.06 360 LEU A CA 1
ATOM 2965 C C . LEU A 1 360 ? -2.967 -7.555 -24.957 1.00 97.06 360 LEU A C 1
ATOM 2967 O O . LEU A 1 360 ? -3.855 -6.918 -24.394 1.00 97.06 360 LEU A O 1
ATOM 2971 N N . ASP A 1 361 ? -2.319 -7.119 -26.043 1.00 96.88 361 ASP A N 1
ATOM 2972 C CA . ASP A 1 361 ? -2.555 -5.837 -26.726 1.00 96.88 361 ASP A CA 1
ATOM 2973 C C . ASP A 1 361 ? -2.540 -4.620 -25.776 1.00 96.88 361 ASP A C 1
ATOM 2975 O O . ASP A 1 361 ? -3.399 -3.741 -25.814 1.00 96.88 361 ASP A O 1
ATOM 2979 N N . CYS A 1 362 ? -1.584 -4.603 -24.842 1.00 97.62 362 CYS A N 1
ATOM 2980 C CA . CYS A 1 362 ? -1.444 -3.530 -23.862 1.00 97.62 362 CYS A CA 1
ATOM 2981 C C . CYS A 1 362 ? -0.732 -2.305 -24.443 1.00 97.62 362 CYS A C 1
ATOM 2983 O O . CYS A 1 362 ? 0.276 -2.435 -25.136 1.00 97.62 362 CYS A O 1
ATOM 2985 N N . ASP A 1 363 ? -1.173 -1.114 -24.031 1.00 97.00 363 ASP A N 1
ATOM 2986 C CA . ASP A 1 363 ? -0.484 0.137 -24.351 1.00 97.00 363 ASP A CA 1
ATOM 2987 C C . ASP A 1 363 ? 0.913 0.207 -23.706 1.00 97.00 363 ASP A C 1
ATOM 2989 O O . ASP A 1 363 ? 1.083 -0.021 -22.504 1.00 97.00 363 ASP A O 1
ATOM 2993 N N . VAL A 1 364 ? 1.912 0.557 -24.518 1.00 98.00 364 VAL A N 1
ATOM 2994 C CA . VAL A 1 364 ? 3.329 0.693 -24.140 1.00 98.00 364 VAL A CA 1
ATOM 2995 C C . VAL A 1 364 ? 3.780 2.157 -24.030 1.00 98.00 364 VAL A C 1
ATOM 2997 O O . VAL A 1 364 ? 4.950 2.423 -23.757 1.00 98.00 364 VAL A O 1
ATOM 3000 N N . ASN A 1 365 ? 2.864 3.110 -24.231 1.00 97.94 365 ASN A N 1
ATOM 3001 C CA . ASN A 1 365 ? 3.153 4.542 -24.345 1.00 97.94 365 ASN A CA 1
ATOM 3002 C C . ASN A 1 365 ? 3.071 5.333 -23.039 1.00 97.94 365 ASN A C 1
ATOM 3004 O O . ASN A 1 365 ? 3.223 6.556 -23.067 1.00 97.94 365 ASN A O 1
ATOM 3008 N N . GLN A 1 366 ? 2.866 4.667 -21.899 1.00 97.56 366 GLN A N 1
ATOM 3009 C CA . GLN A 1 366 ? 2.894 5.336 -20.600 1.00 97.56 366 GLN A CA 1
ATOM 3010 C C . GLN A 1 366 ? 4.206 6.120 -20.431 1.00 97.56 366 GLN A C 1
ATOM 3012 O O . GLN A 1 366 ? 5.296 5.610 -20.711 1.00 97.56 366 GLN A O 1
ATOM 3017 N N . GLN A 1 367 ? 4.077 7.354 -19.951 1.00 96.69 367 GLN A N 1
ATOM 3018 C CA . GLN A 1 367 ? 5.189 8.221 -19.581 1.00 96.69 367 GLN A CA 1
ATOM 3019 C C . GLN A 1 367 ? 5.280 8.331 -18.055 1.00 96.69 367 GLN A C 1
ATOM 3021 O O . GLN A 1 367 ? 4.256 8.261 -17.370 1.00 96.69 367 GLN A O 1
ATOM 3026 N N . ASP A 1 368 ? 6.495 8.485 -17.536 1.00 94.56 368 ASP A N 1
ATOM 3027 C CA . ASP A 1 368 ? 6.735 8.780 -16.120 1.00 94.56 368 ASP A CA 1
ATOM 3028 C C . ASP A 1 368 ? 6.526 10.270 -15.792 1.00 94.56 368 ASP A C 1
ATOM 3030 O O . ASP A 1 368 ? 6.164 11.075 -16.655 1.00 94.56 368 ASP A O 1
ATOM 3034 N N . SER A 1 369 ? 6.838 10.654 -14.551 1.00 92.56 369 SER A N 1
ATOM 3035 C CA . SER A 1 369 ? 6.718 12.024 -14.034 1.00 92.56 369 SER A CA 1
ATOM 3036 C C . SER A 1 369 ? 7.595 13.061 -14.734 1.00 92.56 369 SER A C 1
ATOM 3038 O O . SER A 1 369 ? 7.470 14.260 -14.480 1.00 92.56 369 SER A O 1
ATOM 3040 N N . HIS A 1 370 ? 8.508 12.627 -15.601 1.00 93.06 370 HIS A N 1
ATOM 3041 C CA . HIS A 1 370 ? 9.336 13.491 -16.433 1.00 93.06 370 HIS A CA 1
ATOM 3042 C C . HIS A 1 370 ? 8.970 13.395 -17.914 1.00 93.06 370 HIS A C 1
ATOM 3044 O O . HIS A 1 370 ? 9.664 13.949 -18.767 1.00 93.06 370 HIS A O 1
ATOM 3050 N N . GLY A 1 371 ? 7.866 12.723 -18.242 1.00 95.00 371 GLY A N 1
ATOM 3051 C CA . GLY A 1 371 ? 7.425 12.519 -19.610 1.00 95.00 371 GLY A CA 1
ATOM 3052 C C . GLY A 1 371 ? 8.283 11.501 -20.376 1.00 95.00 371 GLY A C 1
ATOM 3053 O O . GLY A 1 371 ? 8.215 11.448 -21.601 1.00 95.00 371 GLY A O 1
ATOM 3054 N N . MET A 1 372 ? 9.117 10.697 -19.715 1.00 96.56 372 MET A N 1
ATOM 3055 C CA . MET A 1 372 ? 9.914 9.678 -20.402 1.00 96.56 372 MET A CA 1
ATOM 3056 C C . MET A 1 372 ? 9.083 8.405 -20.586 1.00 96.56 372 MET A C 1
ATOM 3058 O O . MET A 1 372 ? 8.509 7.888 -19.630 1.00 96.56 372 MET A O 1
ATOM 3062 N N . SER A 1 373 ? 9.031 7.883 -21.813 1.00 97.81 373 SER A N 1
ATOM 3063 C CA . SER A 1 373 ? 8.403 6.587 -22.129 1.00 97.81 373 SER A CA 1
ATOM 3064 C C . SER A 1 373 ? 9.433 5.453 -22.201 1.00 97.81 373 SER A C 1
ATOM 3066 O O . SER A 1 373 ? 10.644 5.688 -22.191 1.00 97.81 373 SER A O 1
ATOM 3068 N N . ALA A 1 374 ? 8.965 4.206 -22.329 1.00 98.38 374 ALA A N 1
ATOM 3069 C CA . ALA A 1 374 ? 9.843 3.040 -22.454 1.00 98.38 374 ALA A CA 1
ATOM 3070 C C . ALA A 1 374 ? 10.779 3.158 -23.671 1.00 98.38 374 ALA A C 1
ATOM 3072 O O . ALA A 1 374 ? 11.941 2.758 -23.597 1.00 98.38 374 ALA A O 1
ATOM 3073 N N . LEU A 1 375 ? 10.290 3.767 -24.759 1.00 98.44 375 LEU A N 1
ATOM 3074 C CA . LEU A 1 375 ? 11.059 4.022 -25.975 1.00 98.44 375 LEU A CA 1
ATOM 3075 C C . LEU A 1 375 ? 12.154 5.077 -25.765 1.00 98.44 375 LEU A C 1
ATOM 3077 O O . LEU A 1 375 ? 13.261 4.895 -26.258 1.00 98.44 375 LEU A O 1
ATOM 3081 N N . HIS A 1 376 ? 11.900 6.129 -24.976 1.00 97.94 376 HIS A N 1
ATOM 3082 C CA . HIS A 1 376 ? 12.934 7.114 -24.633 1.00 97.94 376 HIS A CA 1
ATOM 3083 C C . HIS A 1 376 ? 14.116 6.458 -23.910 1.00 97.94 376 HIS A C 1
ATOM 3085 O O . HIS A 1 376 ? 15.268 6.691 -24.270 1.00 97.94 376 HIS A O 1
ATOM 3091 N N . TRP A 1 377 ? 13.830 5.611 -22.918 1.00 98.12 377 TRP A N 1
ATOM 3092 C CA . TRP A 1 377 ? 14.860 4.892 -22.168 1.00 98.12 377 TRP A CA 1
ATOM 3093 C C . TRP A 1 377 ? 15.593 3.853 -23.027 1.00 98.12 377 TRP A C 1
ATOM 3095 O O . TRP A 1 377 ? 16.816 3.762 -22.957 1.00 98.12 377 TRP A O 1
ATOM 3105 N N . ALA A 1 378 ? 14.884 3.111 -23.885 1.00 98.06 378 ALA A N 1
ATOM 3106 C CA . ALA A 1 378 ? 15.517 2.180 -24.821 1.00 98.06 378 ALA A CA 1
ATOM 3107 C C . ALA A 1 378 ? 16.466 2.899 -25.801 1.00 98.06 378 ALA A C 1
ATOM 3109 O O . ALA A 1 378 ? 17.565 2.402 -26.050 1.00 98.06 378 ALA A O 1
ATOM 3110 N N . CYS A 1 379 ? 16.075 4.084 -26.287 1.00 96.88 379 CYS A N 1
ATOM 3111 C CA . CYS A 1 379 ? 16.921 4.958 -27.099 1.00 96.88 379 CYS A CA 1
ATOM 3112 C C . CYS A 1 379 ? 18.145 5.466 -26.334 1.00 96.88 379 CYS A C 1
ATOM 3114 O O . CYS A 1 379 ? 19.252 5.366 -26.850 1.00 96.88 379 CYS A O 1
ATOM 3116 N N . PHE A 1 380 ? 17.963 5.943 -25.098 1.00 96.50 380 PHE A N 1
ATOM 3117 C CA . PHE A 1 380 ? 19.061 6.407 -24.244 1.00 96.50 380 PHE A CA 1
ATOM 3118 C C . PHE A 1 380 ? 20.130 5.327 -24.023 1.00 96.50 380 PHE A C 1
ATOM 3120 O O . PHE A 1 380 ? 21.317 5.629 -24.023 1.00 96.50 380 PHE A O 1
ATOM 3127 N N . TYR A 1 381 ? 19.725 4.065 -23.847 1.00 96.75 381 TYR A N 1
ATOM 3128 C CA . TYR A 1 381 ? 20.652 2.946 -23.649 1.00 96.75 381 TYR A CA 1
ATOM 3129 C C . TYR A 1 381 ? 21.124 2.268 -24.946 1.00 96.75 381 TYR A C 1
ATOM 3131 O O . TYR A 1 381 ? 21.908 1.324 -24.862 1.00 96.75 381 TYR A O 1
ATOM 3139 N N . HIS A 1 382 ? 20.668 2.709 -26.124 1.00 95.50 382 HIS A N 1
ATOM 3140 C CA . HIS A 1 382 ? 20.957 2.072 -27.420 1.00 95.50 382 HIS A CA 1
ATOM 3141 C C . HIS A 1 382 ? 20.614 0.577 -27.461 1.00 95.50 382 HIS A C 1
ATOM 3143 O O . HIS A 1 382 ? 21.385 -0.271 -27.914 1.00 95.50 382 HIS A O 1
ATOM 3149 N N . PHE A 1 383 ? 19.444 0.219 -26.937 1.00 96.06 383 PHE A N 1
ATOM 3150 C CA . PHE A 1 383 ? 18.953 -1.152 -27.005 1.00 96.06 383 PHE A CA 1
ATOM 3151 C C . PHE A 1 383 ? 18.182 -1.388 -28.303 1.00 96.06 383 PHE A C 1
ATOM 3153 O O . PHE A 1 383 ? 16.971 -1.574 -28.265 1.00 96.06 383 PHE A O 1
ATOM 3160 N N . ASP A 1 384 ? 18.886 -1.420 -29.434 1.00 94.06 384 ASP A N 1
ATOM 3161 C CA . ASP A 1 384 ? 18.305 -1.455 -30.788 1.00 94.06 384 ASP A CA 1
ATOM 3162 C C . ASP A 1 384 ? 17.218 -2.522 -30.975 1.00 94.06 384 ASP A C 1
ATOM 3164 O O . ASP A 1 384 ? 16.114 -2.214 -31.422 1.00 94.06 384 ASP A O 1
ATOM 3168 N N . ASP A 1 385 ? 17.465 -3.763 -30.540 1.00 94.94 385 ASP A N 1
ATOM 3169 C CA . ASP A 1 385 ? 16.447 -4.819 -30.648 1.00 94.94 385 ASP A CA 1
ATOM 3170 C C . ASP A 1 385 ? 15.191 -4.498 -29.815 1.00 94.94 385 ASP A C 1
ATOM 3172 O O . ASP A 1 385 ? 14.078 -4.820 -30.218 1.00 94.94 385 ASP A O 1
ATOM 3176 N N . LEU A 1 386 ? 15.349 -3.861 -28.647 1.00 97.69 386 LEU A N 1
ATOM 3177 C CA . LEU A 1 386 ? 14.221 -3.460 -27.801 1.00 97.69 386 LEU A CA 1
ATOM 3178 C C . LEU A 1 386 ? 13.484 -2.248 -28.388 1.00 97.69 386 LEU A C 1
ATOM 3180 O O . LEU A 1 386 ? 12.264 -2.191 -28.284 1.00 97.69 386 LEU A O 1
ATOM 3184 N N . ILE A 1 387 ? 14.196 -1.307 -29.017 1.00 97.88 387 ILE A N 1
ATOM 3185 C CA . ILE A 1 387 ? 13.604 -0.176 -29.751 1.00 97.88 387 ILE A CA 1
ATOM 3186 C C . ILE A 1 387 ? 12.680 -0.710 -30.851 1.00 97.88 387 ILE A C 1
ATOM 3188 O O . ILE A 1 387 ? 11.517 -0.311 -30.935 1.00 97.88 387 ILE A O 1
ATOM 3192 N N . GLU A 1 388 ? 13.164 -1.663 -31.650 1.00 96.56 388 GLU A N 1
ATOM 3193 C CA . GLU A 1 388 ? 12.367 -2.283 -32.709 1.00 96.56 388 GLU A CA 1
ATOM 3194 C C . GLU A 1 388 ? 11.184 -3.086 -32.160 1.00 96.56 388 GLU A C 1
ATOM 3196 O O . GLU A 1 388 ? 10.061 -2.958 -32.652 1.00 96.56 388 GLU A O 1
ATOM 3201 N N . GLU A 1 389 ? 11.390 -3.871 -31.100 1.00 97.94 389 GLU A N 1
ATOM 3202 C CA . GLU A 1 389 ? 10.304 -4.608 -30.450 1.00 97.94 389 GLU A CA 1
ATOM 3203 C C . GLU A 1 389 ? 9.223 -3.673 -29.882 1.00 97.94 389 GLU A C 1
ATOM 3205 O O . GLU A 1 389 ? 8.033 -3.973 -30.011 1.00 97.94 389 GLU A O 1
ATOM 3210 N N . LEU A 1 390 ? 9.610 -2.534 -29.293 1.00 98.38 390 LEU A N 1
ATOM 3211 C CA . LEU A 1 390 ? 8.687 -1.512 -28.789 1.00 98.38 390 LEU A CA 1
ATOM 3212 C C . LEU A 1 390 ? 7.910 -0.851 -29.931 1.00 98.38 390 LEU A C 1
ATOM 3214 O O . LEU A 1 390 ? 6.697 -0.680 -29.823 1.00 98.38 390 LEU A O 1
ATOM 3218 N N . ARG A 1 391 ? 8.571 -0.531 -31.049 1.00 96.50 391 ARG A N 1
ATOM 3219 C CA . ARG A 1 391 ? 7.919 0.038 -32.238 1.00 96.50 391 ARG A CA 1
ATOM 3220 C C . ARG A 1 391 ? 6.883 -0.918 -32.824 1.00 96.50 391 ARG A C 1
ATOM 3222 O O . ARG A 1 391 ? 5.764 -0.510 -33.121 1.00 96.50 391 ARG A O 1
ATOM 3229 N N . VAL A 1 392 ? 7.223 -2.204 -32.929 1.00 96.56 392 VAL A N 1
ATOM 3230 C CA . VAL A 1 392 ? 6.282 -3.254 -33.356 1.00 96.56 392 VAL A CA 1
ATOM 3231 C C . VAL A 1 392 ? 5.108 -3.392 -32.380 1.00 96.56 392 VAL A C 1
ATOM 3233 O O . VAL A 1 392 ? 4.006 -3.731 -32.802 1.00 96.56 392 VAL A O 1
ATOM 3236 N N . ALA A 1 393 ? 5.320 -3.112 -31.093 1.00 97.12 393 ALA A N 1
ATOM 3237 C CA . ALA A 1 393 ? 4.269 -3.067 -30.078 1.00 97.12 393 ALA A CA 1
ATOM 3238 C C . ALA A 1 393 ? 3.454 -1.756 -30.069 1.00 97.12 393 ALA A C 1
ATOM 3240 O O . ALA A 1 393 ? 2.611 -1.584 -29.196 1.00 97.12 393 ALA A O 1
ATOM 3241 N N . GLY A 1 394 ? 3.689 -0.833 -31.009 1.00 96.94 394 GLY A N 1
ATOM 3242 C CA . GLY A 1 394 ? 2.941 0.423 -31.111 1.00 96.94 394 GLY A CA 1
ATOM 3243 C C . GLY A 1 394 ? 3.481 1.568 -30.250 1.00 96.94 394 GLY A C 1
ATOM 3244 O O . GLY A 1 394 ? 2.731 2.493 -29.930 1.00 96.94 394 GLY A O 1
ATOM 3245 N N . ALA A 1 395 ? 4.760 1.535 -29.862 1.00 97.81 395 ALA A N 1
ATOM 3246 C CA . ALA A 1 395 ? 5.390 2.672 -29.197 1.00 97.81 395 ALA A CA 1
ATOM 3247 C C . ALA A 1 395 ? 5.446 3.903 -30.122 1.00 97.81 395 ALA A C 1
ATOM 3249 O O . ALA A 1 395 ? 5.879 3.819 -31.270 1.00 97.81 395 ALA A O 1
ATOM 3250 N N . ASN A 1 396 ? 5.017 5.047 -29.597 1.00 96.94 396 ASN A N 1
ATOM 3251 C CA . ASN A 1 396 ? 4.944 6.332 -30.273 1.00 96.94 396 ASN A CA 1
ATOM 3252 C C . ASN A 1 396 ? 6.263 7.099 -30.096 1.00 96.94 396 ASN A C 1
ATOM 3254 O O . ASN A 1 396 ? 6.603 7.536 -28.994 1.00 96.94 396 ASN A O 1
ATOM 3258 N N . ASP A 1 397 ? 6.981 7.280 -31.201 1.00 95.19 397 ASP A N 1
ATOM 3259 C CA . ASP A 1 397 ? 8.256 7.997 -31.272 1.00 95.19 397 ASP A CA 1
ATOM 3260 C C . ASP A 1 397 ? 8.116 9.529 -31.213 1.00 95.19 397 ASP A C 1
ATOM 3262 O O . ASP A 1 397 ? 9.101 10.223 -30.974 1.00 95.19 397 ASP A O 1
ATOM 3266 N N . GLN A 1 398 ? 6.895 10.059 -31.352 1.00 94.44 398 GLN A N 1
ATOM 3267 C CA . GLN A 1 398 ? 6.597 11.496 -31.288 1.00 94.44 398 GLN A CA 1
ATOM 3268 C C . GLN A 1 398 ? 6.294 11.998 -29.872 1.00 94.44 398 GLN A C 1
ATOM 3270 O O . GLN A 1 398 ? 6.080 13.199 -29.675 1.00 94.44 398 GLN A O 1
ATOM 3275 N N . LEU A 1 399 ? 6.217 11.102 -28.881 1.00 96.69 399 LEU A N 1
ATOM 3276 C CA . LEU A 1 399 ? 6.038 11.510 -27.490 1.00 96.69 399 LEU A CA 1
ATOM 3277 C C . LEU A 1 399 ? 7.230 12.350 -27.047 1.00 96.69 399 LEU A C 1
ATOM 3279 O O . LEU A 1 399 ? 8.375 12.013 -27.330 1.00 96.69 399 LEU A O 1
ATOM 3283 N N . LYS A 1 400 ? 6.943 13.428 -26.322 1.00 95.75 400 LYS A N 1
ATOM 3284 C CA . LYS A 1 400 ? 7.955 14.331 -25.784 1.00 95.75 400 LYS A CA 1
ATOM 3285 C C . LYS A 1 400 ? 7.942 14.290 -24.273 1.00 95.75 400 LYS A C 1
ATOM 3287 O O . LYS A 1 400 ? 6.876 14.249 -23.654 1.00 95.75 400 LYS A O 1
ATOM 3292 N N . ASN A 1 401 ? 9.133 14.343 -23.702 1.00 94.31 401 ASN A N 1
ATOM 3293 C CA . ASN A 1 401 ? 9.320 14.504 -22.275 1.00 94.31 401 ASN A CA 1
ATOM 3294 C C . ASN A 1 401 ? 9.018 15.952 -21.830 1.00 94.31 401 ASN A C 1
ATOM 3296 O O . ASN A 1 401 ? 8.699 16.817 -22.652 1.00 94.31 401 ASN A O 1
ATOM 3300 N N . THR A 1 402 ? 9.141 16.250 -20.535 1.00 93.38 402 THR A N 1
ATOM 3301 C CA . THR A 1 402 ? 8.847 17.594 -19.994 1.00 93.38 402 THR A CA 1
ATOM 3302 C C . THR A 1 402 ? 9.754 18.706 -20.536 1.00 93.38 402 THR A C 1
ATOM 3304 O O . THR A 1 402 ? 9.377 19.872 -20.475 1.00 93.38 402 THR A O 1
ATOM 3307 N N . ASP A 1 403 ? 10.918 18.362 -21.097 1.00 90.12 403 ASP A N 1
ATOM 3308 C CA . ASP A 1 403 ? 11.838 19.297 -21.766 1.00 90.12 403 ASP A CA 1
ATOM 3309 C C . ASP A 1 403 ? 11.536 19.459 -23.267 1.00 90.12 403 ASP A C 1
ATOM 3311 O O . ASP A 1 403 ? 12.268 20.147 -23.982 1.00 90.12 403 ASP A O 1
ATOM 3315 N N . GLY A 1 404 ? 10.505 18.788 -23.784 1.00 93.81 404 GLY A N 1
ATOM 3316 C CA . GLY A 1 404 ? 10.175 18.781 -25.207 1.00 93.81 404 GLY A CA 1
ATOM 3317 C C . GLY A 1 404 ? 11.066 17.877 -26.068 1.00 93.81 404 GLY A C 1
ATOM 3318 O O . GLY A 1 404 ? 11.004 17.983 -27.295 1.00 93.81 404 GLY A O 1
ATOM 3319 N N . LYS A 1 405 ? 11.883 17.007 -25.458 1.00 93.88 405 LYS A N 1
ATOM 3320 C CA . LYS A 1 405 ? 12.764 16.050 -26.150 1.00 93.88 405 LYS A CA 1
ATOM 3321 C C . LYS A 1 405 ? 12.019 14.742 -26.401 1.00 93.88 405 LYS A C 1
ATOM 3323 O O . LYS A 1 405 ? 11.361 14.238 -25.495 1.00 93.88 405 LYS A O 1
ATOM 3328 N N . ASP A 1 406 ? 12.149 14.207 -27.606 1.00 94.25 406 ASP A N 1
ATOM 3329 C CA . ASP A 1 406 ? 11.590 12.922 -28.036 1.00 94.25 406 ASP A CA 1
ATOM 3330 C C . ASP A 1 406 ? 12.645 11.801 -27.984 1.00 94.25 406 ASP A C 1
ATOM 3332 O O . ASP A 1 406 ? 13.807 12.026 -27.629 1.00 94.25 406 ASP A O 1
ATOM 3336 N N . CYS A 1 407 ? 12.271 10.573 -28.351 1.00 93.69 407 CYS A N 1
ATOM 3337 C CA . CYS A 1 407 ? 13.201 9.442 -28.342 1.00 93.69 407 CYS A CA 1
ATOM 3338 C C . CYS A 1 407 ? 14.349 9.586 -29.360 1.00 93.69 407 CYS A C 1
ATOM 3340 O O . CYS A 1 407 ? 15.415 9.005 -29.149 1.00 93.69 407 CYS A O 1
ATOM 3342 N N . PHE A 1 408 ? 14.169 10.378 -30.426 1.00 92.56 408 PHE A N 1
ATOM 3343 C CA . PHE A 1 408 ? 15.222 10.687 -31.398 1.00 92.56 408 PHE A CA 1
ATOM 3344 C C . PHE A 1 408 ? 16.354 11.476 -30.733 1.00 92.56 408 PHE A C 1
ATOM 3346 O O . PHE A 1 408 ? 17.525 11.120 -30.883 1.00 92.56 408 PHE A O 1
ATOM 3353 N N . PHE A 1 409 ? 16.027 12.494 -29.927 1.00 93.06 409 PHE A N 1
ATOM 3354 C CA . PHE A 1 409 ? 17.031 13.225 -29.150 1.00 93.06 409 PHE A CA 1
ATOM 3355 C C . PHE A 1 409 ? 17.873 12.283 -28.279 1.00 93.06 409 PHE A C 1
ATOM 3357 O O . PHE A 1 409 ? 19.100 12.351 -28.317 1.00 93.06 409 PHE A O 1
ATOM 3364 N N . PHE A 1 410 ? 17.236 11.385 -27.520 1.00 93.31 410 PHE A N 1
ATOM 3365 C CA . PHE A 1 410 ? 17.949 10.485 -26.605 1.00 93.31 410 PHE A CA 1
ATOM 3366 C C . PHE A 1 410 ? 18.808 9.436 -27.316 1.00 93.31 410 PHE A C 1
ATOM 3368 O O . PHE A 1 410 ? 19.775 8.976 -26.723 1.00 93.31 410 PHE A O 1
ATOM 3375 N N . TYR A 1 411 ? 18.493 9.081 -28.563 1.00 93.81 411 TYR A N 1
ATOM 3376 C CA . TYR A 1 411 ? 19.318 8.168 -29.355 1.00 93.81 411 TYR A CA 1
ATOM 3377 C C . TYR A 1 411 ? 20.522 8.869 -30.008 1.00 93.81 411 TYR A C 1
ATOM 3379 O O . TYR A 1 411 ? 21.581 8.275 -30.173 1.00 93.81 411 TYR A O 1
ATOM 3387 N N . HIS A 1 412 ? 20.389 10.133 -30.420 1.00 90.19 412 HIS A N 1
ATOM 3388 C CA . HIS A 1 412 ? 21.447 10.823 -31.171 1.00 90.19 412 HIS A CA 1
ATOM 3389 C C . HIS A 1 412 ? 22.335 11.738 -30.320 1.00 90.19 412 HIS A C 1
ATOM 3391 O O . HIS A 1 412 ? 23.459 12.047 -30.726 1.00 90.19 412 HIS A O 1
ATOM 3397 N N . HIS A 1 413 ? 21.860 12.191 -29.158 1.00 91.25 413 HIS A N 1
ATOM 3398 C CA . HIS A 1 413 ? 22.638 13.053 -28.272 1.00 91.25 413 HIS A CA 1
ATOM 3399 C C . HIS A 1 413 ? 23.757 12.271 -27.584 1.00 91.25 413 HIS A C 1
ATOM 3401 O O . HIS A 1 413 ? 23.511 11.332 -26.833 1.00 91.25 413 HIS A O 1
ATOM 3407 N N . ARG A 1 414 ? 25.003 12.710 -27.778 1.00 91.38 414 ARG A N 1
ATOM 3408 C CA . ARG A 1 414 ? 26.162 12.114 -27.107 1.00 91.38 414 ARG A CA 1
ATOM 3409 C C . ARG A 1 414 ? 26.241 12.606 -25.663 1.00 91.38 414 ARG A C 1
ATOM 3411 O O . ARG A 1 414 ? 26.809 13.667 -25.400 1.00 91.38 414 ARG A O 1
ATOM 3418 N N . PHE A 1 415 ? 25.702 11.818 -24.737 1.00 91.69 415 PHE A N 1
ATOM 3419 C CA . PHE A 1 415 ? 25.743 12.119 -23.307 1.00 91.69 415 PHE A CA 1
ATOM 3420 C C . PHE A 1 415 ? 27.175 12.107 -22.765 1.00 91.69 415 PHE A C 1
ATOM 3422 O O . PHE A 1 415 ? 27.946 11.171 -22.963 1.00 91.69 415 PHE A O 1
ATOM 3429 N N . THR A 1 416 ? 27.526 13.163 -22.042 1.00 92.81 416 THR A N 1
ATOM 3430 C CA . THR A 1 416 ? 28.817 13.348 -21.378 1.00 92.81 416 THR A CA 1
ATOM 3431 C C . THR A 1 416 ? 28.601 13.603 -19.894 1.00 92.81 416 THR A C 1
ATOM 3433 O O . THR A 1 416 ? 27.495 13.902 -19.457 1.00 92.81 416 THR A O 1
ATOM 3436 N N . LEU A 1 417 ? 29.670 13.612 -19.093 1.00 90.56 417 LEU A N 1
ATOM 3437 C CA . LEU A 1 417 ? 29.580 13.980 -17.672 1.00 90.56 417 LEU A CA 1
ATOM 3438 C C . LEU A 1 417 ? 28.970 15.370 -17.407 1.00 90.56 417 LEU A C 1
ATOM 3440 O O . LEU A 1 417 ? 28.609 15.645 -16.266 1.00 90.56 417 LEU A O 1
ATOM 3444 N N . ARG A 1 418 ? 28.871 16.261 -18.405 1.00 89.06 418 ARG A N 1
ATOM 3445 C CA . ARG A 1 418 ? 28.199 17.561 -18.243 1.00 89.06 418 ARG A CA 1
ATOM 3446 C C . ARG A 1 418 ? 26.689 17.406 -18.083 1.00 89.06 418 ARG A C 1
ATOM 3448 O O . ARG A 1 418 ? 26.118 18.108 -17.259 1.00 89.06 418 ARG A O 1
ATOM 3455 N N . ASP A 1 419 ? 26.087 16.454 -18.791 1.00 89.44 419 ASP A N 1
ATOM 3456 C CA . ASP A 1 419 ? 24.648 16.167 -18.749 1.00 89.44 419 ASP A CA 1
ATOM 3457 C C . ASP A 1 419 ? 24.207 15.582 -17.389 1.00 89.44 419 ASP A C 1
ATOM 3459 O O . ASP A 1 419 ? 23.039 15.651 -17.012 1.00 89.44 419 ASP A O 1
ATOM 3463 N N . PHE A 1 420 ? 25.165 15.064 -16.612 1.00 88.81 420 PHE A N 1
ATOM 3464 C CA . PHE A 1 420 ? 24.985 14.493 -15.270 1.00 88.81 420 PHE A CA 1
ATOM 3465 C C . PHE A 1 420 ? 25.346 15.476 -14.141 1.00 88.81 420 PHE A C 1
ATOM 3467 O O . PHE A 1 420 ? 25.745 15.069 -13.043 1.00 88.81 420 PHE A O 1
ATOM 3474 N N . LYS A 1 421 ? 25.233 16.781 -14.414 1.00 83.38 421 LYS A N 1
ATOM 3475 C CA . LYS A 1 421 ? 25.442 17.882 -13.462 1.00 83.38 421 LYS A CA 1
ATOM 3476 C C . LYS A 1 421 ? 24.249 18.838 -13.472 1.00 83.38 421 LYS A C 1
ATOM 3478 O O . LYS A 1 421 ? 23.419 18.809 -14.376 1.00 83.38 421 LYS A O 1
ATOM 3483 N N . ARG A 1 422 ? 24.175 19.715 -12.466 1.00 79.50 422 ARG A N 1
ATOM 3484 C CA . ARG A 1 422 ? 23.185 20.803 -12.398 1.00 79.50 422 ARG A CA 1
ATOM 3485 C C . ARG A 1 422 ? 23.909 22.139 -12.501 1.00 79.50 422 ARG A C 1
ATOM 3487 O O . ARG A 1 422 ? 24.719 22.458 -11.633 1.00 79.50 422 ARG A O 1
ATOM 3494 N N . ASN A 1 423 ? 23.650 22.923 -13.550 1.00 74.62 423 ASN A N 1
ATOM 3495 C CA . ASN A 1 423 ? 24.330 24.207 -13.799 1.00 74.62 423 ASN A CA 1
ATOM 3496 C C . ASN A 1 423 ? 25.872 24.087 -13.776 1.00 74.62 423 ASN A C 1
ATOM 3498 O O . ASN A 1 423 ? 26.569 24.943 -13.227 1.00 74.62 423 ASN A O 1
ATOM 3502 N N . GLY A 1 424 ? 26.408 22.967 -14.276 1.00 70.12 424 GLY A N 1
ATOM 3503 C CA . GLY A 1 424 ? 27.843 22.653 -14.241 1.00 70.12 424 GLY A CA 1
ATOM 3504 C C . GLY A 1 424 ? 28.428 22.350 -12.852 1.00 70.12 424 GLY A C 1
ATOM 3505 O O . GLY A 1 424 ? 29.626 22.076 -12.752 1.00 70.12 424 GLY A O 1
ATOM 3506 N N . ARG A 1 425 ? 27.616 22.371 -11.787 1.00 73.88 425 ARG A N 1
ATOM 3507 C CA . ARG A 1 425 ? 28.017 22.043 -10.413 1.00 73.88 425 ARG A CA 1
ATOM 3508 C C . ARG A 1 425 ? 27.708 20.585 -10.090 1.00 73.88 425 ARG A C 1
ATOM 3510 O O . ARG A 1 425 ? 26.791 19.985 -10.652 1.00 73.88 425 ARG A O 1
ATOM 3517 N N . GLU A 1 426 ? 28.497 20.027 -9.177 1.00 75.38 426 GLU A N 1
ATOM 3518 C CA . GLU A 1 426 ? 28.213 18.711 -8.609 1.00 75.38 426 GLU A CA 1
ATOM 3519 C C . GLU A 1 426 ? 26.898 18.731 -7.832 1.00 75.38 426 GLU A C 1
ATOM 3521 O O . GLU A 1 426 ? 26.520 19.753 -7.254 1.00 75.38 426 GLU A O 1
ATOM 3526 N N . ILE A 1 427 ? 26.205 17.594 -7.834 1.00 68.94 427 ILE A N 1
ATOM 3527 C CA . ILE A 1 427 ? 24.998 17.404 -7.031 1.00 68.94 427 ILE A CA 1
ATOM 3528 C C . ILE A 1 427 ? 25.435 17.340 -5.569 1.00 68.94 427 ILE A C 1
ATOM 3530 O O . ILE A 1 427 ? 26.272 16.512 -5.204 1.00 68.94 427 ILE A O 1
ATOM 3534 N N . ILE A 1 428 ? 24.887 18.233 -4.749 1.00 64.31 428 ILE A N 1
ATOM 3535 C CA . ILE A 1 428 ? 25.125 18.284 -3.307 1.00 64.31 428 ILE A CA 1
ATOM 3536 C C . ILE A 1 428 ? 23.790 18.014 -2.609 1.00 64.31 428 ILE A C 1
ATOM 3538 O O . ILE A 1 428 ? 22.728 18.365 -3.124 1.00 64.31 428 ILE A O 1
ATOM 3542 N N . ASP A 1 429 ? 23.890 17.331 -1.475 1.00 57.69 429 ASP A N 1
ATOM 3543 C CA . ASP A 1 429 ? 22.831 16.746 -0.658 1.00 57.69 429 ASP A CA 1
ATOM 3544 C C . ASP A 1 429 ? 21.506 17.545 -0.607 1.00 57.69 429 ASP A C 1
ATOM 3546 O O . ASP A 1 429 ? 21.488 18.751 -0.361 1.00 57.69 429 ASP A O 1
ATOM 3550 N N . GLY A 1 430 ? 20.385 16.840 -0.800 1.00 58.41 430 GLY A N 1
ATOM 3551 C CA . GLY A 1 430 ? 19.018 17.343 -0.601 1.00 58.41 430 GLY A CA 1
ATOM 3552 C C . GLY A 1 430 ? 18.215 17.676 -1.865 1.00 58.41 430 GLY A C 1
ATOM 3553 O O . GLY A 1 430 ? 16.996 17.534 -1.838 1.00 58.41 430 GLY A O 1
ATOM 3554 N N . GLU A 1 431 ? 18.856 18.037 -2.983 1.00 61.69 431 GLU A N 1
ATOM 3555 C CA . GLU A 1 431 ? 18.167 18.303 -4.260 1.00 61.69 431 GLU A CA 1
ATOM 3556 C C . GLU A 1 431 ? 18.860 17.625 -5.447 1.00 61.69 431 GLU A C 1
ATOM 3558 O O . GLU A 1 431 ? 19.567 18.245 -6.249 1.00 61.69 431 GLU A O 1
ATOM 3563 N N . VAL A 1 432 ? 18.617 16.324 -5.577 1.00 66.06 432 VAL A N 1
ATOM 3564 C CA . VAL A 1 432 ? 19.081 15.517 -6.703 1.00 66.06 432 VAL A CA 1
ATOM 3565 C C . VAL A 1 432 ? 18.218 15.840 -7.924 1.00 66.06 432 VAL A C 1
ATOM 3567 O O . VAL A 1 432 ? 17.180 15.229 -8.139 1.00 66.06 432 VAL A O 1
ATOM 3570 N N . LYS A 1 433 ? 18.608 16.865 -8.684 1.00 77.62 433 LYS A N 1
ATOM 3571 C CA . LYS A 1 433 ? 17.993 17.242 -9.965 1.00 77.62 433 LYS A CA 1
ATOM 3572 C C . LYS A 1 433 ? 19.087 17.465 -10.991 1.00 77.62 433 LYS A C 1
ATOM 3574 O O . LYS A 1 433 ? 19.997 18.256 -10.742 1.00 77.62 433 LYS A O 1
ATOM 3579 N N . LEU A 1 434 ? 19.005 16.778 -12.122 1.00 83.69 434 LEU A N 1
ATOM 3580 C CA . LEU A 1 434 ? 19.884 17.039 -13.258 1.00 83.69 434 LEU A CA 1
ATOM 3581 C C . LEU A 1 434 ? 19.360 18.218 -14.079 1.00 83.69 434 LEU A C 1
ATOM 3583 O O . LEU A 1 434 ? 18.213 18.634 -13.926 1.00 83.69 434 LEU A O 1
ATOM 3587 N N . GLU A 1 435 ? 20.213 18.771 -14.943 1.00 83.44 435 GLU A N 1
ATOM 3588 C CA . GLU A 1 435 ? 19.796 19.800 -15.905 1.00 83.44 435 GLU A CA 1
ATOM 3589 C C . GLU A 1 435 ? 18.710 19.286 -16.860 1.00 83.44 435 GLU A C 1
ATOM 3591 O O . GLU A 1 435 ? 17.831 20.049 -17.241 1.00 83.44 435 GLU A O 1
ATOM 3596 N N . ASN A 1 436 ? 18.735 17.989 -17.182 1.00 84.19 436 ASN A N 1
ATOM 3597 C CA . ASN A 1 436 ? 17.637 17.285 -17.836 1.00 84.19 436 ASN A CA 1
ATOM 3598 C C . ASN A 1 436 ? 16.799 16.544 -16.772 1.00 84.19 436 ASN A C 1
ATOM 3600 O O . ASN A 1 436 ? 17.247 15.501 -16.281 1.00 84.19 436 ASN A O 1
ATOM 3604 N N . PRO A 1 437 ? 15.594 17.032 -16.419 1.00 82.81 437 PRO A N 1
ATOM 3605 C CA . PRO A 1 437 ? 14.661 16.359 -15.522 1.00 82.81 437 PRO A CA 1
ATOM 3606 C C . PRO A 1 437 ? 14.454 14.883 -15.858 1.00 82.81 437 PRO A C 1
ATOM 3608 O O . PRO A 1 437 ? 14.520 14.062 -14.952 1.00 82.81 437 PRO A O 1
ATOM 3611 N N . GLY A 1 438 ? 14.339 14.525 -17.143 1.00 82.44 438 GLY A N 1
ATOM 3612 C CA . GLY A 1 438 ? 14.139 13.142 -17.594 1.00 82.44 438 GLY A CA 1
ATOM 3613 C C . GLY A 1 438 ? 15.249 12.170 -17.199 1.00 82.44 438 GLY A C 1
ATOM 3614 O O . GLY A 1 438 ? 14.995 10.981 -17.061 1.00 82.44 438 GLY A O 1
ATOM 3615 N N . LEU A 1 439 ? 16.468 12.662 -16.963 1.00 89.12 439 LEU A N 1
ATOM 3616 C CA . LEU A 1 439 ? 17.589 11.838 -16.505 1.00 89.12 439 LEU A CA 1
ATOM 3617 C C . LEU A 1 439 ? 17.743 11.819 -14.984 1.00 89.12 439 LEU A C 1
ATOM 3619 O O . LEU A 1 439 ? 18.574 11.073 -14.470 1.00 89.12 439 LEU A O 1
ATOM 3623 N N . THR A 1 440 ? 16.979 12.633 -14.253 1.00 88.38 440 THR A N 1
ATOM 3624 C CA . THR A 1 440 ? 17.115 12.759 -12.794 1.00 88.38 440 THR A CA 1
ATOM 3625 C C . THR A 1 440 ? 16.883 11.424 -12.086 1.00 88.38 440 THR A C 1
ATOM 3627 O O . THR A 1 440 ? 17.565 11.130 -11.106 1.00 88.38 440 THR A O 1
ATOM 3630 N N . ASP A 1 441 ? 16.024 10.570 -12.642 1.00 88.25 441 ASP A N 1
ATOM 3631 C CA . ASP A 1 441 ? 15.748 9.238 -12.103 1.00 88.25 441 ASP A CA 1
ATOM 3632 C C . ASP A 1 441 ? 16.952 8.291 -12.115 1.00 88.25 441 ASP A C 1
ATOM 3634 O O . ASP A 1 441 ? 17.030 7.384 -11.284 1.00 88.25 441 ASP A O 1
ATOM 3638 N N . LEU A 1 442 ? 17.948 8.538 -12.975 1.00 91.44 442 LEU A N 1
ATOM 3639 C CA . LEU A 1 442 ? 19.211 7.796 -12.947 1.00 91.44 442 LEU A CA 1
ATOM 3640 C C . LEU A 1 442 ? 19.916 7.947 -11.599 1.00 91.44 442 LEU A C 1
ATOM 3642 O O . LEU A 1 442 ? 20.597 7.029 -11.152 1.00 91.44 442 LEU A O 1
ATOM 3646 N N . CYS A 1 443 ? 19.740 9.085 -10.927 1.00 89.00 443 CYS A N 1
ATOM 3647 C CA . CYS A 1 443 ? 20.343 9.319 -9.627 1.00 89.00 443 CYS A CA 1
ATOM 3648 C C . CYS A 1 443 ? 19.705 8.471 -8.519 1.00 89.00 443 CYS A C 1
ATOM 3650 O O . CYS A 1 443 ? 20.408 8.062 -7.599 1.00 89.00 443 CYS A O 1
ATOM 3652 N N . PHE A 1 444 ? 18.400 8.196 -8.599 1.00 88.44 444 PHE A N 1
ATOM 3653 C CA . PHE A 1 444 ? 17.674 7.409 -7.593 1.00 88.44 444 PHE A CA 1
ATOM 3654 C C . PHE A 1 444 ? 17.860 5.897 -7.759 1.00 88.44 444 PHE A C 1
ATOM 3656 O O . PHE A 1 444 ? 17.544 5.137 -6.845 1.00 88.44 444 PHE A O 1
ATOM 3663 N N . HIS A 1 445 ? 18.338 5.458 -8.924 1.00 92.38 445 HIS A N 1
ATOM 3664 C CA . HIS A 1 445 ? 18.376 4.042 -9.290 1.00 92.38 445 HIS A CA 1
ATOM 3665 C C . HIS A 1 445 ? 19.725 3.572 -9.845 1.00 92.38 445 HIS A C 1
ATOM 3667 O O . HIS A 1 445 ? 19.813 2.490 -10.440 1.00 92.38 445 HIS A O 1
ATOM 3673 N N . MET A 1 446 ? 20.781 4.377 -9.687 1.00 95.25 446 MET A N 1
ATOM 3674 C CA . MET A 1 446 ? 22.087 4.110 -10.292 1.00 95.25 446 MET A CA 1
ATOM 3675 C C . MET A 1 446 ? 22.637 2.735 -9.907 1.00 95.25 446 MET A C 1
ATOM 3677 O O . MET A 1 446 ? 23.276 2.076 -10.714 1.00 95.25 446 MET A O 1
ATOM 3681 N N . GLU A 1 447 ? 22.387 2.272 -8.693 1.00 94.94 447 GLU A N 1
ATOM 3682 C CA . GLU A 1 447 ? 22.837 0.974 -8.207 1.00 94.94 447 GLU A CA 1
ATOM 3683 C C . GLU A 1 447 ? 22.215 -0.190 -8.991 1.00 94.94 447 GLU A C 1
ATOM 3685 O O . GLU A 1 447 ? 22.917 -1.118 -9.392 1.00 94.94 447 GLU A O 1
ATOM 3690 N N . LYS A 1 448 ? 20.920 -0.099 -9.311 1.00 95.31 448 LYS A N 1
ATOM 3691 C CA . LYS A 1 448 ? 20.212 -1.101 -10.121 1.00 95.31 448 LYS A CA 1
ATOM 3692 C C . LYS A 1 448 ? 20.659 -1.036 -11.575 1.00 95.31 448 LYS A C 1
ATOM 3694 O O . LYS A 1 448 ? 20.974 -2.067 -12.165 1.00 95.31 448 LYS A O 1
ATOM 3699 N N . ILE A 1 449 ? 20.771 0.176 -12.119 1.00 97.81 449 ILE A N 1
ATOM 3700 C CA . ILE A 1 449 ? 21.258 0.414 -13.484 1.00 97.81 449 ILE A CA 1
ATOM 3701 C C . ILE A 1 449 ? 22.682 -0.124 -13.647 1.00 97.81 449 ILE A C 1
ATOM 3703 O O . ILE A 1 449 ? 22.973 -0.834 -14.607 1.00 97.81 449 ILE A O 1
ATOM 3707 N N . ALA A 1 450 ? 23.570 0.152 -12.689 1.00 97.94 450 ALA A N 1
ATOM 3708 C CA . ALA A 1 450 ? 24.948 -0.318 -12.713 1.00 97.94 450 ALA A CA 1
ATOM 3709 C C . ALA A 1 450 ? 25.026 -1.847 -12.704 1.00 97.94 450 ALA A C 1
ATOM 3711 O O . ALA A 1 450 ? 25.826 -2.418 -13.442 1.00 97.94 450 ALA A O 1
ATOM 3712 N N . LEU A 1 451 ? 24.182 -2.521 -11.924 1.00 97.19 451 LEU A N 1
ATOM 3713 C CA . LEU A 1 451 ? 24.115 -3.979 -11.921 1.00 97.19 451 LEU A CA 1
ATOM 3714 C C . LEU A 1 451 ? 23.522 -4.551 -13.219 1.00 97.19 451 LEU A C 1
ATOM 3716 O O . LEU A 1 451 ? 24.008 -5.567 -13.710 1.00 97.19 451 LEU A O 1
ATOM 3720 N N . ASN A 1 452 ? 22.489 -3.927 -13.789 1.00 97.88 452 ASN A N 1
ATOM 3721 C CA . ASN A 1 452 ? 21.843 -4.393 -15.022 1.00 97.88 452 ASN A CA 1
ATOM 3722 C C . ASN A 1 452 ? 22.733 -4.225 -16.258 1.00 97.88 452 ASN A C 1
ATOM 3724 O O . ASN A 1 452 ? 22.785 -5.108 -17.112 1.00 97.88 452 ASN A O 1
ATOM 3728 N N . LEU A 1 453 ? 23.487 -3.127 -16.321 1.00 97.44 453 LEU A N 1
ATOM 3729 C CA . LEU A 1 453 ? 24.434 -2.841 -17.399 1.00 97.44 453 LEU A CA 1
ATOM 3730 C C . LEU A 1 453 ? 25.825 -3.462 -17.170 1.00 97.44 453 LEU A C 1
ATOM 3732 O O . LEU A 1 453 ? 26.727 -3.257 -17.983 1.00 97.44 453 LEU A O 1
ATOM 3736 N N . ASN A 1 454 ? 26.010 -4.227 -16.087 1.00 97.06 454 ASN A N 1
ATOM 3737 C CA . ASN A 1 454 ? 27.285 -4.832 -15.683 1.00 97.06 454 ASN A CA 1
ATOM 3738 C C . ASN A 1 454 ? 28.430 -3.811 -15.494 1.00 97.06 454 ASN A C 1
ATOM 3740 O O . ASN A 1 454 ? 29.585 -4.081 -15.820 1.00 97.06 454 ASN A O 1
ATOM 3744 N N . LEU A 1 455 ? 28.121 -2.629 -14.955 1.00 97.62 455 LEU A N 1
ATOM 3745 C CA . LEU A 1 455 ? 29.097 -1.593 -14.584 1.00 97.62 455 LEU A CA 1
ATOM 3746 C C . LEU A 1 455 ? 29.754 -1.859 -13.220 1.00 97.62 455 LEU A C 1
ATOM 3748 O O . LEU A 1 455 ? 30.747 -1.214 -12.875 1.00 97.62 455 LEU A O 1
ATOM 3752 N N . THR A 1 456 ? 29.178 -2.764 -12.428 1.00 97.50 456 THR A N 1
ATOM 3753 C CA . THR A 1 456 ? 29.649 -3.164 -11.098 1.00 97.50 456 THR A CA 1
ATOM 3754 C C . THR A 1 456 ? 29.205 -4.594 -10.772 1.00 97.50 456 THR A C 1
ATOM 3756 O O . THR A 1 456 ? 28.431 -5.200 -11.514 1.00 97.50 456 THR A O 1
ATOM 3759 N N . THR A 1 457 ? 29.692 -5.133 -9.655 1.00 96.50 457 THR A N 1
ATOM 3760 C CA . THR A 1 457 ? 29.277 -6.428 -9.099 1.00 96.50 457 THR A CA 1
ATOM 3761 C C . THR A 1 457 ? 28.496 -6.221 -7.797 1.00 96.50 457 THR A C 1
ATOM 3763 O O . THR A 1 457 ? 28.693 -5.197 -7.138 1.00 96.50 457 THR A O 1
ATOM 3766 N N . PRO A 1 458 ? 27.645 -7.179 -7.376 1.00 94.38 458 PRO A N 1
ATOM 3767 C CA . PRO A 1 458 ? 26.968 -7.100 -6.080 1.00 94.38 458 PRO A CA 1
ATOM 3768 C C . PRO A 1 458 ? 27.941 -6.894 -4.909 1.00 94.38 458 PRO A C 1
ATOM 3770 O O . PRO A 1 458 ? 27.663 -6.099 -4.016 1.00 94.38 458 PRO A O 1
ATOM 3773 N N . ASP A 1 459 ? 29.110 -7.539 -4.947 1.00 95.38 459 ASP A N 1
ATOM 3774 C CA . ASP A 1 459 ? 30.123 -7.425 -3.893 1.00 95.38 459 ASP A CA 1
ATOM 3775 C C . ASP A 1 459 ? 30.748 -6.025 -3.827 1.00 95.38 459 ASP A C 1
ATOM 3777 O O . ASP A 1 459 ? 30.894 -5.462 -2.740 1.00 95.38 459 ASP A O 1
ATOM 3781 N N . GLU A 1 460 ? 31.089 -5.434 -4.978 1.00 96.25 460 GLU A N 1
ATOM 3782 C CA . GLU A 1 460 ? 31.614 -4.063 -5.048 1.00 96.25 460 GLU A CA 1
ATOM 3783 C C . GLU A 1 460 ? 30.574 -3.057 -4.532 1.00 96.25 460 GLU A C 1
ATOM 3785 O O . GLU A 1 460 ? 30.895 -2.200 -3.707 1.00 96.25 460 GLU A O 1
ATOM 3790 N N . LEU A 1 461 ? 29.316 -3.205 -4.955 1.00 95.00 461 LEU A N 1
ATOM 3791 C CA . LEU A 1 461 ? 28.207 -2.348 -4.540 1.00 95.00 461 LEU A CA 1
ATOM 3792 C C . LEU A 1 461 ? 27.950 -2.438 -3.033 1.00 95.00 461 LEU A C 1
ATOM 3794 O O . LEU A 1 461 ? 27.838 -1.408 -2.367 1.00 95.00 461 LEU A O 1
ATOM 3798 N N . MET A 1 462 ? 27.908 -3.649 -2.472 1.00 93.38 462 MET A N 1
ATOM 3799 C CA . MET A 1 462 ? 27.692 -3.841 -1.036 1.00 93.38 462 MET A CA 1
ATOM 3800 C C . MET A 1 462 ? 28.885 -3.382 -0.200 1.00 93.38 462 MET A C 1
ATOM 3802 O O . MET A 1 462 ? 28.693 -2.879 0.907 1.00 93.38 462 MET A O 1
ATOM 3806 N N . THR A 1 463 ? 30.109 -3.510 -0.718 1.00 95.69 463 THR A N 1
ATOM 3807 C CA . THR A 1 463 ? 31.305 -2.956 -0.069 1.00 95.69 463 THR A CA 1
ATOM 3808 C C . THR A 1 463 ? 31.225 -1.433 -0.008 1.00 95.69 463 THR A C 1
ATOM 3810 O O . THR A 1 463 ? 31.445 -0.855 1.055 1.00 95.69 463 THR A O 1
ATOM 3813 N N . LEU A 1 464 ? 30.837 -0.790 -1.115 1.00 95.44 464 LEU A N 1
ATOM 3814 C CA . LEU A 1 464 ? 30.642 0.656 -1.174 1.00 95.44 464 LEU A CA 1
ATOM 3815 C C . LEU A 1 464 ? 29.552 1.110 -0.192 1.00 95.44 464 LEU A C 1
ATOM 3817 O O . LEU A 1 464 ? 29.795 2.002 0.616 1.00 95.44 464 LEU A O 1
ATOM 3821 N N . TYR A 1 465 ? 28.393 0.448 -0.197 1.00 94.19 465 TYR A N 1
ATOM 3822 C CA . TYR A 1 465 ? 27.280 0.761 0.703 1.00 94.19 465 TYR A CA 1
ATOM 3823 C C . TYR A 1 465 ? 27.663 0.652 2.185 1.00 94.19 465 TYR A C 1
ATOM 3825 O O . TYR A 1 465 ? 27.386 1.556 2.967 1.00 94.19 465 TYR A O 1
ATOM 3833 N N . ARG A 1 466 ? 28.351 -0.428 2.576 1.00 94.25 466 ARG A N 1
ATOM 3834 C CA . ARG A 1 466 ? 28.777 -0.652 3.970 1.00 94.25 466 ARG A CA 1
ATOM 3835 C C . ARG A 1 466 ? 29.874 0.306 4.429 1.00 94.25 466 ARG A C 1
ATOM 3837 O O . ARG A 1 466 ? 30.031 0.500 5.631 1.00 94.25 466 ARG A O 1
ATOM 3844 N N . SER A 1 467 ? 30.638 0.875 3.497 1.00 94.81 467 SER A N 1
ATOM 3845 C CA . SER A 1 467 ? 31.711 1.825 3.808 1.00 94.81 467 SER A CA 1
ATOM 3846 C C . SER A 1 467 ? 31.219 3.239 4.136 1.00 94.81 467 SER A C 1
ATOM 3848 O O . SER A 1 467 ? 32.000 4.036 4.651 1.00 94.81 467 SER A O 1
ATOM 3850 N N . ASP A 1 468 ? 29.943 3.546 3.877 1.00 94.44 468 ASP A N 1
ATOM 3851 C CA . ASP A 1 468 ? 29.347 4.861 4.111 1.00 94.44 468 ASP A CA 1
ATOM 3852 C C . ASP A 1 468 ? 28.203 4.761 5.135 1.00 94.44 468 ASP A C 1
ATOM 3854 O O . ASP A 1 468 ? 27.142 4.186 4.876 1.00 94.44 468 ASP A O 1
ATOM 3858 N N . GLU A 1 469 ? 28.427 5.293 6.338 1.00 93.38 469 GLU A N 1
ATOM 3859 C CA . GLU A 1 469 ? 27.440 5.262 7.425 1.00 93.38 469 GLU A CA 1
ATOM 3860 C C . GLU A 1 469 ? 26.200 6.114 7.109 1.00 93.38 469 GLU A C 1
ATOM 3862 O O . GLU A 1 469 ? 25.080 5.740 7.458 1.00 93.38 469 GLU A O 1
ATOM 3867 N N . LEU A 1 470 ? 26.363 7.245 6.413 1.00 90.50 470 LEU A N 1
ATOM 3868 C CA . LEU A 1 470 ? 25.245 8.135 6.095 1.00 90.50 470 LEU A CA 1
ATOM 3869 C C . LEU A 1 470 ? 24.334 7.521 5.035 1.00 90.50 470 LEU A C 1
ATOM 3871 O O . LEU A 1 470 ? 23.115 7.631 5.154 1.00 90.50 470 LEU A O 1
ATOM 3875 N N . ALA A 1 471 ? 24.892 6.829 4.042 1.00 89.69 471 ALA A N 1
ATOM 3876 C CA . ALA A 1 471 ? 24.119 6.076 3.057 1.00 89.69 471 ALA A CA 1
ATOM 3877 C C . ALA A 1 471 ? 23.285 4.951 3.696 1.00 89.69 471 ALA A C 1
ATOM 3879 O O . ALA A 1 471 ? 22.204 4.618 3.202 1.00 89.69 471 ALA A O 1
ATOM 3880 N N . GLN A 1 472 ? 23.749 4.378 4.809 1.00 90.25 472 GLN A N 1
ATOM 3881 C CA . GLN A 1 472 ? 22.997 3.361 5.547 1.00 90.25 472 GLN A CA 1
ATOM 3882 C C . GLN A 1 472 ? 21.799 3.943 6.305 1.00 90.25 472 GLN A C 1
ATOM 3884 O O . GLN A 1 472 ? 20.796 3.254 6.473 1.00 90.25 472 GLN A O 1
ATOM 3889 N N . ILE A 1 473 ? 21.870 5.212 6.712 1.00 87.44 473 ILE A N 1
ATOM 3890 C CA . ILE A 1 473 ? 20.829 5.879 7.508 1.00 87.44 473 ILE A CA 1
ATOM 3891 C C . ILE A 1 473 ? 19.859 6.671 6.614 1.00 87.44 473 ILE A C 1
ATOM 3893 O O . ILE A 1 473 ? 18.659 6.704 6.880 1.00 87.44 473 ILE A O 1
ATOM 3897 N N . ARG A 1 474 ? 20.349 7.321 5.548 1.00 87.94 474 ARG A N 1
ATOM 3898 C CA . ARG A 1 474 ? 19.575 8.263 4.725 1.00 87.94 474 ARG A CA 1
ATOM 3899 C C . ARG A 1 474 ? 19.585 7.879 3.246 1.00 87.94 474 ARG A C 1
ATOM 3901 O O . ARG A 1 474 ? 20.627 7.884 2.591 1.00 87.94 474 ARG A O 1
ATOM 3908 N N . SER A 1 475 ? 18.392 7.668 2.688 1.00 87.62 475 SER A N 1
ATOM 3909 C CA . SER A 1 475 ? 18.189 7.325 1.271 1.00 87.62 475 SER A CA 1
ATOM 3910 C C . SER A 1 475 ? 18.810 8.345 0.309 1.00 87.62 475 SER A C 1
ATOM 3912 O O . SER A 1 475 ? 19.489 7.954 -0.634 1.00 87.62 475 SER A O 1
ATOM 3914 N N . ALA A 1 476 ? 18.681 9.649 0.580 1.00 86.69 476 ALA A N 1
ATOM 3915 C CA . ALA A 1 476 ? 19.296 10.699 -0.242 1.00 86.69 476 ALA A CA 1
ATOM 3916 C C . ALA A 1 476 ? 20.829 10.566 -0.342 1.00 86.69 476 ALA A C 1
ATOM 3918 O O . ALA A 1 476 ? 21.389 10.673 -1.434 1.00 86.69 476 ALA A O 1
ATOM 3919 N N . SER A 1 477 ? 21.497 10.275 0.779 1.00 88.81 477 SER A N 1
ATOM 3920 C CA . SER A 1 477 ? 22.947 10.056 0.821 1.00 88.81 477 SER A CA 1
ATOM 3921 C C . SER A 1 477 ? 23.339 8.792 0.051 1.00 88.81 477 SER A C 1
ATOM 3923 O O . SER A 1 477 ? 24.329 8.794 -0.676 1.00 88.81 477 SER A O 1
ATOM 3925 N N . ARG A 1 478 ? 22.515 7.740 0.123 1.00 90.62 478 ARG A N 1
ATOM 3926 C CA . ARG A 1 478 ? 22.705 6.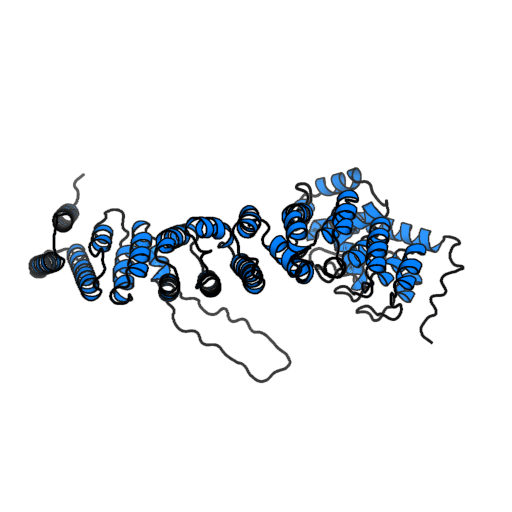499 -0.641 1.00 90.62 478 ARG A CA 1
ATOM 3927 C C . ARG A 1 478 ? 22.591 6.702 -2.151 1.00 90.62 478 ARG A C 1
ATOM 3929 O O . ARG A 1 478 ? 23.456 6.241 -2.891 1.00 90.62 478 ARG A O 1
ATOM 3936 N N . PHE A 1 479 ? 21.561 7.412 -2.607 1.00 89.75 479 PHE A N 1
ATOM 3937 C CA . PHE A 1 479 ? 21.388 7.745 -4.023 1.00 89.75 479 PHE A CA 1
ATOM 3938 C C . PHE A 1 479 ? 22.585 8.535 -4.553 1.00 89.75 479 PHE A C 1
ATOM 3940 O O . PHE A 1 479 ? 23.151 8.203 -5.593 1.00 89.75 479 PHE A O 1
ATOM 3947 N N . GLN A 1 480 ? 23.037 9.532 -3.789 1.00 89.25 480 GLN A N 1
ATOM 3948 C CA . GLN A 1 480 ? 24.211 10.320 -4.146 1.00 89.25 480 GLN A CA 1
ATOM 3949 C C . GLN A 1 480 ? 25.484 9.462 -4.218 1.00 89.25 480 GLN A C 1
ATOM 3951 O O . GLN A 1 480 ? 26.235 9.585 -5.186 1.00 89.25 480 GLN A O 1
ATOM 3956 N N . LEU A 1 481 ? 25.710 8.578 -3.240 1.00 92.19 481 LEU A N 1
ATOM 3957 C CA . LEU A 1 481 ? 26.860 7.672 -3.205 1.00 92.19 481 LEU A CA 1
ATOM 3958 C C . LEU A 1 481 ? 26.949 6.830 -4.484 1.00 92.19 481 LEU A C 1
ATOM 3960 O O . LEU A 1 481 ? 27.967 6.858 -5.177 1.00 92.19 481 LEU A O 1
ATOM 3964 N N . PHE A 1 482 ? 25.872 6.120 -4.826 1.00 93.94 482 PHE A N 1
ATOM 3965 C CA . PHE A 1 482 ? 25.859 5.250 -6.001 1.00 93.94 482 PHE A CA 1
ATOM 3966 C C . PHE A 1 482 ? 25.925 6.036 -7.310 1.00 93.94 482 PHE A C 1
ATOM 3968 O O . PHE A 1 482 ? 26.682 5.662 -8.210 1.00 93.94 482 PHE A O 1
ATOM 3975 N N . PHE A 1 483 ? 25.196 7.150 -7.413 1.00 92.94 483 PHE A N 1
ATOM 3976 C CA . PHE A 1 483 ? 25.232 8.000 -8.599 1.00 92.94 483 PHE A CA 1
ATOM 3977 C C . PHE A 1 483 ? 26.643 8.518 -8.893 1.00 92.94 483 PHE A C 1
ATOM 3979 O O . PHE A 1 483 ? 27.145 8.367 -10.008 1.00 92.94 483 PHE A O 1
ATOM 3986 N N . LEU A 1 484 ? 27.319 9.084 -7.889 1.00 91.06 484 LEU A N 1
ATOM 3987 C CA . LEU A 1 484 ? 28.673 9.609 -8.054 1.00 91.06 484 LEU A CA 1
ATOM 3988 C C . LEU A 1 484 ? 29.686 8.505 -8.373 1.00 91.06 484 LEU A C 1
ATOM 3990 O O . LEU A 1 484 ? 30.578 8.736 -9.192 1.00 91.06 484 LEU A O 1
ATOM 3994 N N . ALA A 1 485 ? 29.534 7.320 -7.775 1.00 94.62 485 ALA A N 1
ATOM 3995 C CA . ALA A 1 485 ? 30.436 6.193 -7.989 1.00 94.62 485 ALA A CA 1
ATOM 3996 C C . ALA A 1 485 ? 30.366 5.626 -9.417 1.00 94.62 485 ALA A C 1
ATOM 3998 O O . ALA A 1 485 ? 31.399 5.262 -9.984 1.00 94.62 485 ALA A O 1
ATOM 3999 N N . PHE A 1 486 ? 29.171 5.561 -10.016 1.00 96.62 486 PHE A N 1
ATOM 4000 C CA . PHE A 1 486 ? 28.966 4.810 -11.259 1.00 96.62 486 PHE A CA 1
ATOM 4001 C C . PHE A 1 486 ? 28.659 5.656 -12.501 1.00 96.62 486 PHE A C 1
ATOM 4003 O O . PHE A 1 486 ? 28.823 5.147 -13.610 1.00 96.62 486 PHE A O 1
ATOM 4010 N N . ARG A 1 487 ? 28.303 6.943 -12.381 1.00 94.50 487 ARG A N 1
ATOM 4011 C CA . ARG A 1 487 ? 27.960 7.786 -13.550 1.00 94.50 487 ARG A CA 1
ATOM 4012 C C . ARG A 1 487 ? 29.070 7.893 -14.602 1.00 94.50 487 ARG A C 1
ATOM 4014 O O . ARG A 1 487 ? 28.774 7.944 -15.789 1.00 94.50 487 ARG A O 1
ATOM 4021 N N . THR A 1 488 ? 30.345 7.891 -14.201 1.00 95.50 488 THR A N 1
ATOM 4022 C CA . THR A 1 488 ? 31.464 7.909 -15.163 1.00 95.50 488 THR A CA 1
ATOM 4023 C C . THR A 1 488 ? 31.515 6.606 -15.953 1.00 95.50 488 THR A C 1
ATOM 4025 O O . THR A 1 488 ? 31.625 6.641 -17.172 1.00 95.50 488 THR A O 1
ATOM 4028 N N . ARG A 1 489 ? 31.325 5.461 -15.280 1.00 97.44 489 ARG A N 1
ATOM 4029 C CA . ARG A 1 489 ? 31.243 4.152 -15.947 1.00 97.44 489 ARG A CA 1
ATOM 4030 C C . ARG A 1 489 ? 30.043 4.082 -16.890 1.00 97.44 489 ARG A C 1
ATOM 4032 O O . ARG A 1 489 ? 30.154 3.473 -17.945 1.00 97.44 489 ARG A O 1
ATOM 4039 N N . LEU A 1 490 ? 28.921 4.710 -16.525 1.00 97.12 490 LEU A N 1
ATOM 4040 C CA . LEU A 1 490 ? 27.747 4.814 -17.391 1.00 97.12 490 LEU A CA 1
ATOM 4041 C C . LEU A 1 490 ? 28.054 5.628 -18.657 1.00 97.12 490 LEU A C 1
ATOM 4043 O O . LEU A 1 490 ? 27.732 5.170 -19.746 1.00 97.12 490 LEU A O 1
ATOM 4047 N N . VAL A 1 491 ? 28.708 6.787 -18.538 1.00 95.88 491 VAL A N 1
ATOM 4048 C CA . VAL A 1 491 ? 29.116 7.600 -19.701 1.00 95.88 491 VAL A CA 1
ATOM 4049 C C . VAL A 1 491 ? 30.062 6.822 -20.618 1.00 95.88 491 VAL A C 1
ATOM 4051 O O . VAL A 1 491 ? 29.812 6.745 -21.818 1.00 95.88 491 VAL A O 1
ATOM 4054 N N . ASP A 1 492 ? 31.091 6.181 -20.058 1.00 95.94 492 ASP A N 1
ATOM 4055 C CA . ASP A 1 492 ? 32.032 5.359 -20.832 1.00 95.94 492 ASP A CA 1
ATOM 4056 C C . ASP A 1 492 ? 31.324 4.176 -21.518 1.00 95.94 492 ASP A C 1
ATOM 4058 O O . ASP A 1 492 ? 31.705 3.742 -22.607 1.00 95.94 492 ASP A O 1
ATOM 4062 N N . TRP A 1 493 ? 30.297 3.619 -20.870 1.00 96.62 493 TRP A N 1
ATOM 4063 C CA . TRP A 1 493 ? 29.477 2.550 -21.429 1.00 96.62 493 TRP A CA 1
ATOM 4064 C C . TRP A 1 493 ? 28.603 3.050 -22.586 1.00 96.62 493 TRP A C 1
ATOM 4066 O O . TRP A 1 493 ? 28.585 2.403 -23.631 1.00 96.62 493 TRP A O 1
ATOM 4076 N N . LEU A 1 494 ? 27.947 4.206 -22.438 1.00 95.06 494 LEU A N 1
ATOM 4077 C CA . LEU A 1 494 ? 27.128 4.838 -23.481 1.00 95.06 494 LEU A CA 1
ATOM 4078 C C . LEU A 1 494 ? 27.967 5.193 -24.716 1.00 95.06 494 LEU A C 1
ATOM 4080 O O . LEU A 1 494 ? 27.563 4.926 -25.847 1.00 95.06 494 LEU A O 1
ATOM 4084 N N . GLU A 1 495 ? 29.176 5.723 -24.515 1.00 91.88 495 GLU A N 1
ATOM 4085 C CA . GLU A 1 495 ? 30.098 6.042 -25.608 1.00 91.88 495 GLU A CA 1
ATOM 4086 C C . GLU A 1 495 ? 30.483 4.800 -26.427 1.00 91.88 495 GLU A C 1
ATOM 4088 O O . GLU A 1 495 ? 30.555 4.859 -27.657 1.00 91.88 495 GLU A O 1
ATOM 4093 N N . LYS A 1 496 ? 30.672 3.651 -25.765 1.00 92.06 496 LYS A N 1
ATOM 4094 C CA . LYS A 1 496 ? 30.945 2.377 -26.446 1.00 92.06 496 LYS A CA 1
ATOM 4095 C C . LYS A 1 496 ? 29.758 1.884 -27.267 1.00 92.06 496 LYS A C 1
ATOM 4097 O O . LYS A 1 496 ? 29.990 1.313 -28.330 1.00 92.06 496 LYS A O 1
ATOM 4102 N N . GLN A 1 497 ? 28.523 2.106 -26.810 1.00 86.94 497 GLN A N 1
ATOM 4103 C CA . GLN A 1 497 ? 27.339 1.741 -27.595 1.00 86.94 497 GLN A CA 1
ATOM 4104 C C . GLN A 1 497 ? 27.260 2.577 -28.879 1.00 86.94 497 GLN A C 1
ATOM 4106 O O . GLN A 1 497 ? 27.144 2.017 -29.970 1.00 86.94 497 GLN A O 1
ATOM 4111 N N . HIS A 1 498 ? 27.456 3.897 -28.765 1.00 71.94 498 HIS A N 1
ATOM 4112 C CA . HIS A 1 498 ? 27.500 4.819 -29.905 1.00 71.94 498 HIS A CA 1
ATOM 4113 C C . HIS A 1 498 ? 28.574 4.468 -30.947 1.00 71.94 498 HIS A C 1
ATOM 4115 O O . HIS A 1 498 ? 28.366 4.712 -32.134 1.00 71.94 498 HIS A O 1
ATOM 4121 N N . GLY A 1 499 ? 29.731 3.954 -30.517 1.00 61.69 499 GLY A N 1
ATOM 4122 C CA . GLY A 1 499 ? 30.868 3.631 -31.386 1.00 61.69 499 GLY A CA 1
ATOM 4123 C C . GLY A 1 499 ? 30.795 2.275 -32.098 1.00 61.69 499 GLY A C 1
ATOM 4124 O O . GLY A 1 499 ? 31.701 1.961 -32.869 1.00 61.69 499 GLY A O 1
ATOM 4125 N N . SER A 1 500 ? 29.767 1.459 -31.843 1.00 56.66 500 SER A N 1
ATOM 4126 C CA . SER A 1 500 ? 29.588 0.169 -32.520 1.00 56.66 500 SER A CA 1
ATOM 4127 C C . S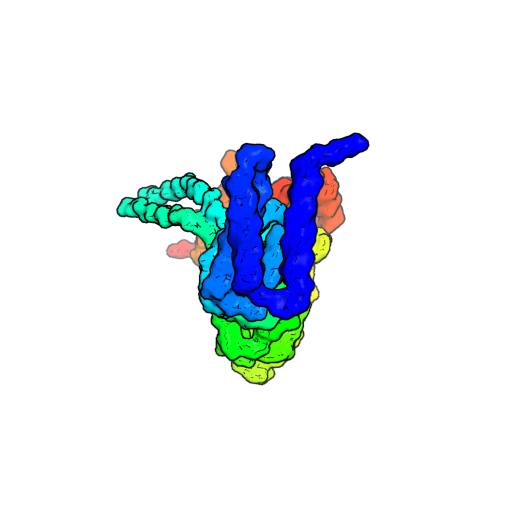ER A 1 500 ? 29.004 0.353 -33.934 1.00 56.66 500 SER A C 1
ATOM 4129 O O . SER A 1 500 ? 28.162 1.218 -34.161 1.00 56.66 500 SER A O 1
ATOM 4131 N N . GLU A 1 501 ? 29.454 -0.446 -34.912 1.00 44.72 501 GLU A N 1
ATOM 4132 C CA . GLU A 1 501 ? 29.115 -0.349 -36.353 1.00 44.72 501 GLU A CA 1
ATOM 4133 C C . GLU A 1 501 ? 27.612 -0.534 -36.698 1.00 44.72 501 GLU A C 1
ATOM 4135 O O . GLU A 1 501 ? 27.236 -0.525 -37.869 1.00 44.72 501 GLU A O 1
ATOM 4140 N N . ALA A 1 502 ? 26.725 -0.655 -35.705 1.00 46.12 502 ALA A N 1
ATOM 4141 C CA . ALA A 1 502 ? 25.276 -0.819 -35.861 1.00 46.12 502 ALA A CA 1
ATOM 4142 C C . ALA A 1 502 ? 24.523 0.471 -36.264 1.00 46.12 502 ALA A C 1
ATOM 4144 O O . ALA A 1 502 ? 23.300 0.471 -36.385 1.00 46.12 502 ALA A O 1
ATOM 4145 N N . GLN A 1 503 ? 25.233 1.569 -36.551 1.00 51.25 503 GLN A N 1
ATOM 4146 C CA . GLN A 1 503 ? 24.649 2.859 -36.959 1.00 51.25 503 GLN A CA 1
ATOM 4147 C C . GLN A 1 503 ? 23.884 2.840 -38.304 1.00 51.25 503 GLN A C 1
ATOM 4149 O O . GLN A 1 503 ? 23.361 3.871 -38.721 1.00 51.25 503 GLN A O 1
ATOM 4154 N N . ALA A 1 504 ? 23.802 1.709 -39.011 1.00 42.19 504 ALA A N 1
ATOM 4155 C CA . ALA A 1 504 ? 23.310 1.667 -40.389 1.00 42.19 504 ALA A CA 1
ATOM 4156 C C . ALA A 1 504 ? 21.793 1.440 -40.569 1.00 42.19 504 ALA A C 1
ATOM 4158 O O . ALA A 1 504 ? 21.333 1.519 -41.707 1.00 42.19 504 ALA A O 1
ATOM 4159 N N . THR A 1 505 ? 21.001 1.153 -39.524 1.00 46.09 505 THR A N 1
ATOM 4160 C CA . THR A 1 505 ? 19.664 0.544 -39.752 1.00 46.09 505 THR A CA 1
ATOM 4161 C C . THR A 1 505 ? 18.452 1.139 -39.036 1.00 46.09 505 THR A C 1
ATOM 4163 O O . THR A 1 505 ? 17.338 0.891 -39.491 1.00 46.09 505 THR A O 1
ATOM 4166 N N . LEU A 1 506 ? 18.605 1.957 -37.994 1.00 52.22 506 LEU A N 1
ATOM 4167 C CA . LEU A 1 506 ? 17.457 2.587 -37.328 1.00 52.22 506 LEU A CA 1
ATOM 4168 C C . LEU A 1 506 ? 17.168 3.956 -37.952 1.00 52.22 506 LEU A C 1
ATOM 4170 O O . LEU A 1 506 ? 17.666 4.990 -37.512 1.00 52.22 506 LEU A O 1
ATOM 4174 N N . SER A 1 507 ? 16.354 3.965 -39.010 1.00 50.34 507 SER A N 1
ATOM 4175 C CA . SER A 1 507 ? 15.765 5.192 -39.548 1.00 50.34 507 SER A CA 1
ATOM 4176 C C . SER A 1 507 ? 14.665 5.688 -38.603 1.00 50.34 507 SER A C 1
ATOM 4178 O O . SER A 1 507 ? 13.478 5.558 -38.904 1.00 50.34 507 SER A O 1
ATOM 4180 N N . LEU A 1 508 ? 15.047 6.237 -37.447 1.00 54.19 508 LEU A N 1
ATOM 4181 C CA . LEU A 1 508 ? 14.172 7.135 -36.699 1.00 54.19 508 LEU A CA 1
ATOM 4182 C C . LEU A 1 508 ? 14.047 8.398 -37.560 1.00 54.19 508 LEU A C 1
ATOM 4184 O O . LEU A 1 508 ? 14.898 9.284 -37.529 1.00 54.19 508 LEU A O 1
ATOM 4188 N N . THR A 1 509 ? 13.063 8.425 -38.457 1.00 48.31 509 THR A N 1
ATOM 4189 C CA . THR A 1 509 ? 12.806 9.597 -39.292 1.00 48.31 509 THR A CA 1
ATOM 4190 C C . THR A 1 509 ? 12.322 10.708 -38.374 1.00 48.31 509 THR A C 1
ATOM 4192 O O . THR A 1 509 ? 11.221 10.615 -37.837 1.00 48.31 509 THR A O 1
ATOM 4195 N N . GLY A 1 510 ? 13.156 11.730 -38.162 1.00 45.25 510 GLY A N 1
ATOM 4196 C CA . GLY A 1 510 ? 12.755 12.919 -37.414 1.00 45.25 510 GLY A CA 1
ATOM 4197 C C . GLY A 1 510 ? 11.479 13.541 -38.003 1.00 45.25 510 GLY A C 1
ATOM 4198 O O . GLY A 1 510 ? 11.200 13.340 -39.191 1.00 45.25 510 GLY A O 1
ATOM 4199 N N . PRO A 1 511 ? 10.691 14.271 -37.197 1.00 39.03 511 PRO A N 1
ATOM 4200 C CA . PRO A 1 511 ? 9.450 14.876 -37.665 1.00 39.03 511 PRO A CA 1
ATOM 4201 C C . PRO A 1 511 ? 9.721 15.809 -38.855 1.00 39.03 511 PRO A C 1
ATOM 4203 O O . PRO A 1 511 ? 10.604 16.667 -38.794 1.00 39.03 511 PRO A O 1
ATOM 4206 N N . SER A 1 512 ? 8.974 15.587 -39.940 1.00 34.12 512 SER A N 1
ATOM 4207 C CA . SER A 1 512 ? 8.957 16.395 -41.168 1.00 34.12 512 SER A CA 1
ATOM 4208 C C . SER A 1 512 ? 8.370 17.782 -40.962 1.00 34.12 512 SER A C 1
ATOM 4210 O O . SER A 1 512 ? 7.331 17.844 -40.262 1.00 34.12 512 SER A O 1
#